Protein AF-R7UMJ9-F1 (afdb_monomer)

pLDDT: mean 71.77, std 21.23, range [31.73, 96.62]

Secondary structure (DSSP, 8-state):
--SHHHHHHHHHHHHHHHHHHHHHHHHHHHHHHHHHTTS-------------------------------SS--SSSHHHHHHHHHHHHHHHHHHHHHHHHHHHHHHHHHHHHHHHHHHHHHHHHHHHHHHHHHHHHHHHHHHHHHHHHHHHHHHHHHHHHHHHHHHHHHHHHHHHTS-S-HHHHHHHHHHHHHHHHHHHHHHHHHHHHHHHHHHHHHHHHHHHHHHHHHHHHHHHHHHHHHHHHHHHHHHHHHHHHHHHHHHHHHHHHHHHHHHHHHHHHHHHHHHHHHHHHHHHHHHHHHHHHHHSS-------------------SSSHHHHHHHHHHHHHHHHHHHHHHHHHHHHHHHHHHHHHHSSS------HHHHHHHHHHHHS--------------------------------HHHHHHHHHHHHHHHHHHHHHHHHHHHHHHHHHHHHHHHHHHHHHHHHHHHHHHHHHHHHHHHHHHHHHHHHHHHHHHHHHHHHHHHHHHHHHHHHHHHHHHHHHHHHHHHHHHHHHHHHSS--SSS-S--------------------------------------------------------------------

Mean predicted aligned error: 24.17 Å

Solvent-accessible surface area (backbone atoms only — not comparable to full-atom values): 38477 Å² total; per-residue (Å²): 138,79,72,64,62,66,54,50,54,54,50,53,51,52,51,52,51,52,52,49,53,53,52,51,52,55,53,58,52,53,54,51,53,58,59,64,68,72,76,77,88,82,89,84,89,82,90,86,83,92,83,89,82,90,84,83,86,88,86,92,87,81,84,86,87,77,98,83,77,84,80,91,86,83,84,80,70,68,68,62,57,51,55,51,48,54,52,50,51,54,49,50,52,50,52,52,49,53,51,51,51,51,52,52,50,54,52,49,50,51,53,51,51,53,51,52,51,51,53,51,53,50,52,52,53,51,53,63,58,47,52,60,52,56,48,49,53,55,50,50,56,51,49,52,56,50,53,53,52,52,51,54,50,52,50,52,52,52,51,52,51,51,55,50,50,54,52,50,52,52,53,45,58,61,51,71,76,67,69,94,66,62,65,71,55,47,53,54,46,53,54,50,55,49,54,48,48,54,52,50,52,52,49,50,56,50,51,52,53,48,53,52,52,51,52,54,49,53,52,50,51,50,52,53,50,53,50,51,54,49,50,53,52,54,52,50,51,53,51,51,52,49,51,53,51,50,51,51,52,51,51,52,51,53,50,53,50,52,52,51,52,52,50,52,51,52,52,52,52,61,58,49,51,57,58,52,52,51,53,50,52,50,50,53,50,54,51,53,51,50,52,51,52,50,51,52,48,53,50,52,52,50,51,48,57,61,68,70,52,83,91,75,80,87,88,85,86,85,86,81,88,90,81,90,84,84,91,87,83,82,54,70,70,55,49,58,53,49,50,55,52,48,54,53,50,51,53,51,52,51,53,51,51,50,51,55,49,53,49,52,52,49,51,51,51,49,60,70,60,66,77,83,72,99,78,80,85,55,74,70,60,58,53,55,54,52,56,62,69,71,69,77,84,84,83,83,88,82,90,82,87,89,80,89,82,88,89,83,80,86,82,89,81,94,75,89,80,86,70,78,82,69,50,71,67,59,52,53,51,52,49,54,54,49,55,49,52,50,50,53,51,51,52,52,53,50,52,51,49,55,51,52,54,51,53,52,54,50,52,50,51,53,52,52,54,51,51,51,51,49,54,51,49,52,52,52,51,53,50,52,52,51,52,51,51,52,51,53,48,52,49,52,51,51,52,50,50,54,50,48,56,60,56,49,58,59,55,51,52,57,55,50,49,53,53,50,52,50,51,53,53,48,55,53,48,54,55,48,51,53,50,49,54,50,50,49,57,50,47,49,49,62,69,70,72,73,58,91,67,81,87,82,87,81,81,92,83,82,84,85,79,89,84,90,81,91,87,79,83,88,82,91,78,86,82,86,86,87,82,88,85,83,90,84,90,80,82,90,87,84,83,87,77,94,73,95,79,81,82,79,85,76,86,73,82,85,79,84,74,85,77,85,74,84,81,81,80,81,78,133

Radius of gyration: 64.23 Å; Cα contacts (8 Å, |Δi|>4): 4; chains: 1; bounding box: 174×129×181 Å

Foldseek 3Di:
DPPPVVVVVVVVVVVVVVVVVVVVVVVVVVVVVVVVVPPDDDDDDDDDDDDDDDDDDDDDDDDDDDPPDDDDDDDPPPVVVVVVVVVVVVVVVVVVVVVVVVVVVVVVVVVVVVVVVVVVVVVVVVVVVVVVVVVVVVVVVVVVVVVVVVVVVVVVVVVVVVVVVVVVVVVVVVVVVPDDPPDVVVVVVVVVVVVVVVVVVVVVVVVVVVVVVVVVVVVVVVVVVVVVVVVVVVVVVVVVVVVVVVVVVVVVVVVVVVVVVVVVVVVVVVVVVVVVVVVVVVVVVVVVVVVVVVVVVVVVVVVVVVVPDDDDDDDDDDDDDDDDDDDDDPPPVVVVVVVVVVVVVVVVVVVVVVVVVVVVVVVVVCVVVVPDDPDDDDPVVVVVVVVVVPPDDDDDDDDDDDDDDDDDDDDDDDDDDPPPPCDPVNVVVVVVVVVVVVVVVVVVVVVVVVVVVVVVVVVVVVVVVVVVVVVVVVVVVVVVVVVVVVVVVVVVVVVVVVVVVVVCVVVVVVVVVVVVVVVVVVVVVVVVVVVVVVVVVVVCVVPVPPPPDDDDDDDDDDDDDDDDDDDDDDDDDDDDDDDDDDDDDDDDDDDDDDDDDDDDDDDDDDDDDDDDDPDPDDDD

Sequence (620 aa):
MVLSESEGELMSEIEKQKTFDFMSSKYDQRDEDKRKSSSSSSSSSSSSSSSDSSKKKEKKKKRQHSKSRKEERKDDEPKQDEAIEDMAEDFLGQVVRTQQENKQLKSKIKSLEDERNKVVEENEKLRDQARPLEHTIRKLSKQVKILKAENEELSKEGEKLKEENEKLQKKRHEKKHRGGGSRELEEKIEKLEEQLRDVYEEKQKAEEKVKEKENDMETLEKVCKDEMEKMKRDANRAYEQYNQMEDNARGLMMENRSLKEQISRRENERRKSPDAHTREVERQRNDLEKDLAELKKDHQDLKSQLRDQPRDSSPGDRQRRNSGDRRSTSRKSRESSRHRRSTSRQNEIELQHDLDTLKKEYENLSAQLGGDSPRSERPQERQSRLDRFLGEQSPSRTTASPSRTDVCDKKASKKNEESPKISRKKLEQLVKQQESQIRDLEEENKDLRAAVDGYQKELERMRINRTEVNIQGEKYQDMADKHRRLLDENRRLRDALANHRKHDSHGSSEKSEMKNELKVVKSKLDSATNRVQQLEGYMDKIFDGDGFQVVSKENRKAGPRVSLKKRSRSPVTAPDPHYMTPRANKSLSNLASLSYQTPRTRQAKSYSTQTYRPEWNCKF

Structure (mmCIF, N/CA/C/O backbone):
data_AF-R7UMJ9-F1
#
_entry.id   AF-R7UMJ9-F1
#
loop_
_atom_site.group_PDB
_atom_site.id
_atom_site.type_symbol
_atom_site.label_atom_id
_atom_site.label_alt_id
_atom_site.label_comp_id
_atom_site.label_asym_id
_atom_site.label_entity_id
_atom_site.label_seq_id
_atom_site.pdbx_PDB_ins_code
_atom_site.Cartn_x
_atom_site.Cartn_y
_atom_site.Cartn_z
_atom_site.occupancy
_atom_site.B_iso_or_equiv
_atom_site.auth_seq_id
_atom_site.auth_comp_id
_atom_site.auth_asym_id
_atom_site.auth_atom_id
_atom_site.pdbx_PDB_model_num
ATOM 1 N N . MET A 1 1 ? -7.086 19.623 34.636 1.00 47.56 1 MET A N 1
ATOM 2 C CA . MET A 1 1 ? -5.931 20.042 33.811 1.00 47.56 1 MET A CA 1
ATOM 3 C C . MET A 1 1 ? -5.546 19.021 32.725 1.00 47.56 1 MET A C 1
ATOM 5 O O . MET A 1 1 ? -4.465 19.140 32.182 1.00 47.56 1 MET A O 1
ATOM 9 N N . VAL A 1 2 ? -6.416 18.068 32.343 1.00 48.03 2 VAL A N 1
ATOM 10 C CA . VAL A 1 2 ? -6.091 16.997 31.360 1.00 48.03 2 VAL A CA 1
ATOM 11 C C . VAL A 1 2 ? -6.852 17.169 30.025 1.00 48.03 2 VAL A C 1
ATOM 13 O O . VAL A 1 2 ? -6.737 16.359 29.121 1.00 48.03 2 VAL A O 1
ATOM 16 N N . LEU A 1 3 ? -7.625 18.250 29.865 1.00 45.53 3 LEU A N 1
ATOM 17 C CA . LEU A 1 3 ? -8.413 18.504 28.646 1.00 45.53 3 LEU A CA 1
ATOM 18 C C . LEU A 1 3 ? -7.641 19.259 27.544 1.00 45.53 3 LEU A C 1
ATOM 20 O O . LEU A 1 3 ? -8.164 19.422 26.449 1.00 45.53 3 LEU A O 1
ATOM 24 N N . SER A 1 4 ? -6.409 19.709 27.801 1.00 62.84 4 SER A N 1
ATOM 25 C CA . SER A 1 4 ? -5.663 20.577 26.876 1.00 62.84 4 SER A CA 1
ATOM 26 C C . SER A 1 4 ? -4.886 19.834 25.784 1.00 62.84 4 SER A C 1
ATOM 28 O O . SER A 1 4 ? -4.582 20.426 24.754 1.00 62.84 4 SER A O 1
ATOM 30 N N . GLU A 1 5 ? -4.570 18.550 25.966 1.00 68.75 5 GLU A N 1
ATOM 31 C CA . GLU A 1 5 ? -3.773 17.795 24.982 1.00 68.75 5 GLU A CA 1
ATOM 32 C C . GLU A 1 5 ? -4.625 17.311 23.800 1.00 68.75 5 GLU A C 1
ATOM 34 O O . GLU A 1 5 ? -4.199 17.413 22.650 1.00 68.75 5 GLU A O 1
ATOM 39 N N . SER A 1 6 ? -5.875 16.902 24.048 1.00 69.00 6 SER A N 1
ATOM 40 C CA . SER A 1 6 ? -6.785 16.461 22.981 1.00 69.00 6 SER A CA 1
ATOM 41 C C . SER A 1 6 ? -7.239 17.596 22.060 1.00 69.00 6 SER A C 1
ATOM 43 O O . SER A 1 6 ? -7.511 17.366 20.884 1.00 69.00 6 SER A O 1
ATOM 45 N N . GLU A 1 7 ? -7.322 18.828 22.572 1.00 75.38 7 GLU A N 1
ATOM 46 C CA . GLU A 1 7 ? -7.627 20.003 21.744 1.00 75.38 7 GLU A CA 1
ATOM 47 C C . GLU A 1 7 ? -6.428 20.406 20.873 1.00 75.38 7 GLU A C 1
ATOM 49 O O . GLU A 1 7 ? -6.614 20.810 19.724 1.00 75.38 7 GLU A O 1
ATOM 54 N N . GLY A 1 8 ? -5.199 20.219 21.371 1.00 80.75 8 GLY A N 1
ATOM 55 C CA . GLY A 1 8 ? -3.972 20.456 20.608 1.00 80.75 8 GLY A CA 1
ATOM 56 C C . GLY A 1 8 ? -3.818 19.511 19.413 1.00 80.75 8 GLY A C 1
ATOM 57 O O . GLY A 1 8 ? -3.503 19.959 18.310 1.00 80.75 8 GLY A O 1
ATOM 58 N N . GLU A 1 9 ? -4.108 18.220 19.596 1.00 83.38 9 GLU A N 1
ATOM 59 C CA . GLU A 1 9 ? -4.072 17.241 18.499 1.00 83.38 9 GLU A CA 1
ATOM 60 C C . GLU A 1 9 ? -5.135 17.527 17.434 1.00 83.38 9 GLU A C 1
ATOM 62 O O . GLU A 1 9 ? -4.844 17.477 16.238 1.00 83.38 9 GLU A O 1
ATOM 67 N N . LEU A 1 10 ? -6.350 17.897 17.851 1.00 87.00 10 LEU A N 1
ATOM 68 C CA . LEU A 1 10 ? -7.433 18.208 16.920 1.00 87.00 10 LEU A CA 1
ATOM 69 C C . LEU A 1 10 ? -7.126 19.466 16.092 1.00 87.00 10 LEU A C 1
ATOM 71 O O . LEU A 1 10 ? -7.398 19.502 14.893 1.00 87.00 10 LEU A O 1
ATOM 75 N N . MET A 1 11 ? -6.512 20.479 16.708 1.00 83.38 11 MET A N 1
ATOM 76 C CA . MET A 1 11 ? -6.082 21.696 16.014 1.00 83.38 11 MET A CA 1
ATOM 77 C C . MET A 1 11 ? -4.916 21.435 15.054 1.00 83.38 11 MET A C 1
ATOM 79 O O . MET A 1 11 ? -4.929 21.953 13.936 1.00 83.38 11 MET A O 1
ATOM 83 N N . SER A 1 12 ? -3.961 20.580 15.437 1.00 88.56 12 SER A N 1
ATOM 84 C CA . SER A 1 12 ? -2.868 20.158 14.552 1.00 88.56 12 SER A CA 1
ATOM 85 C C . SER A 1 12 ? -3.391 19.406 13.324 1.00 88.56 12 SER A C 1
ATOM 87 O O . SER A 1 12 ? -2.928 19.638 12.207 1.00 88.56 12 SER A O 1
ATOM 89 N N . GLU A 1 13 ? -4.399 18.551 13.498 1.00 90.50 13 GLU A N 1
ATOM 90 C CA . GLU A 1 13 ? -4.996 17.806 12.389 1.00 90.50 13 GLU A CA 1
ATOM 91 C C . GLU A 1 13 ? -5.796 18.721 11.445 1.00 90.50 13 GLU A C 1
ATOM 93 O O . GLU A 1 13 ? -5.710 18.587 10.224 1.00 90.50 13 GLU A O 1
ATOM 98 N N . ILE A 1 14 ? -6.487 19.733 11.982 1.00 90.75 14 ILE A N 1
ATOM 99 C CA . ILE A 1 14 ? -7.159 20.767 11.177 1.00 90.75 14 ILE A CA 1
ATOM 100 C C . ILE A 1 14 ? -6.143 21.597 10.371 1.00 90.75 14 ILE A C 1
ATOM 102 O O . ILE A 1 14 ? -6.412 21.940 9.217 1.00 90.75 14 ILE A O 1
ATOM 106 N N . GLU A 1 15 ? -4.973 21.918 10.928 1.00 88.44 15 GLU A N 1
ATOM 107 C CA . GLU A 1 15 ? -3.909 22.616 10.192 1.00 88.44 15 GLU A CA 1
ATOM 108 C C . GLU A 1 15 ? -3.290 21.755 9.082 1.00 88.44 15 GLU A C 1
ATOM 110 O O . GLU A 1 15 ? -3.053 22.249 7.974 1.00 88.44 15 GLU A O 1
ATOM 115 N N . LYS A 1 16 ? -3.101 20.452 9.317 1.00 91.81 16 LYS A N 1
ATOM 116 C CA . LYS A 1 16 ? -2.667 19.515 8.267 1.00 91.81 16 LYS A CA 1
ATOM 117 C C . LYS A 1 16 ? -3.699 19.400 7.145 1.00 91.81 16 LYS A C 1
ATOM 119 O O . LYS A 1 16 ? -3.333 19.432 5.974 1.00 91.81 16 LYS A O 1
ATOM 124 N N . GLN A 1 17 ? -4.987 19.353 7.481 1.00 89.38 17 GLN A N 1
ATOM 125 C CA . GLN A 1 17 ? -6.058 19.330 6.483 1.00 89.38 17 GLN A CA 1
ATOM 126 C C . GLN A 1 17 ? -6.054 20.612 5.631 1.00 89.38 17 GLN A C 1
ATOM 128 O O . GLN A 1 17 ? -6.082 20.550 4.406 1.00 89.38 17 GLN A O 1
ATOM 133 N N . LYS A 1 18 ? -5.910 21.785 6.265 1.00 88.62 18 LYS A N 1
ATOM 134 C CA . LYS A 1 18 ? -5.834 23.078 5.561 1.00 88.62 18 LYS A CA 1
ATOM 135 C C . LYS A 1 18 ? -4.616 23.186 4.644 1.00 88.62 18 LYS A C 1
ATOM 137 O O . LYS A 1 18 ? -4.717 23.754 3.558 1.00 88.62 18 LYS A O 1
ATOM 142 N N . THR A 1 19 ? -3.465 22.662 5.063 1.00 86.88 19 THR A N 1
ATOM 143 C CA . THR A 1 19 ? -2.253 22.658 4.226 1.00 86.88 19 THR A CA 1
ATOM 144 C C . THR A 1 19 ? -2.380 21.691 3.049 1.00 86.88 19 THR A C 1
ATOM 146 O O . THR A 1 19 ? -1.947 22.027 1.945 1.00 86.88 19 THR A O 1
ATOM 149 N N . PHE A 1 20 ? -3.040 20.547 3.241 1.00 90.69 20 PHE A N 1
ATOM 150 C CA . PHE A 1 20 ? -3.368 19.613 2.165 1.00 90.69 20 PHE A CA 1
ATOM 151 C C . PHE A 1 20 ? -4.331 20.223 1.133 1.00 90.69 20 PHE A C 1
ATOM 153 O O . PHE A 1 20 ? -4.063 20.158 -0.069 1.00 90.69 20 PHE A O 1
ATOM 160 N N . ASP A 1 21 ? -5.396 20.888 1.585 1.00 85.62 21 ASP A N 1
ATOM 161 C CA . ASP A 1 21 ? -6.365 21.552 0.703 1.00 85.62 21 ASP A CA 1
ATOM 162 C C . ASP A 1 21 ? -5.724 22.720 -0.068 1.00 85.62 21 ASP A C 1
ATOM 164 O O . ASP A 1 21 ? -5.960 22.897 -1.266 1.00 85.62 21 ASP A O 1
ATOM 168 N N . PHE A 1 22 ? -4.835 23.481 0.581 1.00 87.75 22 PHE A N 1
ATOM 169 C CA . PHE A 1 22 ? -4.059 24.541 -0.070 1.00 87.75 22 PHE A CA 1
ATOM 170 C C . PHE A 1 22 ? -3.102 23.995 -1.142 1.00 87.75 22 PHE A C 1
ATOM 172 O O . PHE A 1 22 ? -2.954 24.594 -2.211 1.00 87.75 22 PHE A O 1
ATOM 179 N N . MET A 1 23 ? -2.464 22.849 -0.884 1.00 82.88 23 MET A N 1
ATOM 180 C CA . MET A 1 23 ? -1.597 22.183 -1.859 1.00 82.88 23 MET A CA 1
ATOM 181 C C . MET A 1 23 ? -2.397 21.635 -3.047 1.00 82.88 23 MET A C 1
ATOM 183 O O . MET A 1 23 ? -1.991 21.876 -4.181 1.00 82.88 23 MET A O 1
ATOM 187 N N . SER A 1 24 ? -3.542 20.980 -2.816 1.00 82.06 24 SER A N 1
ATOM 188 C CA . SER A 1 24 ? -4.420 20.495 -3.898 1.00 82.06 24 SER A CA 1
ATOM 189 C C . SER A 1 24 ? -4.919 21.638 -4.785 1.00 82.06 24 SER A C 1
ATOM 191 O O . SER A 1 24 ? -4.803 21.563 -6.005 1.00 82.06 24 SER A O 1
ATOM 193 N N . SER A 1 25 ? -5.342 22.753 -4.181 1.00 83.94 25 SER A N 1
ATOM 194 C CA . SER A 1 25 ? -5.783 23.949 -4.912 1.00 83.94 25 SER A CA 1
ATOM 195 C C . SER A 1 25 ? -4.693 24.516 -5.840 1.00 83.94 25 SER A C 1
ATOM 197 O O . SER A 1 25 ? -4.965 24.866 -6.990 1.00 83.94 25 SER A O 1
ATOM 199 N N . LYS A 1 26 ? -3.421 24.517 -5.406 1.00 78.69 26 LYS A N 1
ATOM 200 C CA . LYS A 1 26 ? -2.291 24.937 -6.257 1.00 78.69 26 LYS A CA 1
ATOM 201 C C . LYS A 1 26 ? -2.004 23.994 -7.427 1.00 78.69 26 LYS A C 1
ATOM 203 O O . LYS A 1 26 ? -1.464 24.454 -8.437 1.00 78.69 26 LYS A O 1
ATOM 208 N N . TYR A 1 27 ? -2.303 22.703 -7.297 1.00 73.75 27 TYR A N 1
ATOM 209 C CA . TYR A 1 27 ? -2.128 21.749 -8.394 1.00 73.75 27 TYR A CA 1
ATOM 210 C C . TYR A 1 27 ? -3.201 21.937 -9.469 1.00 73.75 27 TYR A C 1
ATOM 212 O O . TYR A 1 27 ? -2.850 22.023 -10.646 1.00 73.75 27 TYR A O 1
ATOM 220 N N . ASP A 1 28 ? -4.456 22.147 -9.071 1.00 74.81 28 ASP A N 1
ATOM 221 C CA . ASP A 1 28 ? -5.555 22.399 -10.010 1.00 74.81 28 ASP A CA 1
ATOM 222 C C . ASP A 1 28 ? -5.360 23.712 -10.792 1.00 74.81 28 ASP A C 1
ATOM 224 O O . ASP A 1 28 ? -5.608 23.778 -11.999 1.00 74.81 28 ASP A O 1
ATOM 228 N N . GLN A 1 29 ? -4.809 24.748 -10.149 1.00 70.12 29 GLN A N 1
ATOM 229 C CA . GLN A 1 29 ? -4.511 26.027 -10.807 1.00 70.12 29 GLN A CA 1
ATOM 230 C C . GLN A 1 29 ? -3.376 25.930 -11.841 1.00 70.12 29 GLN A C 1
ATOM 232 O O . GLN A 1 29 ? -3.413 26.596 -12.876 1.00 70.12 29 GLN A O 1
ATOM 237 N N . ARG A 1 30 ? -2.390 25.049 -11.621 1.00 69.44 30 ARG A N 1
ATOM 238 C CA . ARG A 1 30 ? -1.293 24.820 -12.579 1.00 69.44 30 ARG A CA 1
ATOM 239 C C . ARG A 1 30 ? -1.750 24.122 -13.855 1.00 69.44 30 ARG A C 1
ATOM 241 O O . ARG A 1 30 ? -1.186 24.386 -14.919 1.00 69.44 30 ARG A O 1
ATOM 248 N N . ASP A 1 31 ? -2.731 23.233 -13.757 1.00 67.56 31 ASP A N 1
ATOM 249 C CA . ASP A 1 31 ? -3.262 22.520 -14.919 1.00 67.56 31 ASP A CA 1
ATOM 250 C C . ASP A 1 31 ? -4.241 23.384 -15.732 1.00 67.56 31 ASP A C 1
ATOM 252 O O . ASP A 1 31 ? -4.272 23.279 -16.962 1.00 67.56 31 ASP A O 1
ATOM 256 N N . GLU A 1 32 ? -4.945 24.322 -15.092 1.00 67.88 32 GLU A N 1
ATOM 257 C CA . GLU A 1 32 ? -5.696 25.394 -15.767 1.00 67.88 32 GLU A CA 1
ATOM 258 C C . GLU A 1 32 ? -4.775 26.330 -16.577 1.00 67.88 32 GLU A C 1
ATOM 260 O O . GLU A 1 32 ? -5.054 26.620 -17.746 1.00 67.88 32 GLU A O 1
ATOM 265 N N . ASP A 1 33 ? -3.636 26.748 -16.017 1.00 64.75 33 ASP A N 1
ATOM 266 C CA . ASP A 1 33 ? -2.699 27.662 -16.694 1.00 64.75 33 ASP A CA 1
ATOM 267 C C . ASP A 1 33 ? -1.955 26.997 -17.870 1.00 64.75 33 ASP A C 1
ATOM 269 O O . ASP A 1 33 ? -1.674 27.634 -18.894 1.00 64.75 33 ASP A O 1
ATOM 273 N N . LYS A 1 34 ? -1.704 25.682 -17.799 1.00 62.66 34 LYS A N 1
ATOM 274 C CA . LYS A 1 34 ? -1.171 24.896 -18.932 1.00 62.66 34 LYS A CA 1
ATOM 275 C C . LYS A 1 34 ? -2.192 24.702 -20.058 1.00 62.66 34 LYS A C 1
ATOM 277 O O . LYS A 1 34 ? -1.819 24.612 -21.229 1.00 62.66 34 LYS A O 1
ATOM 282 N N . ARG A 1 35 ? -3.486 24.674 -19.731 1.00 57.31 35 ARG A N 1
ATOM 283 C CA . ARG A 1 35 ? -4.566 24.602 -20.728 1.00 57.31 35 ARG A CA 1
ATOM 284 C C . ARG A 1 35 ? -4.841 25.954 -21.391 1.00 57.31 35 ARG A C 1
ATOM 286 O O . ARG A 1 35 ? -5.166 25.977 -22.571 1.00 57.31 35 ARG A O 1
ATOM 293 N N . LYS A 1 36 ? -4.627 27.077 -20.696 1.00 54.91 36 LYS A N 1
ATOM 294 C CA . LYS A 1 36 ? -4.763 28.433 -21.275 1.00 54.91 36 LYS A CA 1
ATOM 295 C C . LYS A 1 36 ? -3.569 28.872 -22.132 1.00 54.91 36 LYS A C 1
ATOM 297 O O . LYS A 1 36 ? -3.730 29.703 -23.020 1.00 54.91 36 LYS A O 1
ATOM 302 N N . SER A 1 37 ? -2.387 28.292 -21.925 1.00 52.84 37 SER A N 1
ATOM 303 C CA . SER A 1 37 ? -1.172 28.610 -22.699 1.00 52.84 37 SER A CA 1
ATOM 304 C C . SER A 1 37 ? -1.038 27.850 -24.028 1.00 52.84 37 SER A C 1
ATOM 306 O O . SER A 1 37 ? -0.140 28.152 -24.810 1.00 52.84 37 SER A O 1
ATOM 308 N N . SER A 1 38 ? -1.940 26.911 -24.338 1.00 50.41 38 SER A N 1
ATOM 309 C CA . SER A 1 38 ? -1.903 26.111 -25.577 1.00 50.41 38 SER A CA 1
ATOM 310 C C . SER A 1 38 ? -2.908 26.545 -26.658 1.00 50.41 38 SER A C 1
ATOM 312 O O . SER A 1 38 ? -2.949 25.933 -27.723 1.00 50.41 38 SER A O 1
ATOM 314 N N . SER A 1 39 ? -3.678 27.622 -26.448 1.00 44.50 39 SER A N 1
ATOM 315 C CA . SER A 1 39 ? -4.753 28.042 -27.368 1.00 44.50 39 SER A CA 1
ATOM 316 C C . SER A 1 39 ? -4.560 29.400 -28.059 1.00 44.50 39 SER A C 1
ATOM 318 O O . SER A 1 39 ? -5.524 29.942 -28.595 1.00 44.50 39 SER A O 1
ATOM 320 N N . SER A 1 40 ? -3.356 29.981 -28.093 1.00 44.41 40 SER A N 1
ATOM 321 C CA . SER A 1 40 ? -3.138 31.231 -28.841 1.00 44.41 40 SER A CA 1
ATOM 322 C C . SER A 1 40 ? -1.760 31.314 -29.497 1.00 44.41 40 SER A C 1
ATOM 324 O O . SER A 1 40 ? -0.768 31.622 -28.850 1.00 44.41 40 SER A O 1
ATOM 326 N N . SER A 1 41 ? -1.705 31.021 -30.802 1.00 40.50 41 SER A N 1
ATOM 327 C CA . SER A 1 41 ? -0.987 31.804 -31.832 1.00 40.50 41 SER A CA 1
ATOM 328 C C . SER A 1 41 ? -0.761 30.978 -33.105 1.00 40.50 41 SER A C 1
ATOM 330 O O . SER A 1 41 ? 0.287 30.391 -33.351 1.00 40.50 41 SER A O 1
ATOM 332 N N . SER A 1 42 ? -1.776 30.985 -33.964 1.00 41.16 42 SER A N 1
ATOM 333 C CA . SER A 1 42 ? -1.619 30.805 -35.405 1.00 41.16 42 SER A CA 1
ATOM 334 C C . SER A 1 42 ? -1.898 32.142 -36.091 1.00 41.16 42 SER A C 1
ATOM 336 O O . SER A 1 42 ? -2.815 32.839 -35.673 1.00 41.16 42 SER A O 1
ATOM 338 N N . SER A 1 43 ? -1.155 32.398 -37.174 1.00 39.97 43 SER A N 1
ATOM 339 C CA . SER A 1 43 ? -1.285 33.451 -38.201 1.00 39.97 43 SER A CA 1
ATOM 340 C C . SER A 1 43 ? -0.469 34.741 -38.024 1.00 39.97 43 SER A C 1
ATOM 342 O O . SER A 1 43 ? -0.847 35.616 -37.257 1.00 39.97 43 SER A O 1
ATOM 344 N N . SER A 1 44 ? 0.566 34.899 -38.861 1.00 32.72 44 SER A N 1
ATOM 345 C CA . SER A 1 44 ? 0.609 35.964 -39.881 1.00 32.72 44 SER A CA 1
ATOM 346 C C . SER A 1 44 ? 1.800 35.787 -40.836 1.00 32.72 44 SER A C 1
ATOM 348 O O . SER A 1 44 ? 2.961 35.786 -40.438 1.00 32.72 44 SER A O 1
ATOM 350 N N . SER A 1 45 ? 1.458 35.641 -42.110 1.00 39.91 45 SER A N 1
ATOM 351 C CA . SER A 1 45 ? 2.260 35.767 -43.329 1.00 39.91 45 SER A CA 1
ATOM 352 C C . SER A 1 45 ? 2.707 37.208 -43.618 1.00 39.91 45 SER A C 1
ATOM 354 O O . SER A 1 45 ? 1.913 38.101 -43.344 1.00 39.91 45 SER A O 1
ATOM 356 N N . SER A 1 46 ? 3.839 37.408 -44.324 1.00 35.03 46 SER A N 1
ATOM 357 C CA . SER A 1 46 ? 3.906 38.159 -45.610 1.00 35.03 46 SER A CA 1
ATOM 358 C C . SER A 1 46 ? 5.338 38.497 -46.088 1.00 35.03 46 SER A C 1
ATOM 360 O O . SER A 1 46 ? 6.084 39.101 -45.329 1.00 35.03 46 SER A O 1
ATOM 362 N N . SER A 1 47 ? 5.610 38.201 -47.381 1.00 36.53 47 SER A N 1
ATOM 363 C CA . SER A 1 47 ? 6.378 38.966 -48.418 1.00 36.53 47 SER A CA 1
ATOM 364 C C . SER A 1 47 ? 7.822 39.426 -48.126 1.00 36.53 47 SER A C 1
ATOM 366 O O . SER A 1 47 ? 8.100 39.907 -47.045 1.00 36.53 47 SER A O 1
ATOM 368 N N . SER A 1 48 ? 8.822 39.455 -49.015 1.00 34.84 48 SER A N 1
ATOM 369 C CA . SER A 1 48 ? 9.010 39.590 -50.483 1.00 34.84 48 SER A CA 1
ATOM 370 C C . SER A 1 48 ? 10.525 39.306 -50.733 1.00 34.84 48 SER A C 1
ATOM 372 O O . SER A 1 48 ? 11.270 39.290 -49.761 1.00 34.84 48 SER A O 1
ATOM 374 N N . SER A 1 49 ? 11.108 38.991 -51.897 1.00 33.53 49 SER A N 1
ATOM 375 C CA . SER A 1 49 ? 11.169 39.690 -53.193 1.00 33.53 49 SER A CA 1
ATOM 376 C C . SER A 1 49 ? 12.048 38.815 -54.142 1.00 33.53 49 SER A C 1
ATOM 378 O O . SER A 1 49 ? 13.004 38.185 -53.704 1.00 33.53 49 SER A O 1
ATOM 380 N N . SER A 1 50 ? 11.581 38.459 -55.345 1.00 35.16 50 SER A N 1
ATOM 381 C CA . SER A 1 50 ? 11.870 39.064 -56.667 1.00 35.16 50 SER A CA 1
ATOM 382 C C . SER A 1 50 ? 13.205 38.697 -57.350 1.00 35.16 50 SER A C 1
ATOM 384 O O . SER A 1 50 ? 14.268 38.951 -56.792 1.00 35.16 50 SER A O 1
ATOM 386 N N . SER A 1 51 ? 13.079 38.264 -58.620 1.00 36.66 51 SER A N 1
ATOM 387 C CA . SER A 1 51 ? 14.014 38.194 -59.778 1.00 36.66 51 SER A CA 1
ATOM 388 C C . SER A 1 51 ? 14.171 36.753 -60.300 1.00 36.66 51 SER A C 1
ATOM 390 O O . SER A 1 51 ? 14.826 35.923 -59.689 1.00 36.66 51 SER A O 1
ATOM 392 N N . ASP A 1 52 ? 13.425 36.275 -61.300 1.00 34.88 52 ASP A N 1
ATOM 393 C CA . ASP A 1 52 ? 13.149 36.761 -62.667 1.00 34.88 52 ASP A CA 1
ATOM 394 C C . ASP A 1 52 ? 14.399 36.846 -63.564 1.00 34.88 52 ASP A C 1
ATOM 396 O O . ASP A 1 52 ? 15.164 37.805 -63.508 1.00 34.88 52 ASP A O 1
ATOM 400 N N . SER A 1 53 ? 14.608 35.825 -64.407 1.00 35.34 53 SER A N 1
ATOM 401 C CA . SER A 1 53 ? 14.507 35.942 -65.877 1.00 35.34 53 SER A CA 1
ATOM 402 C C . SER A 1 53 ? 15.389 34.938 -66.655 1.00 35.34 53 SER A C 1
ATOM 404 O O . SER A 1 53 ? 16.612 34.965 -66.647 1.00 35.34 53 SER A O 1
ATOM 406 N N . SER A 1 54 ? 14.704 34.071 -67.408 1.00 36.88 54 SER A N 1
ATOM 407 C CA . SER A 1 54 ? 14.859 33.868 -68.860 1.00 36.88 54 SER A CA 1
ATOM 408 C C . SER A 1 54 ? 16.239 33.607 -69.500 1.00 36.88 54 SER A C 1
ATOM 410 O O . SER A 1 54 ? 17.034 34.526 -69.658 1.00 36.88 54 SER A O 1
ATOM 412 N N . LYS A 1 55 ? 16.388 32.435 -70.151 1.00 38.09 55 LYS A N 1
ATOM 413 C CA . LYS A 1 55 ? 16.610 32.250 -71.621 1.00 38.09 55 LYS A CA 1
ATOM 414 C C . LYS A 1 55 ? 17.057 30.806 -71.920 1.00 38.09 55 LYS A C 1
ATOM 416 O O . LYS A 1 55 ? 18.062 30.333 -71.420 1.00 38.09 55 LYS A O 1
ATOM 421 N N . LYS A 1 56 ? 16.209 30.009 -72.580 1.00 36.34 56 LYS A N 1
ATOM 422 C CA . LYS A 1 56 ? 16.161 29.758 -74.042 1.00 36.34 56 LYS A CA 1
ATOM 423 C C . LYS A 1 56 ? 17.343 28.941 -74.602 1.00 36.34 56 LYS A C 1
ATOM 425 O O . LYS A 1 56 ? 18.412 29.479 -74.825 1.00 36.34 56 LYS A O 1
ATOM 430 N N . LYS A 1 57 ? 16.986 27.702 -74.975 1.00 37.91 57 LYS A N 1
ATOM 431 C CA . LYS A 1 57 ? 17.198 27.013 -76.268 1.00 37.91 57 LYS A CA 1
ATOM 432 C C . LYS A 1 57 ? 18.624 26.827 -76.825 1.00 37.91 57 LYS A C 1
ATOM 434 O O . LYS A 1 57 ? 19.420 27.744 -76.914 1.00 37.91 57 LYS A O 1
ATOM 439 N N . GLU A 1 58 ? 18.752 25.657 -77.466 1.00 36.34 58 GLU A N 1
ATOM 440 C CA . GLU A 1 58 ? 19.535 25.401 -78.689 1.00 36.34 58 GLU A CA 1
ATOM 441 C C . GLU A 1 58 ? 21.021 25.021 -78.529 1.00 36.34 58 GLU A C 1
ATOM 443 O O . GLU A 1 58 ? 21.896 25.869 -78.445 1.00 36.34 58 GLU A O 1
ATOM 448 N N . LYS A 1 59 ? 21.358 23.733 -78.692 1.00 39.88 59 LYS A N 1
ATOM 449 C CA . LYS A 1 59 ? 21.746 23.190 -80.010 1.00 39.88 59 LYS A CA 1
ATOM 450 C C . LYS A 1 59 ? 22.126 21.710 -79.957 1.00 39.88 59 LYS A C 1
ATOM 452 O O . LYS A 1 59 ? 23.011 21.251 -79.249 1.00 39.88 59 LYS A O 1
ATOM 457 N N . LYS A 1 60 ? 21.447 20.995 -80.843 1.00 44.09 60 LYS A N 1
ATOM 458 C CA . LYS A 1 60 ? 21.666 19.640 -81.332 1.00 44.09 60 LYS A CA 1
ATOM 459 C C . LYS A 1 60 ? 22.721 19.712 -82.446 1.00 44.09 60 LYS A C 1
ATOM 461 O O . LYS A 1 60 ? 22.426 20.343 -83.455 1.00 44.09 60 LYS A O 1
ATOM 466 N N . LYS A 1 61 ? 23.902 19.090 -82.295 1.00 40.34 61 LYS A N 1
ATOM 467 C CA . LYS A 1 61 ? 24.755 18.527 -83.382 1.00 40.34 61 LYS A CA 1
ATOM 468 C C . LYS A 1 61 ? 26.171 18.194 -82.882 1.00 40.34 61 LYS A C 1
ATOM 470 O O . LYS A 1 61 ? 27.016 19.074 -82.808 1.00 40.34 61 LYS A O 1
ATOM 475 N N . LYS A 1 62 ? 26.458 16.908 -82.676 1.00 40.44 62 LYS A N 1
ATOM 476 C CA . LYS A 1 62 ? 27.349 16.100 -83.536 1.00 40.44 62 LYS A CA 1
ATOM 477 C C . LYS A 1 62 ? 27.592 14.744 -82.872 1.00 40.44 62 LYS A C 1
ATOM 479 O O . LYS A 1 62 ? 28.231 14.640 -81.835 1.00 40.44 62 LYS A O 1
ATOM 484 N N . ARG A 1 63 ? 27.046 13.707 -83.509 1.00 43.91 63 ARG A N 1
ATOM 485 C CA . ARG A 1 63 ? 27.529 12.332 -83.391 1.00 43.91 63 ARG A CA 1
ATOM 486 C C . ARG A 1 63 ? 28.826 12.218 -84.206 1.00 43.91 63 ARG A C 1
ATOM 488 O O . ARG A 1 63 ? 28.978 12.931 -85.195 1.00 43.91 63 ARG A O 1
ATOM 495 N N . GLN A 1 64 ? 29.599 11.197 -83.843 1.00 39.47 64 GLN A N 1
ATOM 496 C CA . GLN A 1 64 ? 30.615 10.478 -84.623 1.00 39.47 64 GLN A CA 1
ATOM 497 C C . GLN A 1 64 ? 32.072 10.946 -84.501 1.00 39.47 64 GLN A C 1
ATOM 499 O O . GLN A 1 64 ? 32.375 12.131 -84.531 1.00 39.47 64 GLN A O 1
ATOM 504 N N . HIS A 1 65 ? 32.932 9.921 -84.405 1.00 35.09 65 HIS A N 1
ATOM 505 C CA . HIS A 1 65 ? 34.347 9.870 -84.011 1.00 35.09 65 HIS A CA 1
ATOM 506 C C . HIS A 1 65 ? 34.533 9.930 -82.485 1.00 35.09 65 HIS A C 1
ATOM 508 O O . HIS A 1 65 ? 34.367 10.968 -81.873 1.00 35.09 65 HIS A O 1
ATOM 514 N N . SER A 1 66 ? 34.848 8.854 -81.767 1.00 43.88 66 SER A N 1
ATOM 515 C CA . SER A 1 66 ? 35.811 7.808 -82.107 1.00 43.88 66 SER A CA 1
ATOM 516 C C . SER A 1 66 ? 35.579 6.581 -81.213 1.00 43.88 66 SER A C 1
ATOM 518 O O . SER A 1 66 ? 35.809 6.586 -80.009 1.00 43.88 66 SER A O 1
ATOM 520 N N . LYS A 1 67 ? 35.117 5.496 -81.840 1.00 46.12 67 LYS A N 1
ATOM 521 C CA . LYS A 1 67 ? 35.352 4.133 -81.365 1.00 46.12 67 LYS A CA 1
ATOM 522 C C . LYS A 1 67 ? 36.827 3.823 -81.636 1.00 46.12 67 LYS A C 1
ATOM 524 O O . LYS A 1 67 ? 37.123 3.388 -82.738 1.00 46.12 67 LYS A O 1
ATOM 529 N N . SER A 1 68 ? 37.724 4.105 -80.692 1.00 45.88 68 SER A N 1
ATOM 530 C CA . SER A 1 68 ? 39.105 3.576 -80.673 1.00 45.88 68 SER A CA 1
ATOM 531 C C . SER A 1 68 ? 39.886 4.165 -79.493 1.00 45.88 68 SER A C 1
ATOM 533 O O . SER A 1 68 ? 40.706 5.061 -79.675 1.00 45.88 68 SER A O 1
ATOM 535 N N . ARG A 1 69 ? 39.556 3.721 -78.277 1.00 43.62 69 ARG A N 1
ATOM 536 C CA . ARG A 1 69 ? 40.429 3.692 -77.082 1.00 43.62 69 ARG A CA 1
ATOM 537 C C . ARG A 1 69 ? 39.643 3.076 -75.919 1.00 43.62 69 ARG A C 1
ATOM 539 O O . ARG A 1 69 ? 39.383 3.684 -74.891 1.00 43.62 69 ARG A O 1
ATOM 546 N N . LYS A 1 70 ? 39.144 1.869 -76.177 1.00 46.19 70 LYS A N 1
ATOM 547 C CA . LYS A 1 70 ? 38.952 0.848 -75.147 1.00 46.19 70 LYS A CA 1
ATOM 548 C C . LYS A 1 70 ? 40.273 0.082 -75.154 1.00 46.19 70 LYS A C 1
ATOM 550 O O . LYS A 1 70 ? 40.712 -0.232 -76.251 1.00 46.19 70 LYS A O 1
ATOM 555 N N . GLU A 1 71 ? 40.821 -0.195 -73.977 1.00 48.78 71 GLU A N 1
ATOM 556 C CA . GLU A 1 71 ? 42.160 -0.755 -73.695 1.00 48.78 71 GLU A CA 1
ATOM 557 C C . GLU A 1 71 ? 43.207 0.324 -73.374 1.00 48.78 71 GLU A C 1
ATOM 559 O O . GLU A 1 71 ? 43.289 1.336 -74.056 1.00 48.78 71 GLU A O 1
ATOM 564 N N . GLU A 1 72 ? 43.956 0.100 -72.287 1.00 45.94 72 GLU A N 1
ATOM 565 C CA . GLU A 1 72 ? 45.012 0.946 -71.685 1.00 45.94 72 GLU A CA 1
ATOM 566 C C . GLU A 1 72 ? 44.629 2.060 -70.692 1.00 45.94 72 GLU A C 1
ATOM 568 O O . GLU A 1 72 ? 45.298 3.087 -70.636 1.00 45.94 72 GLU A O 1
ATOM 573 N N . ARG A 1 73 ? 43.624 1.854 -69.828 1.00 47.31 73 ARG A N 1
ATOM 574 C CA . ARG A 1 73 ? 43.571 2.505 -68.492 1.00 47.31 73 ARG A CA 1
ATOM 575 C C . ARG A 1 73 ? 42.875 1.604 -67.470 1.00 47.31 73 ARG A C 1
ATOM 577 O O . ARG A 1 73 ? 41.798 1.937 -66.997 1.00 47.31 73 ARG A O 1
ATOM 584 N N . LYS A 1 74 ? 43.421 0.412 -67.217 1.00 48.31 74 LYS A N 1
ATOM 585 C CA . LYS A 1 74 ? 42.820 -0.556 -66.282 1.00 48.31 74 LYS A CA 1
ATOM 586 C C . LYS A 1 74 ? 43.530 -0.693 -64.934 1.00 48.31 74 LYS A C 1
ATOM 588 O O . LYS A 1 74 ? 42.974 -1.361 -64.074 1.00 48.31 74 LYS A O 1
ATOM 593 N N . ASP A 1 75 ? 44.669 -0.037 -64.712 1.00 52.28 75 ASP A N 1
ATOM 594 C CA . ASP A 1 75 ? 45.548 -0.488 -63.623 1.00 52.28 75 ASP A CA 1
ATOM 595 C C . ASP A 1 75 ? 45.699 0.481 -62.432 1.00 52.28 75 ASP A C 1
ATOM 597 O O . ASP A 1 75 ? 46.277 0.081 -61.428 1.00 52.28 75 ASP A O 1
ATOM 601 N N . ASP A 1 76 ? 45.122 1.696 -62.466 1.00 52.69 76 ASP A N 1
ATOM 602 C CA . ASP A 1 76 ? 45.310 2.693 -61.383 1.00 52.69 76 ASP A CA 1
ATOM 603 C C . ASP A 1 76 ? 44.021 3.313 -60.788 1.00 52.69 76 ASP A C 1
ATOM 605 O O . ASP A 1 76 ? 44.103 4.055 -59.811 1.00 52.69 76 ASP A O 1
ATOM 609 N N . GLU A 1 77 ? 42.826 2.991 -61.302 1.00 50.94 77 GLU A N 1
ATOM 610 C CA . GLU A 1 77 ? 41.536 3.468 -60.754 1.00 50.94 77 GLU A CA 1
ATOM 611 C C . GLU A 1 77 ? 40.885 2.633 -59.611 1.00 50.94 77 GLU A C 1
ATOM 613 O O . GLU A 1 77 ? 40.008 3.185 -58.953 1.00 50.94 77 GLU A O 1
ATOM 618 N N . PRO A 1 78 ? 41.272 1.379 -59.260 1.00 54.69 78 PRO A N 1
ATOM 619 C CA . PRO A 1 78 ? 40.489 0.592 -58.290 1.00 54.69 78 PRO A CA 1
ATOM 620 C C . PRO A 1 78 ? 40.661 1.008 -56.815 1.00 54.69 78 PRO A C 1
ATOM 622 O O . PRO A 1 78 ? 39.872 0.605 -55.970 1.00 54.69 78 PRO A O 1
ATOM 625 N N . LYS A 1 79 ? 41.665 1.829 -56.475 1.00 57.75 79 LYS A N 1
ATOM 626 C CA . LYS A 1 79 ? 42.034 2.083 -55.066 1.00 57.75 79 LYS A CA 1
ATOM 627 C C . LYS A 1 79 ? 41.159 3.104 -54.334 1.00 57.75 79 LYS A C 1
ATOM 629 O O . LYS A 1 79 ? 41.139 3.106 -53.108 1.00 57.75 79 LYS A O 1
ATOM 634 N N . GLN A 1 80 ? 40.494 4.015 -55.048 1.00 56.62 80 GLN A N 1
ATOM 635 C CA . GLN A 1 80 ? 39.575 4.973 -54.411 1.00 56.62 80 GLN A CA 1
ATOM 636 C C . GLN A 1 80 ? 38.193 4.362 -54.189 1.00 56.62 80 GLN A C 1
ATOM 638 O O . GLN A 1 80 ? 37.574 4.642 -53.165 1.00 56.62 80 GLN A O 1
ATOM 643 N N . ASP A 1 81 ? 37.757 3.497 -55.103 1.00 61.97 81 ASP A N 1
ATOM 644 C CA . ASP A 1 81 ? 36.490 2.784 -54.976 1.00 61.97 81 ASP A CA 1
ATOM 645 C C . ASP A 1 81 ? 36.550 1.761 -53.827 1.00 61.97 81 ASP A C 1
ATOM 647 O O . ASP A 1 81 ? 35.630 1.745 -53.016 1.00 61.97 81 ASP A O 1
ATOM 651 N N . GLU A 1 82 ? 37.672 1.043 -53.648 1.00 72.19 82 GLU A N 1
ATOM 652 C CA . GLU A 1 82 ? 37.898 0.169 -52.475 1.00 72.19 82 GLU A CA 1
ATOM 653 C C . GLU A 1 82 ? 37.805 0.937 -51.144 1.00 72.19 82 GLU A C 1
ATOM 655 O O . GLU A 1 82 ? 37.113 0.512 -50.226 1.00 72.19 82 GLU A O 1
ATOM 660 N N . ALA A 1 83 ? 38.428 2.116 -51.035 1.00 74.56 83 ALA A N 1
ATOM 661 C CA . ALA A 1 83 ? 38.397 2.892 -49.791 1.00 74.56 83 ALA A CA 1
ATOM 662 C C . ALA A 1 83 ? 36.998 3.452 -49.460 1.00 74.56 83 ALA A C 1
ATOM 664 O O . ALA A 1 83 ? 36.646 3.632 -48.291 1.00 74.56 83 ALA A O 1
ATOM 665 N N . ILE A 1 84 ? 36.199 3.770 -50.483 1.00 76.81 84 ILE A N 1
ATOM 666 C CA . ILE A 1 84 ? 34.810 4.211 -50.308 1.00 76.81 84 ILE A CA 1
ATOM 667 C C . ILE A 1 84 ? 33.926 3.027 -49.909 1.00 76.81 84 ILE A C 1
ATOM 669 O O . ILE A 1 84 ? 33.045 3.195 -49.061 1.00 76.81 84 ILE A O 1
ATOM 673 N N . GLU A 1 85 ? 34.174 1.852 -50.483 1.00 82.69 85 GLU A N 1
ATOM 674 C CA . GLU A 1 85 ? 33.473 0.611 -50.162 1.00 82.69 85 GLU A CA 1
ATOM 675 C C . GLU A 1 85 ? 33.751 0.178 -48.712 1.00 82.69 85 GLU A C 1
ATOM 677 O O . GLU A 1 85 ? 32.799 -0.003 -47.953 1.00 82.69 85 GLU A O 1
ATOM 682 N N . ASP A 1 86 ? 35.012 0.203 -48.266 1.00 82.31 86 ASP A N 1
ATOM 683 C CA . ASP A 1 86 ? 35.406 -0.079 -46.874 1.00 82.31 86 ASP A CA 1
ATOM 684 C C . ASP A 1 86 ? 34.722 0.868 -45.870 1.00 82.31 86 ASP A C 1
ATOM 686 O O . ASP A 1 86 ? 34.172 0.448 -44.848 1.00 82.31 86 ASP A O 1
ATOM 690 N N . MET A 1 87 ? 34.692 2.176 -46.164 1.00 85.94 87 MET A N 1
ATOM 691 C CA . MET A 1 87 ? 33.991 3.139 -45.308 1.00 85.94 87 MET A CA 1
ATOM 692 C C . MET A 1 87 ? 32.484 2.873 -45.273 1.00 85.94 87 MET A C 1
ATOM 694 O O . MET A 1 87 ? 31.865 2.988 -44.210 1.00 85.94 87 MET A O 1
ATOM 698 N N . ALA A 1 88 ? 31.875 2.547 -46.416 1.00 84.44 88 ALA A N 1
ATOM 699 C CA . ALA A 1 88 ? 30.453 2.236 -46.499 1.00 84.44 88 ALA A CA 1
ATOM 700 C C . ALA A 1 88 ? 30.101 0.969 -45.703 1.00 84.44 88 ALA A C 1
ATOM 702 O O . ALA A 1 88 ? 29.076 0.965 -45.013 1.00 84.44 88 ALA A O 1
ATOM 703 N N . GLU A 1 89 ? 30.957 -0.056 -45.726 1.00 89.44 89 GLU A N 1
ATOM 704 C CA . GLU A 1 89 ? 30.816 -1.261 -44.902 1.00 89.44 89 GLU A CA 1
ATOM 705 C C . GLU A 1 89 ? 30.910 -0.947 -43.403 1.00 89.44 89 GLU A C 1
ATOM 707 O O . GLU A 1 89 ? 30.050 -1.379 -42.628 1.00 89.44 89 GLU A O 1
ATOM 712 N N . ASP A 1 90 ? 31.866 -0.114 -42.988 1.00 89.31 90 ASP A N 1
ATOM 713 C CA . ASP A 1 90 ? 32.009 0.321 -41.593 1.00 89.31 90 ASP A CA 1
ATOM 714 C C . ASP A 1 90 ? 30.784 1.102 -41.090 1.00 89.31 90 ASP A C 1
ATOM 716 O O . ASP A 1 90 ? 30.303 0.904 -39.962 1.00 89.31 90 ASP A O 1
ATOM 720 N N . PHE A 1 91 ? 30.235 1.976 -41.939 1.00 90.44 91 PHE A N 1
ATOM 721 C CA . PHE A 1 91 ? 28.997 2.700 -41.663 1.00 90.44 91 PHE A CA 1
ATOM 722 C C . PHE A 1 91 ? 27.800 1.761 -41.545 1.00 90.44 91 PHE A C 1
ATOM 724 O O . PHE A 1 91 ? 27.023 1.885 -40.592 1.00 90.44 91 PHE A O 1
ATOM 731 N N . LEU A 1 92 ? 27.659 0.807 -42.469 1.00 91.81 92 LEU A N 1
ATOM 732 C CA . LEU A 1 92 ? 26.624 -0.220 -42.378 1.00 91.81 92 LEU A CA 1
ATOM 733 C C . LEU A 1 92 ? 26.771 -1.008 -41.070 1.00 91.81 92 LEU A C 1
ATOM 735 O O . LEU A 1 92 ? 25.786 -1.212 -40.359 1.00 91.81 92 LEU A O 1
ATOM 739 N N . GLY A 1 93 ? 28.000 -1.369 -40.695 1.00 92.44 93 GLY A N 1
ATOM 740 C CA . GLY A 1 93 ? 28.312 -2.046 -39.441 1.00 92.44 93 GLY A CA 1
ATOM 741 C C . GLY A 1 93 ? 27.925 -1.233 -38.200 1.00 92.44 93 GLY A C 1
ATOM 742 O O . GLY A 1 93 ? 27.410 -1.787 -37.226 1.00 92.44 93 GLY A O 1
ATOM 743 N N . GLN A 1 94 ? 28.120 0.090 -38.201 1.00 91.19 94 GLN A N 1
ATOM 744 C CA . GLN A 1 94 ? 27.637 0.967 -37.121 1.00 91.19 94 GLN A CA 1
ATOM 745 C C . GLN A 1 94 ? 26.107 1.072 -37.081 1.00 91.19 94 GLN A C 1
ATOM 747 O O . GLN A 1 94 ? 25.517 1.001 -36.000 1.00 91.19 94 GLN A O 1
ATOM 752 N N . VAL A 1 95 ? 25.444 1.193 -38.234 1.00 90.56 95 VAL A N 1
ATOM 753 C CA . VAL A 1 95 ? 23.974 1.228 -38.310 1.00 90.56 95 VAL A CA 1
ATOM 754 C C . VAL A 1 95 ? 23.376 -0.084 -37.797 1.00 90.56 95 VAL A C 1
ATOM 756 O O . VAL A 1 95 ? 22.419 -0.069 -37.026 1.00 90.56 95 VAL A O 1
ATOM 759 N N . VAL A 1 96 ? 23.964 -1.230 -38.146 1.00 93.12 96 VAL A N 1
ATOM 760 C CA . VAL A 1 96 ? 23.510 -2.538 -37.651 1.00 93.12 96 VAL A CA 1
ATOM 761 C C . VAL A 1 96 ? 23.709 -2.660 -36.136 1.00 93.12 96 VAL A C 1
ATOM 763 O O . VAL A 1 96 ? 22.784 -3.091 -35.443 1.00 93.12 96 VAL A O 1
ATOM 766 N N . ARG A 1 97 ? 24.860 -2.233 -35.596 1.00 91.62 97 ARG A N 1
ATOM 767 C CA . ARG A 1 97 ? 25.124 -2.231 -34.142 1.00 91.62 97 ARG A CA 1
ATOM 768 C C . ARG A 1 97 ? 24.131 -1.355 -33.378 1.00 91.62 97 ARG A C 1
ATOM 770 O O . ARG A 1 97 ? 23.466 -1.836 -32.464 1.00 91.62 97 ARG A O 1
ATOM 777 N N . THR A 1 98 ? 23.932 -0.116 -33.818 1.00 88.94 98 THR A N 1
ATOM 778 C CA . THR A 1 98 ? 22.971 0.812 -33.192 1.00 88.94 98 THR A CA 1
ATOM 779 C C . THR A 1 98 ? 21.521 0.337 -33.325 1.00 88.94 98 THR A C 1
ATOM 781 O O . THR A 1 98 ? 20.707 0.546 -32.422 1.00 88.94 98 THR A O 1
ATOM 784 N N . GLN A 1 99 ? 21.159 -0.350 -34.412 1.00 90.38 99 GLN A N 1
ATOM 785 C CA . GLN A 1 99 ? 19.851 -1.001 -34.523 1.00 90.38 99 GLN A CA 1
ATOM 786 C C . GLN A 1 99 ? 19.694 -2.164 -33.535 1.00 90.38 99 GLN A C 1
ATOM 788 O O . GLN A 1 99 ? 18.610 -2.335 -32.971 1.00 90.38 99 GLN A O 1
ATOM 793 N N . GLN A 1 100 ? 20.741 -2.961 -33.307 1.00 90.00 100 GLN A N 1
ATOM 794 C CA . GLN A 1 100 ? 20.721 -4.034 -32.309 1.00 90.00 100 GLN A CA 1
ATOM 795 C C . GLN A 1 100 ? 20.619 -3.479 -30.884 1.00 90.00 100 GLN A C 1
ATOM 797 O O . GLN A 1 100 ? 19.777 -3.949 -30.120 1.00 90.00 100 GLN A O 1
ATOM 802 N N . GLU A 1 101 ? 21.383 -2.441 -30.548 1.00 90.69 101 GLU A N 1
ATOM 803 C CA . GLU A 1 101 ? 21.300 -1.749 -29.255 1.00 90.69 101 GLU A CA 1
ATOM 804 C C . GLU A 1 101 ? 19.906 -1.157 -29.022 1.00 90.69 101 GLU A C 1
ATOM 806 O O . GLU A 1 101 ? 19.304 -1.381 -27.975 1.00 90.69 101 GLU A O 1
ATOM 811 N N . ASN A 1 102 ? 19.316 -0.498 -30.025 1.00 89.44 102 ASN A N 1
ATOM 812 C CA . ASN A 1 102 ? 17.943 0.005 -29.929 1.00 89.44 102 ASN A CA 1
ATOM 813 C C . ASN A 1 102 ? 16.915 -1.114 -29.717 1.00 89.44 102 ASN A C 1
ATOM 815 O O . ASN A 1 102 ? 15.937 -0.922 -28.992 1.00 89.44 102 ASN A O 1
ATOM 819 N N . LYS A 1 103 ? 17.108 -2.289 -30.331 1.00 91.81 103 LYS A N 1
ATOM 820 C CA . LYS A 1 103 ? 16.253 -3.459 -30.076 1.00 91.81 103 LYS A CA 1
ATOM 821 C C . LYS A 1 103 ? 16.406 -3.948 -28.633 1.00 91.81 103 LYS A C 1
ATOM 823 O O . LYS A 1 103 ? 15.391 -4.195 -27.988 1.00 91.81 103 LYS A O 1
ATOM 828 N N . GLN A 1 104 ? 17.634 -4.017 -28.117 1.00 91.00 104 GLN A N 1
ATOM 829 C CA . GLN A 1 104 ? 17.910 -4.412 -26.731 1.00 91.00 104 GLN A CA 1
ATOM 830 C C . GLN A 1 104 ? 17.328 -3.415 -25.717 1.00 91.00 104 GLN A C 1
ATOM 832 O O . GLN A 1 104 ? 16.680 -3.820 -24.749 1.00 91.00 104 GLN A O 1
ATOM 837 N N . LEU A 1 105 ? 17.483 -2.112 -25.958 1.00 91.31 105 LEU A N 1
ATOM 838 C CA . LEU A 1 105 ? 16.905 -1.064 -25.117 1.00 91.31 105 LEU A CA 1
ATOM 839 C C . LEU A 1 105 ? 15.378 -1.117 -25.130 1.00 91.31 105 LEU A C 1
ATOM 841 O O . LEU A 1 105 ? 14.766 -1.064 -24.068 1.00 91.31 105 LEU A O 1
ATOM 845 N N . LYS A 1 106 ? 14.751 -1.316 -26.297 1.00 93.25 106 LYS A N 1
ATOM 846 C CA . LYS A 1 106 ? 13.294 -1.503 -26.386 1.00 93.25 106 LYS A CA 1
ATOM 847 C C . LYS A 1 106 ? 12.813 -2.714 -25.588 1.00 93.25 106 LYS A C 1
ATOM 849 O O . LYS A 1 106 ? 11.787 -2.612 -24.923 1.00 93.25 106 LYS A O 1
ATOM 854 N N . SER A 1 107 ? 13.532 -3.839 -25.622 1.00 90.75 107 SER A N 1
ATOM 855 C CA . SER A 1 107 ? 13.182 -4.991 -24.778 1.00 90.75 107 SER A CA 1
ATOM 856 C C . SER A 1 107 ? 13.371 -4.707 -23.288 1.00 90.75 107 SER A C 1
ATOM 858 O O . SER A 1 107 ? 12.535 -5.113 -22.489 1.00 90.75 107 SER A O 1
ATOM 860 N N . LYS A 1 108 ? 14.422 -3.968 -22.908 1.00 92.38 108 LYS A N 1
ATOM 861 C CA . LYS A 1 108 ? 14.686 -3.621 -21.507 1.00 92.38 108 LYS A CA 1
ATOM 862 C C . LYS A 1 108 ? 13.644 -2.647 -20.951 1.00 92.38 108 LYS A C 1
ATOM 864 O O . LYS A 1 108 ? 13.192 -2.839 -19.832 1.00 92.38 108 LYS A O 1
ATOM 869 N N . ILE A 1 109 ? 13.221 -1.659 -21.743 1.00 90.69 109 ILE A N 1
ATOM 870 C CA . ILE A 1 109 ? 12.132 -0.738 -21.379 1.00 90.69 109 ILE A CA 1
ATOM 871 C C . ILE A 1 109 ? 10.841 -1.518 -21.132 1.00 90.69 109 ILE A C 1
ATOM 873 O O . ILE A 1 109 ? 10.249 -1.353 -20.074 1.00 90.69 109 ILE A O 1
ATOM 877 N N . LYS A 1 110 ? 10.458 -2.428 -22.039 1.00 92.94 110 LYS A N 1
ATOM 878 C CA . LYS A 1 110 ? 9.270 -3.274 -21.838 1.00 92.94 110 LYS A CA 1
ATOM 879 C C . LYS A 1 110 ? 9.356 -4.119 -20.565 1.00 92.94 110 LYS A C 1
ATOM 881 O O . LYS A 1 110 ? 8.404 -4.162 -19.803 1.00 92.94 110 LYS A O 1
ATOM 886 N N . SER A 1 111 ? 10.512 -4.731 -20.301 1.00 93.94 111 SER A N 1
ATOM 887 C CA . SER A 1 111 ? 10.730 -5.504 -19.070 1.00 93.94 111 SER A CA 1
ATOM 888 C C . SER A 1 111 ? 10.557 -4.653 -17.808 1.00 93.94 111 SER A C 1
ATOM 890 O O . SER A 1 111 ? 9.950 -5.104 -16.843 1.00 93.94 111 SER A O 1
ATOM 892 N N . LEU A 1 112 ? 11.070 -3.418 -17.812 1.00 90.50 112 LEU A N 1
ATOM 893 C CA . LEU A 1 112 ? 10.933 -2.491 -16.686 1.00 90.50 112 LEU A CA 1
ATOM 894 C C . LEU A 1 112 ? 9.496 -1.973 -16.530 1.00 90.50 112 LEU A C 1
ATOM 896 O O . LEU A 1 112 ? 9.038 -1.777 -15.408 1.00 90.50 112 LEU A O 1
ATOM 900 N N . GLU A 1 113 ? 8.771 -1.761 -17.631 1.00 90.19 113 GLU A N 1
ATOM 901 C CA . GLU A 1 113 ? 7.343 -1.423 -17.601 1.00 90.19 113 GLU A CA 1
ATOM 902 C C . GLU A 1 113 ? 6.519 -2.558 -16.975 1.00 90.19 113 GLU A C 1
ATOM 904 O O . GLU A 1 113 ? 5.669 -2.298 -16.121 1.00 90.19 113 GLU A O 1
ATOM 909 N N . ASP A 1 114 ? 6.817 -3.810 -17.330 1.00 92.12 114 ASP A N 1
ATOM 910 C CA . ASP A 1 114 ? 6.169 -4.992 -16.756 1.00 92.12 114 ASP A CA 1
ATOM 911 C C . ASP A 1 114 ? 6.472 -5.137 -15.253 1.00 92.12 114 ASP A C 1
ATOM 913 O O . ASP A 1 114 ? 5.564 -5.387 -14.458 1.00 92.12 114 ASP A O 1
ATOM 917 N N . GLU A 1 115 ? 7.725 -4.934 -14.830 1.00 91.69 115 GLU A N 1
ATOM 918 C CA . GLU A 1 115 ? 8.107 -4.922 -13.408 1.00 91.69 115 GLU A CA 1
ATOM 919 C C . GLU A 1 115 ? 7.414 -3.795 -12.635 1.00 91.69 115 GLU A C 1
ATOM 921 O O . GLU A 1 115 ? 6.857 -4.028 -11.560 1.00 91.69 115 GLU A O 1
ATOM 926 N N . ARG A 1 116 ? 7.370 -2.583 -13.199 1.00 90.75 116 ARG A N 1
ATOM 927 C CA . ARG A 1 116 ? 6.665 -1.448 -12.595 1.00 90.75 116 ARG A CA 1
ATOM 928 C C . ARG A 1 116 ? 5.184 -1.758 -12.408 1.00 90.75 116 ARG A C 1
ATOM 930 O O . ARG A 1 116 ? 4.629 -1.424 -11.365 1.00 90.75 116 ARG A O 1
ATOM 937 N N . ASN A 1 117 ? 4.537 -2.382 -13.390 1.00 88.19 117 ASN A N 1
ATOM 938 C CA . ASN A 1 117 ? 3.123 -2.742 -13.287 1.00 88.19 117 ASN A CA 1
ATOM 939 C C . ASN A 1 117 ? 2.880 -3.798 -12.201 1.00 88.19 117 ASN A C 1
ATOM 941 O O . ASN A 1 117 ? 1.955 -3.630 -11.410 1.00 88.19 117 ASN A O 1
ATOM 945 N N . LYS A 1 118 ? 3.757 -4.803 -12.067 1.00 91.44 118 LYS A N 1
ATOM 946 C CA . LYS A 1 118 ? 3.690 -5.773 -10.957 1.00 91.44 118 LYS A CA 1
ATOM 947 C C . LYS A 1 118 ? 3.791 -5.098 -9.587 1.00 91.44 118 LYS A C 1
ATOM 949 O O . LYS A 1 118 ? 2.983 -5.381 -8.708 1.00 91.44 118 LYS A O 1
ATOM 954 N N . VAL A 1 119 ? 4.729 -4.165 -9.417 1.00 88.94 119 VAL A N 1
ATOM 955 C CA . VAL A 1 119 ? 4.896 -3.419 -8.156 1.00 88.94 119 VAL A CA 1
ATOM 956 C C . VAL A 1 119 ? 3.677 -2.541 -7.849 1.00 88.94 119 VAL A C 1
ATOM 958 O O . VAL A 1 119 ? 3.296 -2.386 -6.688 1.00 88.94 119 VAL A O 1
ATOM 961 N N . VAL A 1 120 ? 3.043 -1.954 -8.867 1.00 89.06 120 VAL A N 1
ATOM 962 C CA . VAL A 1 120 ? 1.799 -1.190 -8.685 1.00 89.06 120 VAL A CA 1
ATOM 963 C C . VAL A 1 120 ? 0.663 -2.102 -8.217 1.00 89.06 120 VAL A C 1
ATOM 965 O O . VAL A 1 120 ? 0.001 -1.7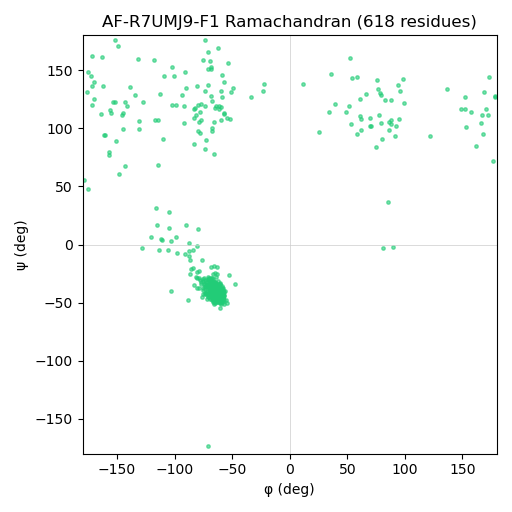68 -7.237 1.00 89.06 120 VAL A O 1
ATOM 968 N N . GLU A 1 121 ? 0.482 -3.265 -8.845 1.00 90.62 121 GLU A N 1
ATOM 969 C CA . GLU A 1 121 ? -0.535 -4.243 -8.436 1.00 90.62 121 GLU A CA 1
ATOM 970 C C . GLU A 1 121 ? -0.304 -4.774 -7.012 1.00 90.62 121 GLU A C 1
ATOM 972 O O . GLU A 1 121 ? -1.253 -4.936 -6.243 1.00 90.62 121 GLU A O 1
ATOM 977 N N . GLU A 1 122 ? 0.946 -5.036 -6.624 1.00 89.94 122 GLU A N 1
ATOM 978 C CA . GLU A 1 122 ? 1.280 -5.439 -5.253 1.00 89.94 122 GLU A CA 1
ATOM 979 C C . GLU A 1 122 ? 0.981 -4.331 -4.237 1.00 89.94 122 GLU A C 1
ATOM 981 O O . GLU A 1 122 ? 0.400 -4.602 -3.185 1.00 89.94 122 GLU A O 1
ATOM 986 N N . ASN A 1 123 ? 1.288 -3.072 -4.560 1.00 83.38 123 ASN A N 1
ATOM 987 C CA . ASN A 1 123 ? 0.949 -1.939 -3.698 1.00 83.38 123 ASN A CA 1
ATOM 988 C C . ASN A 1 123 ? -0.565 -1.738 -3.552 1.00 83.38 123 ASN A C 1
ATOM 990 O O . ASN A 1 123 ? -1.032 -1.390 -2.465 1.00 83.38 123 ASN A O 1
ATOM 994 N N . GLU A 1 124 ? -1.346 -1.955 -4.612 1.00 88.75 124 GLU A N 1
ATOM 995 C CA . GLU A 1 124 ? -2.809 -1.929 -4.523 1.00 88.75 124 GLU A CA 1
ATOM 996 C C . GLU A 1 124 ? -3.332 -3.043 -3.611 1.00 88.75 124 GLU A C 1
ATOM 998 O O . GLU A 1 124 ? -4.118 -2.761 -2.705 1.00 88.75 124 GLU A O 1
ATOM 1003 N N . LYS A 1 125 ? -2.817 -4.273 -3.747 1.00 89.44 125 LYS A N 1
ATOM 1004 C CA . LYS A 1 125 ? -3.162 -5.389 -2.847 1.00 89.44 125 LYS A CA 1
ATOM 1005 C C . LYS A 1 125 ? -2.838 -5.074 -1.386 1.00 89.44 125 LYS A C 1
ATOM 1007 O O . LYS A 1 125 ? -3.668 -5.328 -0.516 1.00 89.44 125 LYS A O 1
ATOM 1012 N N . LEU A 1 126 ? -1.669 -4.497 -1.106 1.00 87.00 126 LEU A N 1
ATOM 1013 C CA . LEU A 1 126 ? -1.281 -4.107 0.254 1.00 87.00 126 LEU A CA 1
ATOM 1014 C C . LEU A 1 126 ? -2.193 -3.009 0.819 1.00 87.00 126 LEU A C 1
ATOM 1016 O O . LEU A 1 126 ? -2.597 -3.078 1.979 1.00 87.00 126 LEU A O 1
ATOM 1020 N N . ARG A 1 127 ? -2.583 -2.019 0.005 1.00 85.00 127 ARG A N 1
ATOM 1021 C CA . ARG A 1 127 ? -3.551 -0.986 0.418 1.00 85.00 127 ARG A CA 1
ATOM 1022 C C . ARG A 1 127 ? -4.924 -1.576 0.724 1.00 85.00 127 ARG A C 1
ATOM 1024 O O . ARG A 1 127 ? -5.550 -1.185 1.711 1.00 85.00 127 ARG A O 1
ATOM 1031 N N . ASP A 1 128 ? -5.378 -2.522 -0.087 1.00 87.12 128 ASP A N 1
ATOM 1032 C CA . ASP A 1 128 ? -6.648 -3.209 0.135 1.00 87.12 128 ASP A CA 1
ATOM 1033 C C . ASP A 1 128 ? -6.615 -4.117 1.370 1.00 87.12 128 ASP A C 1
ATOM 1035 O O . ASP A 1 128 ? -7.639 -4.255 2.036 1.00 87.12 128 ASP A O 1
ATOM 1039 N N . GLN A 1 129 ? -5.451 -4.663 1.740 1.00 87.44 129 GLN A N 1
ATOM 1040 C CA . GLN A 1 129 ? -5.249 -5.378 3.007 1.00 87.44 129 GLN A CA 1
ATOM 1041 C C . GLN A 1 129 ? -5.168 -4.438 4.223 1.00 87.44 129 GLN A C 1
ATOM 1043 O O . GLN A 1 129 ? -5.663 -4.784 5.295 1.00 87.44 129 GLN A O 1
ATOM 1048 N N . ALA A 1 130 ? -4.610 -3.234 4.078 1.00 81.94 130 ALA A N 1
ATOM 1049 C CA . ALA A 1 130 ? -4.496 -2.267 5.173 1.00 81.94 130 ALA A CA 1
ATOM 1050 C C . ALA A 1 130 ? -5.856 -1.677 5.601 1.00 81.94 130 ALA A C 1
ATOM 1052 O O . ALA A 1 130 ? -6.127 -1.524 6.793 1.00 81.94 130 ALA A O 1
ATOM 1053 N N . ARG A 1 131 ? -6.761 -1.400 4.652 1.00 85.31 131 ARG A N 1
ATOM 1054 C CA . ARG A 1 131 ? -8.100 -0.835 4.931 1.00 85.31 131 ARG A CA 1
ATOM 1055 C C . ARG A 1 131 ? -8.952 -1.630 5.938 1.00 85.31 131 ARG A C 1
ATOM 1057 O O . ARG A 1 131 ? -9.501 -1.011 6.855 1.00 85.31 131 ARG A O 1
ATOM 1064 N N . PRO A 1 132 ? -9.133 -2.960 5.811 1.00 83.88 132 PRO A N 1
ATOM 1065 C CA . PRO A 1 132 ? -9.901 -3.725 6.786 1.00 83.88 132 PRO A CA 1
ATOM 1066 C C . PRO A 1 132 ? -9.218 -3.750 8.156 1.00 83.88 132 PRO A C 1
ATOM 1068 O O . PRO A 1 132 ? -9.928 -3.703 9.158 1.00 83.88 132 PRO A O 1
ATOM 1071 N N . LEU A 1 133 ? -7.880 -3.741 8.219 1.00 84.44 133 LEU A N 1
ATOM 1072 C CA . LEU A 1 133 ? -7.134 -3.667 9.481 1.00 84.44 133 LEU A CA 1
ATOM 1073 C C . LEU A 1 133 ? -7.339 -2.320 10.192 1.00 84.44 133 LEU A C 1
ATOM 1075 O O . LEU A 1 133 ? -7.620 -2.278 11.387 1.00 84.44 133 LEU A O 1
ATOM 1079 N N . GLU A 1 134 ? -7.312 -1.202 9.467 1.00 83.19 134 GLU A N 1
ATOM 1080 C CA . GLU A 1 134 ? -7.665 0.100 10.050 1.00 83.19 134 GLU A CA 1
ATOM 1081 C C . GLU A 1 134 ? -9.105 0.115 10.580 1.00 83.19 134 GLU A C 1
ATOM 1083 O O . GLU A 1 134 ? -9.401 0.687 11.637 1.00 83.19 134 GLU A O 1
ATOM 1088 N N . HIS A 1 135 ? -10.025 -0.542 9.867 1.00 85.62 135 HIS A N 1
ATOM 1089 C CA . HIS A 1 135 ? -11.401 -0.673 10.320 1.00 85.62 135 HIS A CA 1
ATOM 1090 C C . HIS A 1 135 ? -11.499 -1.514 11.606 1.00 85.62 135 HIS A C 1
ATOM 1092 O O . HIS A 1 135 ? -12.240 -1.127 12.523 1.00 85.62 135 HIS A O 1
ATOM 1098 N N . THR A 1 136 ? -10.806 -2.651 11.702 1.00 85.56 136 THR A N 1
ATOM 1099 C CA . THR A 1 136 ? -10.832 -3.492 12.911 1.00 85.56 136 THR A CA 1
ATOM 1100 C C . THR A 1 136 ? -10.229 -2.754 14.101 1.00 85.56 136 THR A C 1
ATOM 1102 O O . THR A 1 136 ? -10.863 -2.720 15.154 1.00 85.56 136 THR A O 1
ATOM 1105 N N . ILE A 1 137 ? -9.113 -2.042 13.918 1.00 85.00 137 ILE A N 1
ATOM 1106 C CA . ILE A 1 137 ? -8.498 -1.199 14.956 1.00 85.00 137 ILE A CA 1
ATOM 1107 C C . ILE A 1 137 ? -9.491 -0.146 15.470 1.00 85.00 137 ILE A C 1
ATOM 1109 O O . ILE A 1 137 ? -9.699 -0.015 16.679 1.00 85.00 137 ILE A O 1
ATOM 1113 N N . ARG A 1 138 ? -10.191 0.570 14.575 1.00 85.62 138 ARG A N 1
ATOM 1114 C CA . ARG A 1 138 ? -11.216 1.553 14.982 1.00 85.62 138 ARG A CA 1
ATOM 1115 C C . ARG A 1 138 ? -12.388 0.913 15.731 1.00 85.62 138 ARG A C 1
ATOM 1117 O O . ARG A 1 138 ? -12.921 1.525 16.658 1.00 85.62 138 ARG A O 1
ATOM 1124 N N . LYS A 1 139 ? -12.821 -0.290 15.335 1.00 89.19 139 LYS A N 1
ATOM 1125 C CA . LYS A 1 139 ? -13.892 -1.037 16.021 1.00 89.19 139 LYS A CA 1
ATOM 1126 C C . LYS A 1 139 ? -13.468 -1.459 17.428 1.00 89.19 139 LYS A C 1
ATOM 1128 O O . LYS A 1 139 ? -14.214 -1.200 18.371 1.00 89.19 139 LYS A O 1
ATOM 1133 N N . LEU A 1 140 ? -12.277 -2.040 17.568 1.00 86.31 140 LEU A N 1
ATOM 1134 C CA . LEU A 1 140 ? -11.727 -2.471 18.855 1.00 86.31 140 LEU A CA 1
ATOM 1135 C C . LEU A 1 140 ? -11.522 -1.281 19.797 1.00 86.31 140 LEU A C 1
ATOM 1137 O O . LEU A 1 140 ? -11.952 -1.326 20.945 1.00 86.31 140 LEU A O 1
ATOM 1141 N N . SER A 1 141 ? -10.996 -0.161 19.293 1.00 86.38 141 SER A N 1
ATOM 1142 C CA . SER A 1 141 ? -10.850 1.071 20.079 1.00 86.38 141 SER A CA 1
ATOM 1143 C C . SER A 1 141 ? -12.188 1.569 20.650 1.00 86.38 141 SER A C 1
ATOM 1145 O O . SER A 1 141 ? -12.268 1.959 21.817 1.00 86.38 141 SER A O 1
ATOM 1147 N N . LYS A 1 142 ? -13.276 1.508 19.866 1.00 88.81 142 LYS A N 1
ATOM 1148 C CA . LYS A 1 142 ? -14.624 1.842 20.359 1.00 88.81 142 LYS A CA 1
ATOM 1149 C C . LYS A 1 142 ? -15.114 0.855 21.420 1.00 88.81 142 LYS A C 1
ATOM 1151 O O . LYS A 1 142 ? -15.683 1.296 22.412 1.00 88.81 142 LYS A O 1
ATOM 1156 N N . GLN A 1 143 ? -14.887 -0.447 21.235 1.00 87.88 143 GLN A N 1
ATOM 1157 C CA . GLN A 1 143 ? -15.264 -1.463 22.226 1.00 87.88 143 GLN A CA 1
ATOM 1158 C C . GLN A 1 143 ? -14.531 -1.272 23.554 1.00 87.88 143 GLN A C 1
ATOM 1160 O O . GLN A 1 143 ? -15.168 -1.321 24.598 1.00 87.88 143 GLN A O 1
ATOM 1165 N N . VAL A 1 144 ? -13.234 -0.959 23.529 1.00 84.81 144 VAL A N 1
ATOM 1166 C CA . VAL A 1 144 ? -12.463 -0.664 24.747 1.00 84.81 144 VAL A CA 1
ATOM 1167 C C . VAL A 1 144 ? -13.045 0.535 25.498 1.00 84.81 144 VAL A C 1
ATOM 1169 O O . VAL A 1 144 ? -13.160 0.493 26.719 1.00 84.81 144 VAL A O 1
ATOM 1172 N N . LYS A 1 145 ? -13.462 1.594 24.792 1.00 89.25 145 LYS A N 1
ATOM 1173 C CA . LYS A 1 145 ? -14.117 2.752 25.429 1.00 89.25 145 LYS A CA 1
ATOM 1174 C C . LYS A 1 145 ? -15.441 2.376 26.100 1.00 89.25 145 LYS A C 1
ATOM 1176 O O . LYS A 1 145 ? -15.711 2.863 27.191 1.00 89.25 145 LYS A O 1
ATOM 1181 N N . ILE A 1 146 ? -16.237 1.512 25.467 1.00 90.31 146 ILE A N 1
ATOM 1182 C CA . ILE A 1 146 ? -17.504 1.023 26.032 1.00 90.31 146 ILE A CA 1
ATOM 1183 C C . ILE A 1 146 ? -17.238 0.177 27.281 1.00 90.31 146 ILE A C 1
ATOM 1185 O O . ILE A 1 146 ? -17.808 0.457 28.328 1.00 90.31 146 ILE A O 1
ATOM 1189 N N . LEU A 1 147 ? -16.317 -0.788 27.203 1.00 87.94 147 LEU A N 1
ATOM 1190 C CA . LEU A 1 147 ? -15.976 -1.657 28.334 1.00 87.94 147 LEU A CA 1
ATOM 1191 C C . LEU A 1 147 ? -15.407 -0.873 29.522 1.00 87.94 147 LEU A C 1
ATOM 1193 O O . LEU A 1 147 ? -15.715 -1.189 30.665 1.00 87.94 147 LEU A O 1
ATOM 1197 N N . LYS A 1 148 ? -14.614 0.179 29.273 1.00 87.56 148 LYS A N 1
ATOM 1198 C CA . LYS A 1 148 ? -14.149 1.078 30.341 1.00 87.56 148 LYS A CA 1
ATOM 1199 C C . LYS A 1 148 ? -15.313 1.787 31.037 1.00 87.56 148 LYS A C 1
ATOM 1201 O O . LYS A 1 148 ? -15.331 1.831 32.261 1.00 87.56 148 LYS A O 1
ATOM 1206 N N . ALA A 1 149 ? -16.288 2.288 30.278 1.00 89.12 149 ALA A N 1
ATOM 1207 C CA . ALA A 1 149 ? -17.468 2.935 30.848 1.00 89.12 149 ALA A CA 1
ATOM 1208 C C . ALA A 1 149 ? -18.339 1.951 31.655 1.00 89.12 149 ALA A C 1
ATOM 1210 O O . ALA A 1 149 ? -18.751 2.278 32.764 1.00 89.12 149 ALA A O 1
ATOM 1211 N N . GLU A 1 150 ? -18.561 0.735 31.145 1.00 88.44 150 GLU A N 1
ATOM 1212 C CA . GLU A 1 150 ? -19.289 -0.316 31.874 1.00 88.44 150 GLU A CA 1
ATOM 1213 C C . GLU A 1 150 ? -18.574 -0.704 33.178 1.00 88.44 150 GLU A C 1
ATOM 1215 O O . GLU A 1 150 ? -19.213 -0.859 34.217 1.00 88.44 150 GLU A O 1
ATOM 1220 N N . ASN A 1 151 ? -17.242 -0.803 33.162 1.00 86.50 151 ASN A N 1
ATOM 1221 C CA . ASN A 1 151 ? -16.465 -1.126 34.359 1.00 86.50 151 ASN A CA 1
ATOM 1222 C C . ASN A 1 151 ? -16.536 -0.003 35.415 1.00 86.50 151 ASN A C 1
ATOM 1224 O O . ASN A 1 151 ? -16.642 -0.273 36.611 1.00 86.50 151 ASN A O 1
ATOM 1228 N N . GLU A 1 152 ? -16.553 1.266 34.990 1.00 91.38 152 GLU A N 1
ATOM 1229 C CA . GLU A 1 152 ? -16.790 2.403 35.890 1.00 91.38 152 GLU A CA 1
ATOM 1230 C C . GLU A 1 152 ? -18.202 2.394 36.504 1.00 91.38 152 GLU A C 1
ATOM 1232 O O . GLU A 1 152 ? -18.365 2.757 37.672 1.00 91.38 152 GLU A O 1
ATOM 1237 N N . GLU A 1 153 ? -19.231 1.990 35.752 1.00 90.69 153 GLU A N 1
ATOM 1238 C CA . GLU A 1 153 ? -20.593 1.850 36.285 1.00 90.69 153 GLU A CA 1
ATOM 1239 C C . GLU A 1 153 ? -20.699 0.710 37.301 1.00 90.69 153 GLU A C 1
ATOM 1241 O O . GLU A 1 153 ? -21.204 0.926 38.406 1.00 90.69 153 GLU A O 1
ATOM 1246 N N . LEU A 1 154 ? -20.154 -0.467 36.977 1.00 87.62 154 LEU A N 1
ATOM 1247 C CA . LEU A 1 154 ? -20.121 -1.615 37.888 1.00 87.62 154 LEU A CA 1
ATOM 1248 C C . LEU A 1 154 ? -19.330 -1.311 39.165 1.00 87.62 154 LEU A C 1
ATOM 1250 O O . LEU A 1 154 ? -19.728 -1.723 40.254 1.00 87.62 154 LEU A O 1
ATOM 1254 N N . SER A 1 155 ? -18.242 -0.544 39.059 1.00 89.56 155 SER A N 1
ATOM 1255 C CA . SER A 1 155 ? -17.474 -0.083 40.218 1.00 89.56 155 SER A CA 1
ATOM 1256 C C . SER A 1 155 ? -18.331 0.771 41.163 1.00 89.56 155 SER A C 1
ATOM 1258 O O . SER A 1 155 ? -18.393 0.487 42.362 1.00 89.56 155 SER A O 1
ATOM 1260 N N . LYS A 1 156 ? -19.084 1.743 40.626 1.00 90.44 156 LYS A N 1
ATOM 1261 C CA . LYS A 1 156 ? -20.012 2.583 41.408 1.00 90.44 156 LYS A CA 1
ATOM 1262 C C . LYS A 1 156 ? -21.149 1.776 42.032 1.00 90.44 156 LYS A C 1
ATOM 1264 O O . LYS A 1 156 ? -21.585 2.076 43.143 1.00 90.44 156 LYS A O 1
ATOM 1269 N N . GLU A 1 157 ? -21.671 0.776 41.329 1.00 88.25 157 GLU A N 1
ATOM 1270 C CA . GLU A 1 157 ? -22.710 -0.107 41.867 1.00 88.25 157 GLU A CA 1
ATOM 1271 C C . GLU A 1 157 ? -22.168 -0.991 43.000 1.00 88.25 157 GLU A C 1
ATOM 1273 O O . GLU A 1 157 ? -22.808 -1.119 44.046 1.00 88.25 157 GLU A O 1
ATOM 1278 N N . GLY A 1 158 ? -20.940 -1.495 42.860 1.00 86.06 158 GLY A N 1
ATOM 1279 C CA . GLY A 1 158 ? -20.229 -2.206 43.920 1.00 86.06 158 GLY A CA 1
ATOM 1280 C C . GLY A 1 158 ? -20.001 -1.357 45.176 1.00 86.06 158 GLY A C 1
ATOM 1281 O O . GLY A 1 158 ? -20.148 -1.863 46.290 1.00 86.06 158 GLY A O 1
ATOM 1282 N N . GLU A 1 159 ? -19.688 -0.065 45.027 1.00 89.88 159 GLU A N 1
ATOM 1283 C CA . GLU A 1 159 ? -19.587 0.871 46.159 1.00 89.88 159 GLU A CA 1
ATOM 1284 C C . GLU A 1 159 ? -20.935 1.071 46.867 1.00 89.88 159 GLU A C 1
ATOM 1286 O O . GLU A 1 159 ? -21.003 0.961 48.093 1.00 89.88 159 GLU A O 1
ATOM 1291 N N . LYS A 1 160 ? -22.030 1.258 46.119 1.00 88.56 160 LYS A N 1
ATOM 1292 C CA . LYS A 1 160 ? -23.382 1.376 46.699 1.00 88.56 160 LYS A CA 1
ATOM 1293 C C . LYS A 1 160 ? -23.796 0.130 47.479 1.00 88.56 160 LYS A C 1
ATOM 1295 O O . LYS A 1 160 ? -24.348 0.246 48.572 1.00 88.56 160 LYS A O 1
ATOM 1300 N N . LEU A 1 161 ? -23.520 -1.059 46.941 1.00 87.62 161 LEU A N 1
ATOM 1301 C CA . LEU A 1 161 ? -23.826 -2.321 47.617 1.00 87.62 161 LEU A CA 1
ATOM 1302 C C . LEU A 1 161 ? -23.008 -2.491 48.904 1.00 87.62 161 LEU A C 1
ATOM 1304 O O . LEU A 1 161 ? -23.541 -2.980 49.901 1.00 87.62 161 LEU A O 1
ATOM 1308 N N . LYS A 1 162 ? -21.743 -2.045 48.928 1.00 87.75 162 LYS A N 1
ATOM 1309 C CA . LYS A 1 162 ? -20.943 -2.007 50.164 1.00 87.75 162 LYS A CA 1
ATOM 1310 C C . LYS A 1 162 ? -21.569 -1.087 51.214 1.00 87.75 162 LYS A C 1
ATOM 1312 O O . LYS A 1 162 ? -21.739 -1.518 52.354 1.00 87.75 162 LYS A O 1
ATOM 1317 N N . GLU A 1 163 ? -21.970 0.128 50.838 1.00 89.00 163 GLU A N 1
ATOM 1318 C CA . GLU A 1 163 ? -22.644 1.061 51.756 1.00 89.00 163 GLU A CA 1
ATOM 1319 C C . GLU A 1 163 ? -23.972 0.503 52.298 1.00 89.00 163 GLU A C 1
ATOM 1321 O O . GLU A 1 163 ? -24.304 0.667 53.479 1.00 89.00 163 GLU A O 1
ATOM 1326 N N . GLU A 1 164 ? -24.758 -0.166 51.450 1.00 87.56 164 GLU A N 1
ATOM 1327 C CA . GLU A 1 164 ? -26.010 -0.798 51.866 1.00 87.56 164 GLU A CA 1
ATOM 1328 C C . GLU A 1 164 ? -25.765 -1.970 52.826 1.00 87.56 164 GLU A C 1
ATOM 1330 O O . GLU A 1 164 ? -26.464 -2.097 53.838 1.00 87.56 164 GLU A O 1
ATOM 1335 N N . ASN A 1 165 ? -24.732 -2.776 52.574 1.00 85.75 165 ASN A N 1
ATOM 1336 C CA . ASN A 1 165 ? -24.345 -3.877 53.450 1.00 85.75 165 ASN A CA 1
ATOM 1337 C C . ASN A 1 165 ? -23.898 -3.365 54.832 1.00 85.75 165 ASN A C 1
ATOM 1339 O O . ASN A 1 165 ? -24.362 -3.864 55.858 1.00 85.75 165 ASN A O 1
ATOM 1343 N N . GLU A 1 166 ? -23.106 -2.289 54.890 1.00 88.44 166 GLU A N 1
ATOM 1344 C CA . GLU A 1 166 ? -22.755 -1.635 56.157 1.00 88.44 166 GLU A CA 1
ATOM 1345 C C . GLU A 1 166 ? -23.992 -1.118 56.916 1.00 88.44 166 GLU A C 1
ATOM 1347 O O . GLU A 1 166 ? -24.101 -1.281 58.137 1.00 88.44 166 GLU A O 1
ATOM 1352 N N . LYS A 1 167 ? -24.974 -0.536 56.211 1.00 88.12 167 LYS A N 1
ATOM 1353 C CA . LYS A 1 167 ? -26.2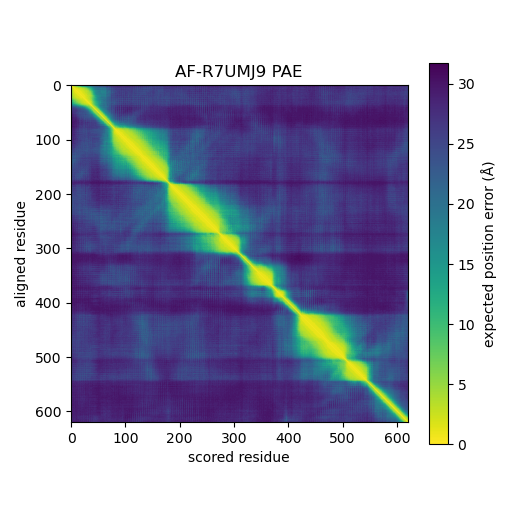59 -0.125 56.809 1.00 88.12 167 LYS A CA 1
ATOM 1354 C C . LYS A 1 167 ? -27.039 -1.310 57.375 1.00 88.12 167 LYS A C 1
ATOM 1356 O O . LYS A 1 167 ? -27.612 -1.199 58.463 1.00 88.12 167 LYS A O 1
ATOM 1361 N N . LEU A 1 168 ? -27.095 -2.428 56.655 1.00 83.00 168 LEU A N 1
ATOM 1362 C CA . LEU A 1 168 ? -27.783 -3.638 57.105 1.00 83.00 168 LEU A CA 1
ATOM 1363 C C . LEU A 1 168 ? -27.079 -4.273 58.308 1.00 83.00 168 LEU A C 1
ATOM 1365 O O . LEU A 1 168 ? -27.758 -4.664 59.261 1.00 83.00 168 LEU A O 1
ATOM 1369 N N . GLN A 1 169 ? -25.743 -4.292 58.333 1.00 82.56 169 GLN A N 1
ATOM 1370 C CA . GLN A 1 169 ? -24.975 -4.738 59.498 1.00 82.56 169 GLN A CA 1
ATOM 1371 C C . GLN A 1 169 ? -25.243 -3.872 60.736 1.00 82.56 169 GLN A C 1
ATOM 1373 O O . GLN A 1 169 ? -25.469 -4.411 61.822 1.00 82.56 169 GLN A O 1
ATOM 1378 N N . LYS A 1 170 ? -25.322 -2.542 60.589 1.00 83.00 170 LYS A N 1
ATOM 1379 C CA . LYS A 1 170 ? -25.708 -1.641 61.693 1.00 83.00 170 LYS A CA 1
ATOM 1380 C C . LYS A 1 170 ? -27.120 -1.938 62.213 1.00 83.00 170 LYS A C 1
ATOM 1382 O O . LYS A 1 170 ? -27.298 -2.134 63.415 1.00 83.00 170 LYS A O 1
ATOM 1387 N N . LYS A 1 171 ? -28.108 -2.089 61.319 1.00 79.44 171 LYS A N 1
ATOM 1388 C CA . LYS A 1 171 ? -29.485 -2.484 61.691 1.00 79.44 171 LYS A CA 1
ATOM 1389 C C . LYS A 1 171 ? -29.547 -3.855 62.372 1.00 79.44 171 LYS A C 1
ATOM 1391 O O . LYS A 1 171 ? -30.398 -4.081 63.235 1.00 79.44 171 LYS A O 1
ATOM 1396 N N . ARG A 1 172 ? -28.669 -4.788 61.990 1.00 68.06 172 ARG A N 1
ATOM 1397 C CA . ARG A 1 172 ? -28.541 -6.103 62.634 1.00 68.06 172 ARG A CA 1
ATOM 1398 C C . ARG A 1 172 ? -28.042 -5.958 64.067 1.00 68.06 172 ARG A C 1
ATOM 1400 O O . ARG A 1 172 ? -28.652 -6.551 64.953 1.00 68.06 172 ARG A O 1
ATOM 1407 N N . HIS A 1 173 ? -26.992 -5.172 64.304 1.00 71.81 173 HIS A N 1
ATOM 1408 C CA . HIS A 1 173 ? -26.516 -4.890 65.661 1.00 71.81 173 HIS A CA 1
ATOM 1409 C C . HIS A 1 173 ? -27.625 -4.281 66.533 1.00 71.81 173 HIS A C 1
ATOM 1411 O O . HIS A 1 173 ? -27.849 -4.757 67.643 1.00 71.81 173 HIS A O 1
ATOM 1417 N N . GLU A 1 174 ? -28.404 -3.336 66.002 1.00 71.62 174 GLU A N 1
ATOM 1418 C CA . GLU A 1 174 ? -29.558 -2.760 66.709 1.00 71.62 174 GLU A CA 1
ATOM 1419 C C . GLU A 1 174 ? -30.663 -3.789 67.017 1.00 71.62 174 GLU A C 1
ATOM 1421 O O . GLU A 1 174 ? -31.199 -3.810 68.126 1.00 71.62 174 GLU A O 1
ATOM 1426 N N . LYS A 1 175 ? -31.004 -4.681 66.073 1.00 62.34 175 LYS A N 1
ATOM 1427 C CA . LYS A 1 175 ? -32.023 -5.729 66.292 1.00 62.34 175 LYS A CA 1
ATOM 1428 C C . LYS A 1 175 ? -31.557 -6.849 67.221 1.00 62.34 175 LYS A C 1
ATOM 1430 O O . LYS A 1 175 ? -32.378 -7.380 67.967 1.00 62.34 175 LYS A O 1
ATOM 1435 N N . LYS A 1 176 ? -30.267 -7.198 67.216 1.00 55.81 176 LYS A N 1
ATOM 1436 C CA . LYS A 1 176 ? -29.698 -8.226 68.107 1.00 55.81 176 LYS A CA 1
ATOM 1437 C C . LYS A 1 176 ? -29.823 -7.824 69.584 1.00 55.81 176 LYS A C 1
ATOM 1439 O O . LYS A 1 176 ? -29.961 -8.692 70.437 1.00 55.81 176 LYS A O 1
ATOM 1444 N N . HIS A 1 177 ? -29.900 -6.523 69.873 1.00 53.56 177 HIS A N 1
ATOM 1445 C CA . HIS A 1 177 ? -30.193 -5.997 71.208 1.00 53.56 177 HIS A CA 1
ATOM 1446 C C . HIS A 1 177 ? -31.689 -5.994 71.594 1.00 53.56 177 HIS A C 1
ATOM 1448 O O . HIS A 1 177 ? -32.006 -5.623 72.721 1.00 53.56 177 HIS A O 1
ATOM 1454 N N . ARG A 1 178 ? -32.621 -6.421 70.720 1.00 47.81 178 ARG A N 1
ATOM 1455 C CA . ARG A 1 178 ? -34.080 -6.317 70.962 1.00 47.81 178 ARG A CA 1
ATOM 1456 C C . ARG A 1 178 ? -34.894 -7.626 70.980 1.00 47.81 178 ARG A C 1
ATOM 1458 O O . ARG A 1 178 ? -36.103 -7.556 71.165 1.00 47.81 178 ARG A O 1
ATOM 1465 N N . GLY A 1 179 ? -34.254 -8.797 70.917 1.00 44.47 179 GLY A N 1
ATOM 1466 C CA . GLY A 1 179 ? -34.819 -10.063 71.422 1.00 44.47 179 GLY A CA 1
ATOM 1467 C C . GLY A 1 179 ? -35.485 -11.033 70.423 1.00 44.47 179 GLY A C 1
ATOM 1468 O O . GLY A 1 179 ? -36.209 -10.646 69.511 1.00 44.47 179 GLY A O 1
ATOM 1469 N N . GLY A 1 180 ? -35.264 -12.334 70.664 1.00 48.44 180 GLY A N 1
ATOM 1470 C CA . GLY A 1 180 ? -36.340 -13.330 70.802 1.00 48.44 180 GLY A CA 1
ATOM 1471 C C . GLY A 1 180 ? -36.892 -14.095 69.589 1.00 48.44 180 GLY A C 1
ATOM 1472 O O . GLY A 1 180 ? -37.736 -14.954 69.806 1.00 48.44 180 GLY A O 1
ATOM 1473 N N . GLY A 1 181 ? -36.443 -13.852 68.353 1.00 50.81 181 GLY A N 1
ATOM 1474 C CA . GLY A 1 181 ? -36.906 -14.564 67.137 1.00 50.81 181 GLY A CA 1
ATOM 1475 C C . GLY A 1 181 ? -35.819 -15.385 66.423 1.00 50.81 181 GLY A C 1
ATOM 1476 O O . GLY A 1 181 ? -35.813 -15.458 65.198 1.00 50.81 181 GLY A O 1
ATOM 1477 N N . SER A 1 182 ? -34.852 -15.913 67.183 1.00 59.66 182 SER A N 1
ATOM 1478 C CA . SER A 1 182 ? -33.469 -16.172 66.731 1.00 59.66 182 SER A CA 1
ATOM 1479 C C . SER A 1 182 ? -33.295 -17.167 65.576 1.00 59.66 182 SER A C 1
ATOM 1481 O O . SER A 1 182 ? -32.510 -16.889 64.680 1.00 59.66 182 SER A O 1
ATOM 1483 N N . ARG A 1 183 ? -34.028 -18.288 65.531 1.00 58.72 183 ARG A N 1
ATOM 1484 C CA . ARG A 1 183 ? -33.619 -19.437 64.692 1.00 58.72 183 ARG A CA 1
ATOM 1485 C C . ARG A 1 183 ? -33.876 -19.299 63.185 1.00 58.72 183 ARG A C 1
ATOM 1487 O O . ARG A 1 183 ? -32.979 -19.574 62.401 1.00 58.72 183 ARG A O 1
ATOM 1494 N N . GLU A 1 184 ? -35.050 -18.833 62.752 1.00 67.31 184 GLU A N 1
ATOM 1495 C CA . GLU A 1 184 ? -35.322 -18.654 61.307 1.00 67.31 184 GLU A CA 1
ATOM 1496 C C . GLU A 1 184 ? -34.526 -17.494 60.695 1.00 67.31 184 GLU A C 1
ATOM 1498 O O . GLU A 1 184 ? -34.227 -17.484 59.499 1.00 67.31 184 GLU A O 1
ATOM 1503 N N . LEU A 1 185 ? -34.210 -16.481 61.505 1.00 70.62 185 LEU A N 1
ATOM 1504 C CA . LEU A 1 185 ? -33.344 -15.387 61.081 1.00 70.62 185 LEU A CA 1
ATOM 1505 C C . LEU A 1 185 ? -31.884 -15.837 61.039 1.00 70.62 185 LEU A C 1
ATOM 1507 O O . LEU A 1 185 ? -31.190 -15.443 60.112 1.00 70.62 185 LEU A O 1
ATOM 1511 N N . GLU A 1 186 ? -31.435 -16.677 61.974 1.00 75.75 186 GLU A N 1
ATOM 1512 C CA . GLU A 1 186 ? -30.105 -17.301 61.941 1.00 75.75 186 GLU A CA 1
ATOM 1513 C C . GLU A 1 186 ? -29.910 -18.172 60.693 1.00 75.75 186 GLU A C 1
ATOM 1515 O O . GLU A 1 186 ? -28.938 -17.949 59.981 1.00 75.75 186 GLU A O 1
ATOM 1520 N N . GLU A 1 187 ? -30.857 -19.048 60.334 1.00 76.50 187 GLU A N 1
ATOM 1521 C CA . GLU A 1 187 ? -30.760 -19.847 59.094 1.00 76.50 187 GLU A CA 1
ATOM 1522 C C . GLU A 1 187 ? -30.755 -18.985 57.822 1.00 76.50 187 GLU A C 1
ATOM 1524 O O . GLU A 1 187 ? -30.019 -19.255 56.871 1.00 76.50 187 GLU A O 1
ATOM 1529 N N . LYS A 1 188 ? -31.579 -17.928 57.769 1.00 83.38 188 LYS A N 1
ATOM 1530 C CA . LYS A 1 188 ? -31.567 -16.993 56.630 1.00 83.38 188 LYS A CA 1
ATOM 1531 C C . LYS A 1 188 ? -30.254 -16.222 56.550 1.00 83.38 188 LYS A C 1
ATOM 1533 O O . LYS A 1 188 ? -29.805 -15.922 55.450 1.00 83.38 188 LYS A O 1
ATOM 1538 N N . ILE A 1 189 ? -29.656 -15.896 57.691 1.00 79.06 189 ILE A N 1
ATOM 1539 C CA . ILE A 1 189 ? -28.352 -15.238 57.752 1.00 79.06 189 ILE A CA 1
ATOM 1540 C C . ILE A 1 189 ? -27.259 -16.191 57.277 1.00 79.06 189 ILE A C 1
ATOM 1542 O O . ILE A 1 189 ? -26.451 -15.778 56.458 1.00 79.06 189 ILE A O 1
ATOM 1546 N N . GLU A 1 190 ? -27.263 -17.449 57.712 1.00 86.88 190 GLU A N 1
ATOM 1547 C CA . GLU A 1 190 ? -26.264 -18.437 57.296 1.00 86.88 190 GLU A CA 1
ATOM 1548 C C . GLU A 1 190 ? -26.303 -18.669 55.777 1.00 86.88 190 GLU A C 1
ATOM 1550 O O . GLU A 1 190 ? -25.268 -18.600 55.118 1.00 86.88 190 GLU A O 1
ATOM 1555 N N . LYS A 1 191 ? -27.505 -18.783 55.192 1.00 89.00 191 LYS A N 1
ATOM 1556 C CA . LYS A 1 191 ? -27.678 -18.851 53.729 1.00 89.00 191 LYS A CA 1
ATOM 1557 C C . LYS A 1 191 ? -27.204 -17.592 53.003 1.00 89.00 191 LYS A C 1
ATOM 1559 O O . LYS A 1 191 ? -26.629 -17.693 51.925 1.00 89.00 191 LYS A O 1
ATOM 1564 N N . LEU A 1 192 ? -27.447 -16.406 53.561 1.00 84.94 192 LEU A N 1
ATOM 1565 C CA . LEU A 1 192 ? -26.963 -15.152 52.973 1.00 84.94 192 LEU A CA 1
ATOM 1566 C C . LEU A 1 192 ? -25.438 -15.014 53.091 1.00 84.94 192 LEU A C 1
ATOM 1568 O O . LEU A 1 192 ? -24.805 -14.488 52.182 1.00 84.94 192 LEU A O 1
ATOM 1572 N N . GLU A 1 193 ? -24.836 -15.489 54.183 1.00 86.31 193 GLU A N 1
ATOM 1573 C CA . GLU A 1 193 ? -23.382 -15.514 54.376 1.00 86.31 193 GLU A CA 1
ATOM 1574 C C . GLU A 1 193 ? -22.701 -16.522 53.432 1.00 86.31 193 GLU A C 1
ATOM 1576 O O . GLU A 1 193 ? -21.608 -16.252 52.935 1.00 86.31 193 GLU A O 1
ATOM 1581 N N . GLU A 1 194 ? -23.348 -17.653 53.139 1.00 90.81 194 GLU A N 1
ATOM 1582 C CA . GLU A 1 194 ? -22.909 -18.616 52.120 1.00 90.81 194 GLU A CA 1
ATOM 1583 C C . GLU A 1 194 ? -22.999 -18.027 50.704 1.00 90.81 194 GLU A C 1
ATOM 1585 O O . GLU A 1 194 ? -21.994 -17.988 50.001 1.00 90.81 194 GLU A O 1
ATOM 1590 N N . GLN A 1 195 ? -24.136 -17.424 50.336 1.00 89.38 195 GLN A N 1
ATOM 1591 C CA . GLN A 1 195 ? -24.280 -16.720 49.054 1.00 89.38 195 GLN A CA 1
ATOM 1592 C C . GLN A 1 195 ? -23.261 -15.586 48.885 1.00 89.38 195 GLN A C 1
ATOM 1594 O O . GLN A 1 195 ? -22.742 -15.371 47.793 1.00 89.38 195 GLN A O 1
ATOM 1599 N N . LEU A 1 196 ? -22.947 -14.858 49.960 1.00 87.50 196 LEU A N 1
ATOM 1600 C CA . LEU A 1 196 ? -21.901 -13.838 49.928 1.00 87.50 196 LEU A CA 1
ATOM 1601 C C . LEU A 1 196 ? -20.520 -14.452 49.677 1.00 87.50 196 LEU A C 1
ATOM 1603 O O . LEU A 1 196 ? -19.759 -13.878 48.902 1.00 87.50 196 LEU A O 1
ATOM 1607 N N . ARG A 1 197 ? -20.188 -15.597 50.288 1.00 92.38 197 ARG A N 1
ATOM 1608 C CA . ARG A 1 197 ? -18.918 -16.299 50.034 1.00 92.38 197 ARG A CA 1
ATOM 1609 C C . ARG A 1 197 ? -18.784 -16.722 48.573 1.00 92.38 197 ARG A C 1
ATOM 1611 O O . ARG A 1 197 ? -17.762 -16.402 47.971 1.00 92.38 197 ARG A O 1
ATOM 1618 N N . ASP A 1 198 ? -19.821 -17.323 47.996 1.00 91.44 198 ASP A N 1
ATOM 1619 C CA . ASP A 1 198 ? -19.817 -17.743 46.589 1.00 91.44 198 ASP A CA 1
ATOM 1620 C C . ASP A 1 198 ? -19.607 -16.550 45.645 1.00 91.44 198 ASP A C 1
ATOM 1622 O O . ASP A 1 198 ? -18.759 -16.588 44.753 1.00 91.44 198 ASP A O 1
ATOM 1626 N N . VAL A 1 199 ? -20.307 -15.437 45.894 1.00 90.75 199 VAL A N 1
ATOM 1627 C CA . VAL A 1 199 ? -20.145 -14.198 45.116 1.00 90.75 199 VAL A CA 1
ATOM 1628 C C . VAL A 1 199 ? -18.738 -13.608 45.279 1.00 90.75 199 VAL A C 1
ATOM 1630 O O . VAL A 1 199 ? -18.173 -13.084 44.318 1.00 90.75 199 VAL A O 1
ATOM 1633 N N . TYR A 1 200 ? -18.136 -13.694 46.469 1.00 89.62 200 TYR A N 1
ATOM 1634 C CA . TYR A 1 200 ? -16.756 -13.252 46.691 1.00 89.62 200 TYR A CA 1
ATOM 1635 C C . TYR A 1 200 ? -15.734 -14.124 45.946 1.00 89.62 200 TYR A C 1
ATOM 1637 O O . TYR A 1 200 ? -14.785 -13.578 45.378 1.00 89.62 200 TYR A O 1
ATOM 1645 N N . GLU A 1 201 ? -15.925 -15.444 45.902 1.00 92.62 201 GLU A N 1
ATOM 1646 C CA . GLU A 1 201 ? -15.072 -16.343 45.117 1.00 92.62 201 GLU A CA 1
ATOM 1647 C C . GLU A 1 201 ? -15.224 -16.113 43.610 1.00 92.62 201 GLU A C 1
ATOM 1649 O O . GLU A 1 201 ? -14.227 -16.066 42.885 1.00 92.62 201 GLU A O 1
ATOM 1654 N N . GLU A 1 202 ? -16.453 -15.925 43.119 1.00 91.38 202 GLU A N 1
ATOM 1655 C CA . GLU A 1 202 ? -16.694 -15.571 41.717 1.00 91.38 202 GLU A CA 1
ATOM 1656 C C . GLU A 1 202 ? -16.054 -14.229 41.357 1.00 91.38 202 GLU A C 1
ATOM 1658 O O . GLU A 1 202 ? -15.427 -14.112 40.302 1.00 91.38 202 GLU A O 1
ATOM 1663 N N . LYS A 1 203 ? -16.131 -13.238 42.254 1.00 91.88 203 LYS A N 1
ATOM 1664 C CA . LYS A 1 203 ? -15.456 -11.947 42.086 1.00 91.88 203 LYS A CA 1
ATOM 1665 C C . LYS A 1 203 ? -13.941 -12.109 41.977 1.00 91.88 203 LYS A C 1
ATOM 1667 O O . LYS A 1 203 ? -13.347 -11.508 41.088 1.00 91.88 203 LYS A O 1
ATOM 1672 N N . GLN A 1 204 ? -13.315 -12.921 42.832 1.00 90.38 204 GLN A N 1
ATOM 1673 C CA . GLN A 1 204 ? -11.869 -13.166 42.753 1.00 90.38 204 GLN A CA 1
ATOM 1674 C C . GLN A 1 204 ? -11.479 -13.861 41.444 1.00 90.38 204 GLN A C 1
ATOM 1676 O O . GLN A 1 204 ? -10.561 -13.408 40.763 1.00 90.38 204 GLN A O 1
ATOM 1681 N N . LYS A 1 205 ? -12.226 -14.891 41.028 1.00 93.12 205 LYS A N 1
ATOM 1682 C CA . LYS A 1 205 ? -12.008 -15.566 39.735 1.00 93.12 205 LYS A CA 1
ATOM 1683 C C . LYS A 1 205 ? -12.190 -14.614 38.550 1.00 93.12 205 LYS A C 1
ATOM 1685 O O . LYS A 1 205 ? -11.480 -14.728 37.552 1.00 93.12 205 LYS A O 1
ATOM 1690 N N . ALA A 1 206 ? -13.145 -13.688 38.627 1.00 89.06 206 ALA A N 1
ATOM 1691 C CA . ALA A 1 206 ? -13.343 -12.669 37.603 1.00 89.06 206 ALA A CA 1
ATOM 1692 C C . ALA A 1 206 ? -12.181 -11.662 37.571 1.00 89.06 206 ALA A C 1
ATOM 1694 O O . ALA A 1 206 ? -11.685 -11.357 36.490 1.00 89.06 206 ALA A O 1
ATOM 1695 N N . GLU A 1 207 ? -11.698 -11.201 38.729 1.00 91.50 207 GLU A N 1
ATOM 1696 C CA . GLU A 1 207 ? -10.534 -10.308 38.827 1.00 91.50 207 GLU A CA 1
ATOM 1697 C C . GLU A 1 207 ? -9.255 -10.953 38.276 1.00 91.50 207 GLU A C 1
ATOM 1699 O O . GLU A 1 207 ? -8.495 -10.293 37.569 1.00 91.50 207 GLU A O 1
ATOM 1704 N N . GLU A 1 208 ? -9.022 -12.241 38.541 1.00 94.62 208 GLU A N 1
ATOM 1705 C CA . GLU A 1 208 ? -7.889 -12.977 37.965 1.00 94.62 208 GLU A CA 1
ATOM 1706 C C . GLU A 1 208 ? -7.978 -13.065 36.437 1.00 94.62 208 GLU A C 1
ATOM 1708 O O . GLU A 1 208 ? -7.000 -12.773 35.749 1.00 94.62 208 GLU A O 1
ATOM 1713 N N . LYS A 1 209 ? -9.161 -13.373 35.889 1.00 92.44 209 LYS A N 1
ATOM 1714 C CA . LYS A 1 209 ? -9.382 -13.392 34.432 1.00 9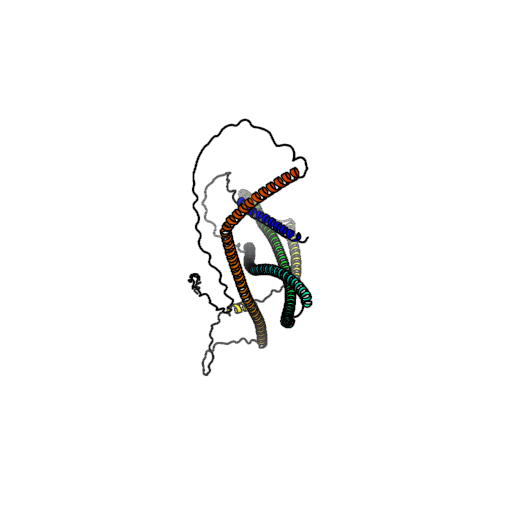2.44 209 LYS A CA 1
ATOM 1715 C C . LYS A 1 209 ? -9.201 -12.018 33.792 1.00 92.44 209 LYS A C 1
ATOM 1717 O O . LYS A 1 209 ? -8.702 -11.932 32.672 1.00 92.44 209 LYS A O 1
ATOM 1722 N N . VAL A 1 210 ? -9.607 -10.947 34.474 1.00 89.94 210 VAL A N 1
ATOM 1723 C CA . VAL A 1 210 ? -9.379 -9.575 33.997 1.00 89.94 210 VAL A CA 1
ATOM 1724 C C . VAL A 1 210 ? -7.882 -9.277 33.952 1.00 89.94 210 VAL A C 1
ATOM 1726 O O . VAL A 1 210 ? -7.406 -8.826 32.916 1.00 89.94 210 VAL A O 1
ATOM 1729 N N . LYS A 1 211 ? -7.125 -9.618 35.003 1.00 94.00 211 LYS A N 1
ATOM 1730 C CA . LYS A 1 211 ? -5.662 -9.443 35.023 1.00 94.00 211 LYS A CA 1
ATOM 1731 C C . LYS A 1 211 ? -4.954 -10.237 33.925 1.00 94.00 211 LYS A C 1
ATOM 1733 O O . LYS A 1 211 ? -4.039 -9.724 33.290 1.00 94.00 211 LYS A O 1
ATOM 1738 N N . GLU A 1 212 ? -5.372 -11.477 33.674 1.00 94.50 212 GLU A N 1
ATOM 1739 C CA . GLU A 1 212 ? -4.842 -12.282 32.566 1.00 94.50 212 GLU A CA 1
ATOM 1740 C C . GLU A 1 212 ? -5.095 -11.594 31.216 1.00 94.50 212 GLU A C 1
ATOM 1742 O O . GLU A 1 212 ? -4.178 -11.435 30.413 1.00 94.50 212 GLU A O 1
ATOM 1747 N N . LYS A 1 213 ? -6.318 -11.096 30.993 1.00 91.00 213 LYS A N 1
ATOM 1748 C CA . LYS A 1 213 ? -6.680 -10.381 29.761 1.00 91.00 213 LYS A CA 1
ATOM 1749 C C . LYS A 1 213 ? -5.965 -9.040 29.607 1.00 91.00 213 LYS A C 1
ATOM 1751 O O . LYS A 1 213 ? -5.668 -8.648 28.481 1.00 91.00 213 LYS A O 1
ATOM 1756 N N . GLU A 1 214 ? -5.680 -8.342 30.701 1.00 92.19 214 GLU A N 1
ATOM 1757 C CA . GLU A 1 214 ? -4.855 -7.131 30.690 1.00 92.19 214 GLU A CA 1
ATOM 1758 C C . GLU A 1 214 ? -3.417 -7.442 30.258 1.00 92.19 214 GLU A C 1
ATOM 1760 O O . GLU A 1 214 ? -2.893 -6.757 29.380 1.00 92.19 214 GLU A O 1
ATOM 1765 N N . ASN A 1 215 ? -2.817 -8.521 30.772 1.00 93.25 215 ASN A N 1
ATOM 1766 C CA . ASN A 1 215 ? -1.485 -8.968 30.350 1.00 93.25 215 ASN A CA 1
ATOM 1767 C C . ASN A 1 215 ? -1.462 -9.403 28.870 1.00 93.25 215 ASN A C 1
ATOM 1769 O O . ASN A 1 215 ? -0.543 -9.046 28.128 1.00 93.25 215 ASN A O 1
ATOM 1773 N N . ASP A 1 216 ? -2.486 -10.132 28.411 1.00 91.56 216 ASP A N 1
ATOM 1774 C CA . ASP A 1 216 ? -2.651 -10.493 26.995 1.00 91.56 216 ASP A CA 1
ATOM 1775 C C . ASP A 1 216 ? -2.737 -9.236 26.108 1.00 91.56 216 ASP A C 1
ATOM 1777 O O . ASP A 1 216 ? -2.121 -9.171 25.044 1.00 91.56 216 ASP A O 1
ATOM 1781 N N . MET A 1 217 ? -3.475 -8.206 26.540 1.00 90.69 217 MET A N 1
ATOM 1782 C CA . MET A 1 217 ? -3.548 -6.942 25.804 1.00 90.69 217 MET A CA 1
ATOM 1783 C C . MET A 1 217 ? -2.212 -6.201 25.791 1.00 90.69 217 MET A C 1
ATOM 1785 O O . MET A 1 217 ? -1.826 -5.698 24.740 1.00 90.69 217 MET A O 1
ATOM 1789 N N . GLU A 1 218 ? -1.488 -6.152 26.910 1.00 93.94 218 GLU A N 1
ATOM 1790 C CA . 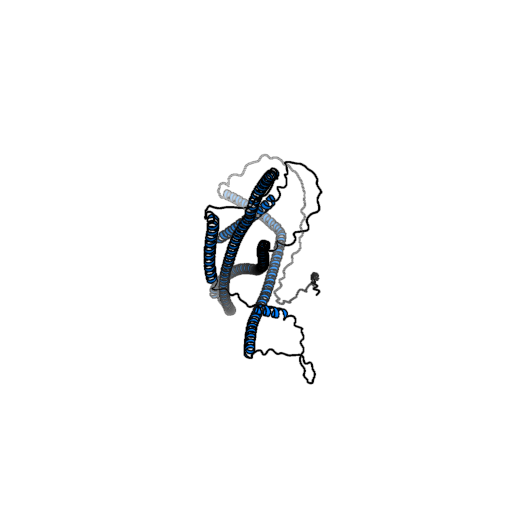GLU A 1 218 ? -0.186 -5.480 26.973 1.00 93.94 218 GLU A CA 1
ATOM 1791 C C . GLU A 1 218 ? 0.846 -6.167 26.062 1.00 93.94 218 GLU A C 1
ATOM 1793 O O . GLU A 1 218 ? 1.633 -5.508 25.377 1.00 93.94 218 GLU A O 1
ATOM 1798 N N . THR A 1 219 ? 0.838 -7.502 26.011 1.00 93.12 219 THR A N 1
ATOM 1799 C CA . THR A 1 219 ? 1.713 -8.260 25.103 1.00 93.12 219 THR A CA 1
ATOM 1800 C C . THR A 1 219 ? 1.341 -8.036 23.638 1.00 93.12 219 THR A C 1
ATOM 1802 O O . THR A 1 219 ? 2.229 -7.778 22.824 1.00 93.12 219 THR A O 1
ATOM 1805 N N . LEU A 1 220 ? 0.048 -8.045 23.296 1.00 91.81 220 LEU A N 1
ATOM 1806 C CA . LEU A 1 220 ? -0.427 -7.719 21.948 1.00 91.81 220 LEU A CA 1
ATOM 1807 C C . LEU A 1 220 ? -0.084 -6.284 21.536 1.00 91.81 220 LEU A C 1
ATOM 1809 O O . LEU A 1 220 ? 0.326 -6.061 20.398 1.00 91.81 220 LEU A O 1
ATOM 1813 N N . GLU A 1 221 ? -0.209 -5.316 22.443 1.00 93.00 221 GLU A N 1
ATOM 1814 C CA . GLU A 1 221 ? 0.155 -3.921 22.190 1.00 93.00 221 GLU A CA 1
ATOM 1815 C C . GLU A 1 221 ? 1.655 -3.779 21.901 1.00 93.00 221 GLU A C 1
ATOM 1817 O O . GLU A 1 221 ? 2.033 -3.099 20.942 1.00 93.00 221 GLU A O 1
ATOM 1822 N N . LYS A 1 222 ? 2.512 -4.480 22.658 1.00 94.62 222 LYS A N 1
ATOM 1823 C CA . LYS A 1 222 ? 3.959 -4.542 22.387 1.00 94.62 222 LYS A CA 1
ATOM 1824 C C . LYS A 1 222 ? 4.252 -5.133 21.008 1.00 94.62 222 LYS A C 1
ATOM 1826 O O . LYS A 1 222 ? 4.973 -4.507 20.236 1.00 94.62 222 LYS A O 1
ATOM 1831 N N . VAL A 1 223 ? 3.638 -6.267 20.660 1.00 93.56 223 VAL A N 1
ATOM 1832 C CA . VAL A 1 223 ? 3.818 -6.904 19.340 1.00 93.56 223 VAL A CA 1
ATOM 1833 C C . VAL A 1 223 ? 3.373 -5.974 18.209 1.00 93.56 223 VAL A C 1
ATOM 1835 O O . VAL A 1 223 ? 4.117 -5.779 17.250 1.00 93.56 223 VAL A O 1
ATOM 1838 N N . CYS A 1 224 ? 2.209 -5.332 18.339 1.00 88.56 224 CYS A N 1
ATOM 1839 C CA . CYS A 1 224 ? 1.711 -4.394 17.330 1.00 88.56 224 CYS A CA 1
ATOM 1840 C C . CYS A 1 224 ? 2.643 -3.187 17.168 1.00 88.56 224 CYS A C 1
ATOM 1842 O O . CYS A 1 224 ? 2.884 -2.723 16.052 1.00 88.56 224 CYS A O 1
ATOM 1844 N N . LYS A 1 225 ? 3.191 -2.670 18.273 1.00 94.56 225 LYS A N 1
ATOM 1845 C CA . LYS A 1 225 ? 4.151 -1.564 18.250 1.00 94.56 225 LYS A CA 1
ATOM 1846 C C . LYS A 1 225 ? 5.453 -1.965 17.555 1.00 94.56 225 LYS A C 1
ATOM 1848 O O . LYS A 1 225 ? 5.947 -1.209 16.718 1.00 94.56 225 LYS A O 1
ATOM 1853 N N . ASP A 1 226 ? 5.970 -3.154 17.846 1.00 93.19 226 ASP A N 1
ATOM 1854 C CA . ASP A 1 226 ? 7.192 -3.675 17.230 1.00 93.19 226 ASP A CA 1
ATOM 1855 C C . ASP A 1 226 ? 7.014 -3.943 15.727 1.00 93.19 226 ASP A C 1
ATOM 1857 O O . ASP A 1 226 ? 7.893 -3.597 14.930 1.00 93.19 226 ASP A O 1
ATOM 1861 N N . GLU A 1 227 ? 5.866 -4.488 15.314 1.00 93.56 227 GLU A N 1
ATOM 1862 C CA . GLU A 1 227 ? 5.525 -4.684 13.899 1.00 93.56 227 GLU A CA 1
ATOM 1863 C C . GLU A 1 227 ? 5.371 -3.357 13.151 1.00 93.56 227 GLU A C 1
ATOM 1865 O O . GLU A 1 227 ? 5.900 -3.207 12.047 1.00 93.56 227 GLU A O 1
ATOM 1870 N N . MET A 1 228 ? 4.726 -2.359 13.758 1.00 89.00 228 MET A N 1
ATOM 1871 C CA . MET A 1 228 ? 4.616 -1.017 13.180 1.00 89.00 228 MET A CA 1
ATOM 1872 C C . MET A 1 228 ? 5.988 -0.361 12.993 1.00 89.00 228 MET A C 1
ATOM 1874 O O . MET A 1 228 ? 6.258 0.224 11.942 1.00 89.00 228 MET A O 1
ATOM 1878 N N . GLU A 1 229 ? 6.883 -0.478 13.974 1.00 94.00 229 GLU A N 1
ATOM 1879 C CA . GLU A 1 229 ? 8.255 0.022 13.851 1.00 94.00 229 GLU A CA 1
ATOM 1880 C C . GLU A 1 229 ? 9.060 -0.752 12.799 1.00 94.00 229 GLU A C 1
ATOM 1882 O O . GLU A 1 229 ? 9.845 -0.159 12.057 1.00 94.00 229 GLU A O 1
ATOM 1887 N N . LYS A 1 230 ? 8.844 -2.065 12.663 1.00 94.88 230 LYS A N 1
ATOM 1888 C CA . LYS A 1 230 ? 9.433 -2.855 11.575 1.00 94.88 230 LYS A CA 1
ATOM 1889 C C . LYS A 1 230 ? 8.959 -2.357 10.207 1.00 94.88 230 LYS A C 1
ATOM 1891 O O . LYS A 1 230 ? 9.802 -2.074 9.359 1.00 94.88 230 LYS A O 1
ATOM 1896 N N . MET A 1 231 ? 7.654 -2.156 10.022 1.00 90.50 231 MET A N 1
ATOM 1897 C CA . MET A 1 231 ? 7.108 -1.635 8.766 1.00 90.50 231 MET A CA 1
ATOM 1898 C C . MET A 1 231 ? 7.619 -0.228 8.438 1.00 90.50 231 MET A C 1
ATOM 1900 O O . MET A 1 231 ? 7.933 0.043 7.283 1.00 90.50 231 MET A O 1
ATOM 1904 N N . LYS A 1 232 ? 7.784 0.658 9.432 1.00 92.38 232 LYS A N 1
ATOM 1905 C CA . LYS A 1 232 ? 8.413 1.974 9.215 1.00 92.38 232 LYS A CA 1
ATOM 1906 C C . LYS A 1 232 ? 9.852 1.852 8.712 1.00 92.38 232 LYS A C 1
ATOM 1908 O O . LYS A 1 232 ? 10.236 2.571 7.793 1.00 92.38 232 LYS A O 1
ATOM 1913 N N . ARG A 1 233 ? 10.652 0.946 9.288 1.00 93.88 233 ARG A N 1
ATOM 1914 C CA . ARG A 1 233 ? 12.034 0.707 8.832 1.00 93.88 233 ARG A CA 1
ATOM 1915 C C . ARG A 1 233 ? 12.065 0.179 7.401 1.00 93.88 233 ARG A C 1
ATOM 1917 O O . ARG A 1 233 ? 12.874 0.652 6.609 1.00 93.88 233 ARG A O 1
ATOM 1924 N N . ASP A 1 234 ? 11.188 -0.761 7.070 1.00 89.25 234 ASP A N 1
ATOM 1925 C CA . ASP A 1 234 ? 11.123 -1.336 5.725 1.00 89.25 234 ASP A CA 1
ATOM 1926 C C . ASP A 1 234 ? 10.635 -0.304 4.692 1.00 89.25 234 ASP A C 1
ATOM 1928 O O . ASP A 1 234 ? 11.218 -0.196 3.613 1.00 89.25 234 ASP A O 1
ATOM 1932 N N . ALA A 1 235 ? 9.665 0.544 5.050 1.00 88.25 235 ALA A N 1
ATOM 1933 C CA . ALA A 1 235 ? 9.229 1.666 4.218 1.00 88.25 235 ALA A CA 1
ATOM 1934 C C . ALA A 1 235 ? 10.355 2.685 3.974 1.00 88.25 235 ALA A C 1
ATOM 1936 O O . ALA A 1 235 ? 10.551 3.124 2.841 1.00 88.25 235 ALA A O 1
ATOM 1937 N N . ASN A 1 236 ? 11.137 3.021 5.005 1.00 92.81 236 ASN A N 1
ATOM 1938 C CA . ASN A 1 236 ? 12.281 3.924 4.863 1.00 92.81 236 ASN A CA 1
ATOM 1939 C C . ASN A 1 236 ? 13.365 3.332 3.951 1.00 92.81 236 ASN A C 1
ATOM 1941 O O . ASN A 1 236 ? 13.857 4.032 3.071 1.00 92.81 236 ASN A O 1
ATOM 1945 N N . ARG A 1 237 ? 13.685 2.037 4.085 1.00 95.50 237 ARG A N 1
ATOM 1946 C CA . ARG A 1 237 ? 14.627 1.351 3.180 1.00 95.50 237 ARG A CA 1
ATOM 1947 C C . ARG A 1 237 ? 14.146 1.369 1.732 1.00 95.50 237 ARG A C 1
ATOM 1949 O O . ARG A 1 237 ? 14.937 1.635 0.833 1.00 95.50 237 ARG A O 1
ATOM 1956 N N . ALA A 1 238 ? 12.860 1.111 1.499 1.00 90.81 238 ALA A N 1
ATOM 1957 C CA . ALA A 1 238 ? 12.282 1.177 0.159 1.00 90.81 238 ALA A CA 1
ATOM 1958 C C . ALA A 1 238 ? 12.360 2.603 -0.419 1.00 90.81 238 ALA A C 1
ATOM 1960 O O . ALA A 1 238 ? 12.671 2.780 -1.596 1.00 90.81 238 ALA A O 1
ATOM 1961 N N . TYR A 1 239 ? 12.139 3.624 0.414 1.00 91.44 239 TYR A N 1
ATOM 1962 C CA . TYR A 1 239 ? 12.274 5.025 0.017 1.00 91.44 239 TYR A CA 1
ATOM 1963 C C . TYR A 1 239 ? 13.727 5.402 -0.322 1.00 91.44 239 TYR A C 1
ATOM 1965 O O . TYR A 1 239 ? 13.981 6.075 -1.318 1.00 91.44 239 TYR A O 1
ATOM 1973 N N . GLU A 1 240 ? 14.699 4.926 0.456 1.00 94.38 240 GLU A N 1
ATOM 1974 C CA . GLU A 1 240 ? 16.128 5.095 0.163 1.00 94.38 240 GLU A CA 1
ATOM 1975 C C . GLU A 1 240 ? 16.527 4.416 -1.154 1.00 94.38 240 GLU A C 1
ATOM 1977 O O . GLU A 1 240 ? 17.207 5.030 -1.976 1.00 94.38 240 GLU A O 1
ATOM 1982 N N . GLN A 1 241 ? 16.060 3.187 -1.395 1.00 92.06 241 GLN A N 1
ATOM 1983 C CA . GLN A 1 241 ? 16.286 2.476 -2.659 1.00 92.06 241 GLN A CA 1
ATOM 1984 C C . GLN A 1 241 ? 15.673 3.218 -3.850 1.00 92.06 241 GLN A C 1
ATOM 1986 O O . GLN A 1 241 ? 16.308 3.335 -4.898 1.00 92.06 241 GLN A O 1
ATOM 1991 N N . TYR A 1 242 ? 14.463 3.758 -3.690 1.00 91.00 242 TYR A N 1
ATOM 1992 C CA . TYR A 1 242 ? 13.826 4.584 -4.712 1.00 91.00 242 TYR A CA 1
ATOM 1993 C C . TYR A 1 242 ? 14.674 5.820 -5.045 1.00 91.00 242 TYR A C 1
ATOM 1995 O O . TYR A 1 242 ? 14.946 6.067 -6.219 1.00 91.00 242 TYR A O 1
ATOM 2003 N N . ASN A 1 243 ? 15.158 6.545 -4.031 1.00 93.81 243 ASN A N 1
ATOM 2004 C CA . ASN A 1 243 ? 16.001 7.727 -4.241 1.00 93.81 243 ASN A CA 1
ATOM 2005 C C . ASN A 1 243 ? 17.318 7.371 -4.945 1.00 93.81 243 ASN A C 1
ATOM 2007 O O . ASN A 1 243 ? 17.715 8.060 -5.881 1.00 93.81 243 ASN A O 1
ATOM 2011 N N . GLN A 1 244 ? 17.960 6.260 -4.567 1.00 94.12 244 GLN A N 1
ATOM 2012 C CA . GLN A 1 244 ? 19.161 5.773 -5.257 1.00 94.12 244 GLN A CA 1
ATOM 2013 C C . GLN A 1 244 ? 18.887 5.468 -6.735 1.00 94.12 244 GLN A C 1
ATOM 2015 O O . GLN A 1 244 ? 19.684 5.817 -7.604 1.00 94.12 244 GLN A O 1
ATOM 2020 N N . MET A 1 245 ? 17.754 4.834 -7.042 1.00 92.44 245 MET A N 1
ATOM 2021 C CA . MET A 1 245 ? 17.360 4.551 -8.423 1.00 92.44 245 MET A CA 1
ATOM 2022 C C . MET A 1 245 ? 17.039 5.827 -9.209 1.00 92.44 245 MET A C 1
ATOM 2024 O O . MET A 1 245 ? 17.384 5.915 -10.389 1.00 92.44 245 MET A O 1
ATOM 2028 N N . GLU A 1 246 ? 16.428 6.826 -8.571 1.00 94.12 246 GLU A N 1
ATOM 2029 C CA . GLU A 1 246 ? 16.171 8.130 -9.182 1.00 94.12 246 GLU A CA 1
ATOM 2030 C C . GLU A 1 246 ? 17.478 8.876 -9.493 1.00 94.12 246 GLU A C 1
ATOM 2032 O O . GLU A 1 246 ? 17.647 9.388 -10.604 1.00 94.12 246 GLU A O 1
ATOM 2037 N N . ASP A 1 247 ? 18.434 8.880 -8.565 1.00 94.75 247 ASP A N 1
ATOM 2038 C CA . ASP A 1 247 ? 19.754 9.481 -8.768 1.00 94.75 247 ASP A CA 1
ATOM 2039 C C . ASP A 1 247 ? 20.542 8.759 -9.868 1.00 94.75 247 ASP A C 1
ATOM 2041 O O . ASP A 1 247 ? 21.105 9.407 -10.756 1.00 94.75 247 ASP A O 1
ATOM 2045 N N . ASN A 1 248 ? 20.499 7.424 -9.898 1.00 94.44 248 ASN A N 1
ATOM 2046 C CA . ASN A 1 248 ? 21.088 6.627 -10.976 1.00 94.44 248 ASN A CA 1
ATOM 2047 C C . ASN A 1 248 ? 20.456 6.961 -12.337 1.00 94.44 248 ASN A C 1
ATOM 2049 O O . ASN A 1 248 ? 21.164 7.139 -13.331 1.00 94.44 248 ASN A O 1
ATOM 2053 N N . ALA A 1 249 ? 19.128 7.098 -12.398 1.00 91.56 249 ALA A N 1
ATOM 2054 C CA . ALA A 1 249 ? 18.429 7.488 -13.619 1.00 91.56 249 ALA A CA 1
ATOM 2055 C C . ALA A 1 249 ? 18.826 8.902 -14.075 1.00 91.56 249 ALA A C 1
ATOM 2057 O O . ALA A 1 249 ? 19.055 9.123 -15.267 1.00 91.56 249 ALA A O 1
ATOM 2058 N N . ARG A 1 250 ? 18.971 9.856 -13.145 1.00 94.00 250 ARG A N 1
ATOM 2059 C CA . ARG A 1 250 ? 19.476 11.207 -13.443 1.00 94.00 250 ARG A CA 1
ATOM 2060 C C . ARG A 1 250 ? 20.909 11.174 -13.970 1.00 94.00 250 ARG A C 1
ATOM 2062 O O . ARG A 1 250 ? 21.186 11.838 -14.969 1.00 94.00 250 ARG A O 1
ATOM 2069 N N . GLY A 1 251 ? 21.785 10.372 -13.366 1.00 96.06 251 GLY A N 1
ATOM 2070 C CA . GLY A 1 251 ? 23.157 10.158 -13.835 1.00 96.06 251 GLY A CA 1
ATOM 2071 C C . GLY A 1 251 ? 23.199 9.653 -15.278 1.00 96.06 251 GLY A C 1
ATOM 2072 O O . GLY A 1 251 ? 23.817 10.279 -16.140 1.00 96.06 251 GLY A O 1
ATOM 2073 N N . LEU A 1 252 ? 22.436 8.598 -15.578 1.00 94.25 252 LEU A N 1
ATOM 2074 C CA . LEU A 1 252 ? 22.329 8.038 -16.930 1.00 94.25 252 LEU A CA 1
ATOM 2075 C C . LEU A 1 252 ? 21.707 9.016 -17.938 1.00 94.25 252 LEU A C 1
ATOM 2077 O O . LEU A 1 252 ? 22.080 9.021 -19.114 1.00 94.25 252 LEU A O 1
ATOM 2081 N N . MET A 1 253 ? 20.758 9.859 -17.519 1.00 91.06 253 MET A N 1
ATOM 2082 C CA . MET A 1 253 ? 20.202 10.908 -18.382 1.00 91.06 253 MET A CA 1
ATOM 2083 C C . MET A 1 253 ? 21.249 11.972 -18.735 1.00 91.06 253 MET A C 1
ATOM 2085 O O . MET A 1 253 ? 21.324 12.393 -19.894 1.00 91.06 253 MET A O 1
ATOM 2089 N N . MET A 1 254 ? 22.068 12.388 -17.767 1.00 93.50 254 MET A N 1
ATOM 2090 C CA . MET A 1 254 ? 23.156 13.347 -17.988 1.00 93.50 254 MET A CA 1
ATOM 2091 C C . MET A 1 254 ? 24.246 12.765 -18.893 1.00 93.50 254 MET A C 1
ATOM 2093 O O . MET A 1 254 ? 24.703 13.441 -19.816 1.00 93.50 254 MET A O 1
ATOM 2097 N N . GLU A 1 255 ? 24.603 11.496 -18.699 1.00 95.00 255 GLU A N 1
ATOM 2098 C CA . GLU A 1 255 ? 25.547 10.787 -19.564 1.00 95.00 255 GLU A CA 1
ATOM 2099 C C . GLU A 1 255 ? 25.024 10.683 -21.003 1.00 95.00 255 GLU A C 1
ATOM 2101 O O . GLU A 1 255 ? 25.717 11.065 -21.945 1.00 95.00 255 GLU A O 1
ATOM 2106 N N . ASN A 1 256 ? 23.762 10.286 -21.192 1.00 90.75 256 ASN A N 1
ATOM 2107 C CA . ASN A 1 256 ? 23.135 10.253 -22.516 1.00 90.75 256 ASN A CA 1
ATOM 2108 C C . ASN A 1 256 ? 23.123 11.625 -23.199 1.00 90.75 256 ASN A C 1
ATOM 2110 O O . ASN A 1 256 ? 23.289 11.715 -24.417 1.00 90.75 256 ASN A O 1
ATOM 2114 N N . ARG A 1 257 ? 22.916 12.704 -22.437 1.00 95.88 257 ARG A N 1
ATOM 2115 C CA . ARG A 1 257 ? 23.000 14.068 -22.968 1.00 95.88 257 ARG A CA 1
ATOM 2116 C C . ARG A 1 257 ? 24.421 14.395 -23.430 1.00 95.88 257 ARG A C 1
ATOM 2118 O O . ARG A 1 257 ? 24.580 14.868 -24.552 1.00 95.88 257 ARG A O 1
ATOM 2125 N N . SER A 1 258 ? 25.430 14.081 -22.618 1.00 96.12 258 SER A N 1
ATOM 2126 C CA . SER A 1 258 ? 26.846 14.250 -22.977 1.00 96.12 258 SER A CA 1
ATOM 2127 C C . SER A 1 258 ? 27.207 13.466 -24.243 1.00 96.12 258 SER A C 1
ATOM 2129 O O . SER A 1 258 ? 27.779 14.023 -25.179 1.00 96.12 258 SER A O 1
ATOM 2131 N N . LEU A 1 259 ? 26.792 12.200 -24.335 1.00 94.19 259 LEU A N 1
ATOM 2132 C CA . LEU A 1 259 ? 27.028 11.363 -25.513 1.00 94.19 259 LEU A CA 1
ATOM 2133 C C . LEU A 1 259 ? 26.340 11.922 -26.766 1.00 94.19 259 LEU A C 1
ATOM 2135 O O . LEU A 1 259 ? 26.961 11.984 -27.825 1.00 94.19 259 LEU A O 1
ATOM 2139 N N . LYS A 1 260 ? 25.096 12.407 -26.661 1.00 94.44 260 LYS A N 1
ATOM 2140 C CA . LYS A 1 260 ? 24.407 13.084 -27.778 1.00 94.44 260 LYS A CA 1
ATOM 2141 C C . LYS A 1 260 ? 25.149 14.334 -28.248 1.00 94.44 260 LYS A C 1
ATOM 2143 O O . LYS A 1 260 ? 25.242 14.571 -29.454 1.00 94.44 260 LYS A O 1
ATOM 2148 N N . GLU A 1 261 ? 25.687 15.126 -27.324 1.00 93.81 261 GLU A N 1
ATOM 2149 C CA . GLU A 1 261 ? 26.501 16.297 -27.657 1.00 93.81 261 GLU A CA 1
ATOM 2150 C C . GLU A 1 261 ? 27.808 15.889 -28.352 1.00 93.81 261 GLU A C 1
ATOM 2152 O O . GLU A 1 261 ? 28.175 16.496 -29.359 1.00 93.81 261 GLU A O 1
ATOM 2157 N N . GLN A 1 262 ? 28.481 14.832 -27.885 1.00 92.12 262 GLN A N 1
ATOM 2158 C CA . GLN A 1 262 ? 29.683 14.294 -28.534 1.00 92.12 262 GLN A CA 1
ATOM 2159 C C . GLN A 1 262 ? 29.399 13.780 -29.951 1.00 92.12 262 GLN A C 1
ATOM 2161 O O . GLN A 1 262 ? 30.147 14.101 -30.876 1.00 92.12 262 GLN A O 1
ATOM 2166 N N . ILE A 1 263 ? 28.301 13.039 -30.141 1.00 90.25 263 ILE A N 1
ATOM 2167 C CA . ILE A 1 263 ? 27.853 12.581 -31.464 1.00 90.25 263 ILE A CA 1
ATOM 2168 C C . ILE A 1 263 ? 27.604 13.789 -32.370 1.00 90.25 263 ILE A C 1
ATOM 2170 O O . ILE A 1 263 ? 28.156 13.852 -33.465 1.00 90.25 263 ILE A O 1
ATOM 2174 N N . SER A 1 264 ? 26.875 14.796 -31.882 1.00 92.75 264 SER A N 1
ATOM 2175 C CA . SER A 1 264 ? 26.582 16.016 -32.646 1.00 92.75 264 SER A CA 1
ATOM 2176 C C . SER A 1 264 ? 27.855 16.776 -33.047 1.00 92.75 264 SER A C 1
ATOM 2178 O O . SER A 1 264 ? 27.949 17.295 -34.160 1.00 92.75 264 SER A O 1
ATOM 2180 N N . ARG A 1 265 ? 28.866 16.841 -32.165 1.00 91.12 265 ARG A N 1
ATOM 2181 C CA . ARG A 1 265 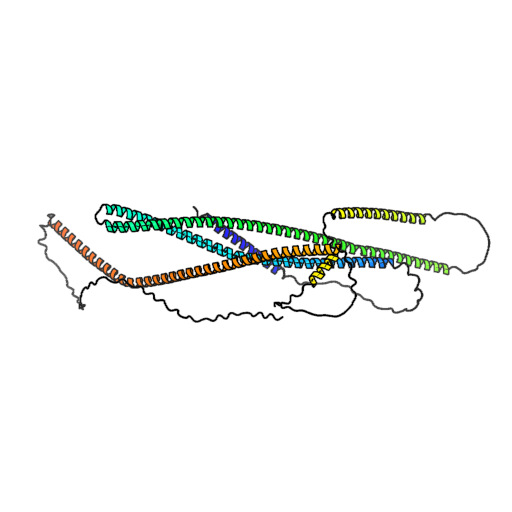? 30.174 17.446 -32.480 1.00 91.12 265 ARG A CA 1
ATOM 2182 C C . ARG A 1 265 ? 30.888 16.679 -33.591 1.00 91.12 265 ARG A C 1
ATOM 2184 O O . ARG A 1 265 ? 31.266 17.295 -34.586 1.00 91.12 265 ARG A O 1
ATOM 2191 N N . ARG A 1 266 ? 30.989 15.352 -33.472 1.00 87.69 266 ARG A N 1
ATOM 2192 C CA . ARG A 1 266 ? 31.620 14.501 -34.496 1.00 87.69 266 ARG A CA 1
ATOM 2193 C C . ARG A 1 266 ? 30.885 14.555 -35.833 1.00 87.69 266 ARG A C 1
ATOM 2195 O O . ARG A 1 266 ? 31.524 14.600 -36.880 1.00 87.69 266 ARG A O 1
ATOM 2202 N N . GLU A 1 267 ? 29.556 14.589 -35.830 1.00 85.62 267 GLU A N 1
ATOM 2203 C CA . GLU A 1 267 ? 28.763 14.761 -37.053 1.00 85.62 267 GLU A CA 1
ATOM 2204 C C . GLU A 1 267 ? 29.029 16.116 -37.719 1.00 85.62 267 GLU A C 1
ATOM 2206 O O . GLU A 1 267 ? 29.193 16.185 -38.937 1.00 85.62 267 GLU A O 1
ATOM 2211 N N . ASN A 1 268 ? 29.137 17.194 -36.939 1.00 86.50 268 ASN A N 1
ATOM 2212 C CA . ASN A 1 268 ? 29.477 18.516 -37.464 1.00 86.50 268 ASN A CA 1
ATOM 2213 C C . ASN A 1 268 ? 30.903 18.576 -38.033 1.00 86.50 268 ASN A C 1
ATOM 2215 O O . ASN A 1 268 ? 31.115 19.194 -39.076 1.00 86.50 268 ASN A O 1
ATOM 2219 N N . GLU A 1 269 ? 31.876 17.929 -37.391 1.00 84.94 269 GLU A N 1
ATOM 2220 C CA . GLU A 1 269 ? 33.240 17.779 -37.920 1.00 84.94 269 GLU A CA 1
ATOM 2221 C C . GLU A 1 269 ? 33.242 16.988 -39.233 1.00 84.94 269 GLU A C 1
ATOM 2223 O O . GLU A 1 269 ? 33.829 17.428 -40.226 1.00 84.94 269 GLU A O 1
ATOM 2228 N N . ARG A 1 270 ? 32.492 15.880 -39.283 1.00 76.38 270 ARG A N 1
ATOM 2229 C CA . ARG A 1 270 ? 32.302 15.083 -40.502 1.00 76.38 270 ARG A CA 1
ATOM 2230 C C . ARG A 1 270 ? 31.620 15.846 -41.626 1.00 76.38 270 ARG A C 1
ATOM 2232 O O . ARG A 1 270 ? 31.927 15.569 -42.774 1.00 76.38 270 ARG A O 1
ATOM 2239 N N . ARG A 1 271 ? 30.733 16.801 -41.338 1.00 78.06 271 ARG A N 1
ATOM 2240 C CA . ARG A 1 271 ? 30.136 17.669 -42.368 1.00 78.06 271 ARG A CA 1
ATOM 2241 C C . ARG A 1 271 ? 31.121 18.714 -42.897 1.00 78.06 271 ARG A C 1
ATOM 2243 O O . ARG A 1 271 ? 31.091 19.021 -44.080 1.00 78.06 271 ARG A O 1
ATOM 2250 N N . LYS A 1 272 ? 32.003 19.251 -42.048 1.00 77.62 272 LYS A N 1
ATOM 2251 C CA . LYS A 1 272 ? 32.972 20.296 -42.437 1.00 77.62 272 LYS A CA 1
ATOM 2252 C C . LYS A 1 272 ? 34.174 19.759 -43.224 1.00 77.62 272 LYS A C 1
ATOM 2254 O O . LYS A 1 272 ? 34.703 20.474 -44.069 1.00 77.62 272 LYS A O 1
ATOM 2259 N N . SER A 1 273 ? 34.604 18.526 -42.951 1.00 73.19 273 SER A N 1
ATOM 2260 C CA . SER A 1 273 ? 35.767 17.888 -43.592 1.00 73.19 273 SER A CA 1
ATOM 2261 C C . SER A 1 273 ? 35.653 17.719 -45.125 1.00 73.19 273 SER A C 1
ATOM 2263 O O . SER A 1 273 ? 36.515 18.239 -45.839 1.00 73.19 273 SER A O 1
ATOM 2265 N N . PRO A 1 274 ? 34.601 17.076 -45.676 1.00 64.19 274 PRO A N 1
ATOM 2266 C CA . PRO A 1 274 ? 34.476 16.878 -47.116 1.00 64.19 274 PRO A CA 1
ATOM 2267 C C . PRO A 1 274 ? 34.274 18.204 -47.845 1.00 64.19 274 PRO A C 1
ATOM 2269 O O . PRO A 1 274 ? 34.867 18.389 -48.897 1.00 64.19 274 PRO A O 1
ATOM 2272 N N . ASP A 1 275 ? 33.545 19.154 -47.256 1.00 70.81 275 ASP A N 1
ATOM 2273 C CA . ASP A 1 275 ? 33.353 20.501 -47.809 1.00 70.81 275 ASP A CA 1
ATOM 2274 C C . ASP A 1 275 ? 34.666 21.288 -47.946 1.00 70.81 275 ASP A C 1
ATOM 2276 O O . ASP A 1 275 ? 34.830 22.089 -48.865 1.00 70.81 275 ASP A O 1
ATOM 2280 N N . ALA A 1 276 ? 35.618 21.088 -47.033 1.00 69.50 276 ALA A N 1
ATOM 2281 C CA . ALA A 1 276 ? 36.932 21.713 -47.134 1.00 69.50 276 ALA A CA 1
ATOM 2282 C C . ALA A 1 276 ? 37.780 21.060 -48.235 1.00 69.50 276 ALA A C 1
ATOM 2284 O O . ALA A 1 276 ? 38.427 21.765 -49.010 1.00 69.50 276 ALA A O 1
ATOM 2285 N N . HIS A 1 277 ? 37.747 19.727 -48.330 1.00 71.56 277 HIS A N 1
ATOM 2286 C CA . HIS A 1 277 ? 38.501 18.989 -49.340 1.00 71.56 277 HIS A CA 1
ATOM 2287 C C . HIS A 1 277 ? 37.952 19.214 -50.756 1.00 71.56 277 HIS A C 1
ATOM 2289 O O . HIS A 1 277 ? 38.726 19.462 -51.675 1.00 71.56 277 HIS A O 1
ATOM 2295 N N . THR A 1 278 ? 36.629 19.223 -50.938 1.00 74.56 278 THR A N 1
ATOM 2296 C CA . THR A 1 278 ? 35.993 19.509 -52.235 1.00 74.56 278 THR A CA 1
ATOM 2297 C C . THR A 1 278 ? 36.293 20.924 -52.711 1.00 74.56 278 THR A C 1
ATOM 2299 O O . THR A 1 278 ? 36.673 21.098 -53.866 1.00 74.56 278 THR A O 1
ATOM 2302 N N . ARG A 1 279 ? 36.229 21.929 -51.824 1.00 76.88 279 ARG A N 1
ATOM 2303 C CA . ARG A 1 279 ? 36.619 23.312 -52.158 1.00 76.88 279 ARG A CA 1
ATOM 2304 C C . ARG A 1 279 ? 38.081 23.419 -52.575 1.00 76.88 279 ARG A C 1
ATOM 2306 O O . ARG A 1 279 ? 38.401 24.205 -53.461 1.00 76.88 279 ARG A O 1
ATOM 2313 N N . GLU A 1 280 ? 38.970 22.659 -51.946 1.00 80.88 280 GLU A N 1
ATOM 2314 C CA . GLU A 1 280 ? 40.388 22.667 -52.302 1.00 80.88 280 GLU A CA 1
ATOM 2315 C C . GLU A 1 280 ? 40.650 21.975 -53.645 1.00 80.88 280 GLU A C 1
ATOM 2317 O O . GLU A 1 280 ? 41.369 22.511 -54.486 1.00 80.88 280 GLU A O 1
ATOM 2322 N N . VAL A 1 281 ? 39.996 20.841 -53.903 1.00 81.06 281 VAL A N 1
ATOM 2323 C CA . VAL A 1 281 ? 40.057 20.156 -55.203 1.00 81.06 281 VAL A CA 1
ATOM 2324 C C . VAL A 1 281 ? 39.476 21.033 -56.318 1.00 81.06 281 VAL A C 1
ATOM 2326 O O . VAL A 1 281 ? 40.045 21.099 -57.408 1.00 81.06 281 VAL A O 1
ATOM 2329 N N . GLU A 1 282 ? 38.388 21.764 -56.063 1.00 84.00 282 GLU A N 1
ATOM 2330 C CA . GLU A 1 282 ? 37.839 22.734 -57.018 1.00 84.00 282 GLU A CA 1
ATOM 2331 C C . GLU A 1 282 ? 38.808 23.886 -57.311 1.00 84.00 282 GLU A C 1
ATOM 2333 O O . GLU A 1 282 ? 38.953 24.270 -58.472 1.00 84.00 282 GLU A O 1
ATOM 2338 N N . ARG A 1 283 ? 39.520 24.415 -56.304 1.00 85.81 283 ARG A N 1
ATOM 2339 C CA . ARG A 1 283 ? 40.579 25.417 -56.531 1.00 85.81 283 ARG A CA 1
ATOM 2340 C C . ARG A 1 283 ? 41.689 24.868 -57.417 1.00 85.81 283 ARG A C 1
ATOM 2342 O O . ARG A 1 283 ? 42.014 25.491 -58.423 1.00 85.81 283 ARG A O 1
ATOM 2349 N N . GLN A 1 284 ? 42.201 23.681 -57.094 1.00 87.94 284 GLN A N 1
ATOM 2350 C CA . GLN A 1 284 ? 43.250 23.027 -57.881 1.00 87.94 284 GLN A CA 1
ATOM 2351 C C . GLN A 1 284 ? 42.807 22.785 -59.325 1.00 87.94 284 GLN A C 1
ATOM 2353 O O . GLN A 1 284 ? 43.566 23.028 -60.260 1.00 87.94 284 GLN A O 1
ATOM 2358 N N . ARG A 1 285 ? 41.556 22.356 -59.527 1.00 87.19 285 ARG A N 1
ATOM 2359 C CA . ARG A 1 285 ? 40.978 22.188 -60.862 1.00 87.19 285 ARG A CA 1
ATOM 2360 C C . ARG A 1 285 ? 40.931 23.509 -61.632 1.00 87.19 285 ARG A C 1
ATOM 2362 O O . ARG A 1 285 ? 41.298 23.521 -62.803 1.00 87.19 285 ARG A O 1
ATOM 2369 N N . ASN A 1 286 ? 40.495 24.593 -60.994 1.00 88.69 286 ASN A N 1
ATOM 2370 C CA . ASN A 1 286 ? 40.407 25.909 -61.629 1.00 88.69 286 ASN A CA 1
ATOM 2371 C C . ASN A 1 286 ? 41.786 26.456 -62.020 1.00 88.69 286 ASN A C 1
ATOM 2373 O O . ASN A 1 286 ? 41.917 27.072 -63.075 1.00 88.69 286 ASN A O 1
ATOM 2377 N N . ASP A 1 287 ? 42.812 26.234 -61.200 1.00 91.12 287 ASP A N 1
ATOM 2378 C CA . ASP A 1 287 ? 44.173 26.666 -61.523 1.00 91.12 287 ASP A CA 1
ATOM 2379 C C . ASP A 1 287 ? 44.772 25.832 -62.661 1.00 91.12 287 ASP A C 1
ATOM 2381 O O . ASP A 1 287 ? 45.283 26.398 -63.624 1.00 91.12 287 ASP A O 1
ATOM 2385 N N . LEU A 1 288 ? 44.574 24.509 -62.654 1.00 90.19 288 LEU A N 1
ATOM 2386 C CA . LEU A 1 288 ? 44.955 23.663 -63.790 1.00 90.19 288 LEU A CA 1
ATOM 2387 C C . LEU A 1 288 ? 44.223 24.050 -65.079 1.00 90.19 288 LEU A C 1
ATOM 2389 O O . LEU A 1 288 ? 44.794 23.955 -66.162 1.00 90.19 288 LEU A O 1
ATOM 2393 N N . GLU A 1 289 ? 42.963 24.478 -64.998 1.00 91.31 289 GLU A N 1
ATOM 2394 C CA . GLU A 1 289 ? 42.210 24.938 -66.165 1.00 91.31 289 GLU A CA 1
ATOM 2395 C C . GLU A 1 289 ? 42.785 26.239 -66.748 1.00 91.31 289 GLU A C 1
ATOM 2397 O O . GLU A 1 289 ? 42.850 26.373 -67.975 1.00 91.31 289 GLU A O 1
ATOM 2402 N N . LYS A 1 290 ? 43.276 27.154 -65.897 1.00 92.38 290 LYS A N 1
ATOM 2403 C CA . LYS A 1 290 ? 44.027 28.343 -66.337 1.00 92.38 290 LYS A CA 1
ATOM 2404 C C . LYS A 1 290 ? 45.344 27.953 -67.003 1.00 92.38 290 LYS A C 1
ATOM 2406 O O . LYS A 1 290 ? 45.582 28.390 -68.126 1.00 92.38 290 LYS A O 1
ATOM 2411 N N . ASP A 1 291 ? 46.134 27.079 -66.380 1.00 91.44 291 ASP A N 1
ATOM 2412 C CA . ASP A 1 291 ? 47.408 26.606 -66.940 1.00 91.44 291 ASP A CA 1
ATOM 2413 C C . ASP A 1 291 ? 47.202 25.940 -68.309 1.00 91.44 291 ASP A C 1
ATOM 2415 O O . ASP A 1 291 ? 47.966 26.140 -69.251 1.00 91.44 291 ASP A O 1
ATOM 2419 N N . LEU A 1 292 ? 46.123 25.166 -68.463 1.00 89.31 292 LEU A N 1
ATOM 2420 C CA . LEU A 1 292 ? 45.777 24.511 -69.725 1.00 89.31 292 LEU A CA 1
ATOM 2421 C C . LEU A 1 292 ? 45.349 25.532 -70.793 1.00 89.31 292 LEU A C 1
ATOM 2423 O O . LEU A 1 292 ? 45.614 25.334 -71.981 1.00 89.31 292 LEU A O 1
ATOM 2427 N N . ALA A 1 293 ? 44.684 26.621 -70.399 1.00 89.81 293 ALA A N 1
ATOM 2428 C CA . ALA A 1 293 ? 44.362 27.723 -71.301 1.00 89.81 293 ALA A CA 1
ATOM 2429 C C . ALA A 1 293 ? 45.624 28.480 -71.751 1.00 89.81 293 ALA A C 1
ATOM 2431 O O . ALA A 1 293 ? 45.750 28.770 -72.943 1.00 89.81 293 ALA A O 1
ATOM 2432 N N . GLU A 1 294 ? 46.571 28.728 -70.843 1.00 92.56 294 GLU A N 1
ATOM 2433 C CA . GLU A 1 294 ? 47.880 29.309 -71.165 1.00 92.56 294 GLU A CA 1
ATOM 2434 C C . GLU A 1 294 ? 48.678 28.400 -72.101 1.00 92.56 294 GLU A C 1
ATOM 2436 O O . GLU A 1 294 ? 49.071 28.837 -73.179 1.00 92.56 294 GLU A O 1
ATOM 2441 N N . LEU A 1 295 ? 48.792 27.102 -71.800 1.00 89.25 295 LEU A N 1
ATOM 2442 C CA . LEU A 1 295 ? 49.471 26.149 -72.685 1.00 89.25 295 LEU A CA 1
ATOM 2443 C C . LEU A 1 295 ? 48.838 26.077 -74.078 1.00 89.25 295 LEU A C 1
ATOM 2445 O O . LEU A 1 295 ? 49.538 25.913 -75.078 1.00 89.25 295 LEU A O 1
ATOM 2449 N N . LYS A 1 296 ? 47.505 26.158 -74.172 1.00 90.56 296 LYS A N 1
ATOM 2450 C CA . LYS A 1 296 ? 46.812 26.200 -75.469 1.00 90.56 296 LYS A CA 1
ATOM 2451 C C . LYS A 1 296 ? 47.183 27.451 -76.255 1.00 90.56 296 LYS A C 1
ATOM 2453 O O . LYS A 1 296 ? 47.350 27.353 -77.472 1.00 90.56 296 LYS A O 1
ATOM 2458 N N . LYS A 1 297 ? 47.302 28.591 -75.575 1.00 91.62 297 LYS A N 1
ATOM 2459 C CA . LYS A 1 297 ? 47.742 29.851 -76.170 1.00 91.62 297 LYS A CA 1
ATOM 2460 C C . LYS A 1 297 ? 49.193 29.745 -76.640 1.00 91.62 297 LYS A C 1
ATOM 2462 O O . LYS A 1 297 ? 49.438 29.952 -77.822 1.00 91.62 297 LYS A O 1
ATOM 2467 N N . ASP A 1 298 ? 50.101 29.275 -75.790 1.00 89.50 298 ASP A N 1
ATOM 2468 C CA . ASP A 1 298 ? 51.512 29.069 -76.137 1.00 89.50 298 ASP A CA 1
ATOM 2469 C C . ASP A 1 298 ? 51.675 28.110 -77.319 1.00 89.50 298 ASP A C 1
ATOM 2471 O O . ASP A 1 298 ? 52.444 28.362 -78.245 1.00 89.50 298 ASP A O 1
ATOM 2475 N N . HIS A 1 299 ? 50.914 27.012 -77.343 1.00 89.00 299 HIS A N 1
ATOM 2476 C CA . HIS A 1 299 ? 50.912 26.084 -78.470 1.00 89.00 299 HIS A CA 1
ATOM 2477 C C . HIS A 1 299 ? 50.392 26.750 -79.752 1.00 89.00 299 HIS A C 1
ATOM 2479 O O . HIS A 1 299 ? 50.874 26.457 -80.846 1.00 89.00 299 HIS A O 1
ATOM 2485 N N . GLN A 1 300 ? 49.382 27.615 -79.658 1.00 88.12 300 GLN A N 1
ATOM 2486 C CA . GLN A 1 300 ? 48.874 28.365 -80.805 1.00 88.12 300 GLN A CA 1
ATOM 2487 C C . GLN A 1 300 ? 49.901 29.388 -81.312 1.00 88.12 300 GLN A C 1
ATOM 2489 O O . GLN A 1 300 ? 50.081 29.506 -82.528 1.00 88.12 300 GLN A O 1
ATOM 2494 N N . ASP A 1 301 ? 50.617 30.049 -80.408 1.00 86.19 301 ASP A N 1
ATOM 2495 C CA . ASP A 1 301 ? 51.692 30.987 -80.724 1.00 86.19 301 ASP A CA 1
ATOM 2496 C C . ASP A 1 301 ? 52.873 30.257 -81.384 1.00 86.19 301 ASP A C 1
ATOM 2498 O O . ASP A 1 301 ? 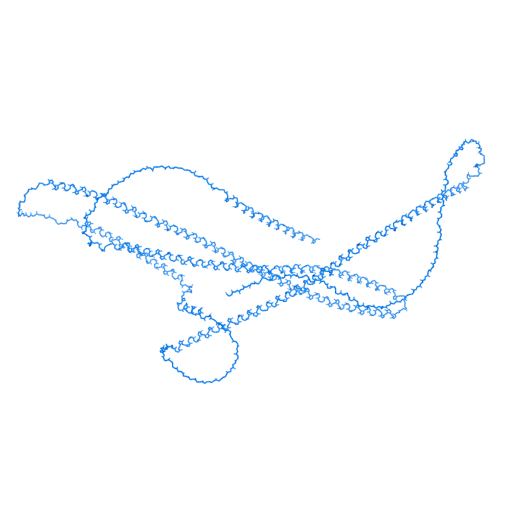53.288 30.622 -82.483 1.00 86.19 301 ASP A O 1
ATOM 2502 N N . LEU A 1 302 ? 53.330 29.139 -80.807 1.00 85.50 302 LEU A N 1
ATOM 2503 C CA . LEU A 1 302 ? 54.346 28.251 -81.390 1.00 85.50 302 LEU A CA 1
ATOM 2504 C C . LEU A 1 302 ? 53.932 27.718 -82.762 1.00 85.50 302 LEU A C 1
ATOM 2506 O O . LEU A 1 302 ? 54.735 27.683 -83.691 1.00 85.50 302 LEU A O 1
ATOM 2510 N N . LYS A 1 303 ? 52.671 27.307 -82.920 1.00 85.75 303 LYS A N 1
ATOM 2511 C CA . LYS A 1 303 ? 52.145 26.834 -84.205 1.00 85.75 303 LYS A CA 1
ATOM 2512 C C . LYS A 1 303 ? 52.145 27.941 -85.258 1.00 85.75 303 LYS A C 1
ATOM 2514 O O . LYS A 1 303 ? 52.361 27.638 -86.429 1.00 85.75 303 LYS A O 1
ATOM 2519 N N . SER A 1 304 ? 51.906 29.188 -84.857 1.00 82.19 304 SER A N 1
ATOM 2520 C CA . SER A 1 304 ? 51.998 30.353 -85.744 1.00 82.19 304 SER A CA 1
ATOM 2521 C C . SER A 1 304 ? 53.459 30.612 -86.129 1.00 82.19 304 SER A C 1
ATOM 2523 O O . SER A 1 304 ? 53.767 30.644 -87.314 1.00 82.19 304 SER A O 1
ATOM 2525 N N . GLN A 1 305 ? 54.383 30.598 -85.162 1.00 78.38 305 GLN A N 1
ATOM 2526 C CA . GLN A 1 305 ? 55.828 30.712 -85.415 1.00 78.38 305 GLN A CA 1
ATOM 2527 C C . GLN A 1 305 ? 56.367 29.617 -86.352 1.00 78.38 305 GLN A C 1
ATOM 2529 O O . GLN A 1 305 ? 57.179 29.899 -87.227 1.00 78.38 305 GLN A O 1
ATOM 2534 N N . LEU A 1 3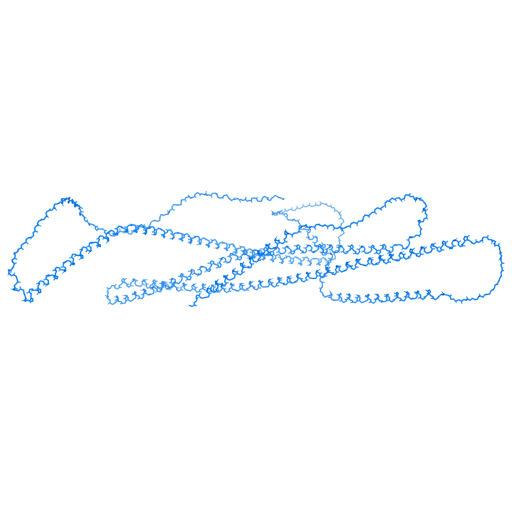06 ? 55.908 28.367 -86.208 1.00 72.44 306 LEU A N 1
ATOM 2535 C CA . LEU A 1 306 ? 56.307 27.261 -87.089 1.00 72.44 306 LEU A CA 1
ATOM 2536 C C . LEU A 1 306 ? 55.737 27.403 -88.506 1.00 72.44 306 LEU A C 1
ATOM 2538 O O . LEU A 1 306 ? 56.322 26.907 -89.466 1.00 72.44 306 LEU A O 1
ATOM 2542 N N . ARG A 1 307 ? 54.566 28.033 -88.634 1.00 69.81 307 ARG A N 1
ATOM 2543 C CA . ARG A 1 307 ? 53.922 28.310 -89.922 1.00 69.81 307 ARG A CA 1
ATOM 2544 C C . ARG A 1 307 ? 54.633 29.433 -90.673 1.00 69.81 307 ARG A C 1
ATOM 2546 O O . ARG A 1 307 ? 54.665 29.392 -91.898 1.00 69.81 307 ARG A O 1
ATOM 2553 N N . ASP A 1 308 ? 55.224 30.360 -89.929 1.00 65.69 308 ASP A N 1
ATOM 2554 C CA . ASP A 1 308 ? 55.974 31.500 -90.449 1.00 65.69 308 ASP A CA 1
ATOM 2555 C C . ASP A 1 308 ? 57.462 31.176 -90.697 1.00 65.69 308 ASP A C 1
ATOM 2557 O O . ASP A 1 308 ? 58.211 32.037 -91.157 1.00 65.69 308 ASP A O 1
ATOM 2561 N N . GLN A 1 309 ? 57.910 29.931 -90.457 1.00 51.62 309 GLN A N 1
ATOM 2562 C CA . GLN A 1 309 ? 59.239 29.485 -90.884 1.00 51.62 309 GLN A CA 1
ATOM 2563 C C . GLN A 1 309 ? 59.264 29.173 -92.393 1.00 51.62 309 GLN A C 1
ATOM 2565 O O . GLN A 1 309 ? 58.535 28.284 -92.851 1.00 51.62 309 GLN A O 1
ATOM 2570 N N . PRO A 1 310 ? 60.117 29.849 -93.184 1.00 46.28 310 PRO A N 1
ATOM 2571 C CA . PRO A 1 310 ? 60.243 29.581 -94.608 1.00 46.28 310 PRO A CA 1
ATOM 2572 C C . PRO A 1 310 ? 60.869 28.201 -94.844 1.00 46.28 310 PRO A C 1
ATOM 2574 O O . PRO A 1 310 ? 61.924 27.861 -94.309 1.00 46.28 310 PRO A O 1
ATOM 2577 N N . ARG A 1 311 ? 60.189 27.392 -95.660 1.00 48.53 311 ARG A N 1
ATOM 2578 C CA . ARG A 1 311 ? 60.684 26.105 -96.154 1.00 48.53 311 ARG A CA 1
ATOM 2579 C C . ARG A 1 311 ? 61.642 26.353 -97.312 1.00 48.53 311 ARG A C 1
ATOM 2581 O O . ARG A 1 311 ? 61.171 26.472 -98.433 1.00 48.53 311 ARG A O 1
ATOM 2588 N N . ASP A 1 312 ? 62.945 26.347 -97.056 1.00 37.16 312 ASP A N 1
ATOM 2589 C CA . ASP A 1 312 ? 63.930 26.108 -98.110 1.00 37.16 312 ASP A CA 1
ATOM 2590 C C . ASP A 1 312 ? 65.125 25.279 -97.609 1.00 37.16 312 ASP A C 1
ATOM 2592 O O . ASP A 1 312 ? 65.831 25.649 -96.677 1.00 37.16 312 ASP A O 1
ATOM 2596 N N . SER A 1 313 ? 65.312 24.149 -98.299 1.00 36.19 313 SER A N 1
ATOM 2597 C CA . SER A 1 313 ? 66.565 23.435 -98.592 1.00 36.19 313 SER A CA 1
ATOM 2598 C C . SER A 1 313 ? 67.436 22.862 -97.453 1.00 36.19 313 SER A C 1
ATOM 2600 O O . SER A 1 313 ? 68.210 23.544 -96.794 1.00 36.19 313 SER A O 1
ATOM 2602 N N . SER A 1 314 ? 67.424 21.527 -97.354 1.00 41.97 314 SER A N 1
ATOM 2603 C CA . SER A 1 314 ? 68.600 20.696 -97.001 1.00 41.97 314 SER A CA 1
ATOM 2604 C C . SER A 1 314 ? 69.592 20.715 -98.189 1.00 41.97 314 SER A C 1
ATOM 2606 O O . SER A 1 314 ? 69.073 20.832 -99.303 1.00 41.97 314 SER A O 1
ATOM 2608 N N . PRO A 1 315 ? 70.942 20.573 -98.065 1.00 44.66 315 PRO A N 1
ATOM 2609 C CA . PRO A 1 315 ? 71.627 19.462 -97.366 1.00 44.66 315 PRO A CA 1
ATOM 2610 C C . PRO A 1 315 ? 73.022 19.801 -96.754 1.00 44.66 315 PRO A C 1
ATOM 2612 O O . PRO A 1 315 ? 73.573 20.869 -96.998 1.00 44.66 315 PRO A O 1
ATOM 2615 N N . GLY A 1 316 ? 73.669 18.865 -96.037 1.00 33.62 316 GLY A N 1
ATOM 2616 C CA . GLY A 1 316 ? 75.134 18.935 -95.867 1.00 33.62 316 GLY A CA 1
ATOM 2617 C C . GLY A 1 316 ? 75.740 18.307 -94.615 1.00 33.62 316 GLY A C 1
ATOM 2618 O O . GLY A 1 316 ? 75.786 18.907 -93.549 1.00 33.62 316 GLY A O 1
ATOM 2619 N N . ASP A 1 317 ? 76.283 17.115 -94.810 1.00 37.56 317 ASP A N 1
ATOM 2620 C CA . ASP A 1 317 ? 77.198 16.378 -93.947 1.00 37.56 317 ASP A CA 1
ATOM 2621 C C . ASP A 1 317 ? 78.481 17.131 -93.510 1.00 37.56 317 ASP A C 1
ATOM 2623 O O . ASP A 1 317 ? 79.053 17.912 -94.266 1.00 37.56 317 ASP A O 1
ATOM 2627 N N . ARG A 1 318 ? 79.025 16.660 -92.370 1.00 33.03 318 ARG A N 1
ATOM 2628 C CA . ARG A 1 318 ? 80.453 16.559 -91.965 1.00 33.03 318 ARG A CA 1
ATOM 2629 C C . ARG A 1 318 ? 81.183 17.725 -91.261 1.00 33.03 318 ARG A C 1
ATOM 2631 O O . ARG A 1 318 ? 81.494 18.750 -91.843 1.00 33.03 318 ARG A O 1
ATOM 2638 N N . GLN A 1 319 ? 81.721 17.327 -90.090 1.00 37.00 319 GLN A N 1
ATOM 2639 C CA . GLN A 1 319 ? 82.915 17.822 -89.365 1.00 37.00 319 GLN A CA 1
ATOM 2640 C C . GLN A 1 319 ? 82.766 19.169 -88.629 1.00 37.00 319 GLN A C 1
ATOM 2642 O O . GLN A 1 319 ? 82.188 20.101 -89.142 1.00 37.00 319 GLN A O 1
ATOM 2647 N N . ARG A 1 320 ? 83.317 19.413 -87.435 1.00 32.19 320 ARG A N 1
ATOM 2648 C CA . ARG A 1 320 ? 84.101 18.649 -86.449 1.00 32.19 320 ARG A CA 1
ATOM 2649 C C . ARG A 1 320 ? 84.241 19.555 -85.205 1.00 32.19 320 ARG A C 1
ATOM 2651 O O . ARG A 1 320 ? 84.560 20.722 -85.359 1.00 32.19 320 ARG A O 1
ATOM 2658 N N . ARG A 1 321 ? 84.234 18.922 -84.025 1.00 31.73 321 ARG A N 1
ATOM 2659 C CA . ARG A 1 321 ? 85.091 19.187 -82.842 1.00 31.73 321 ARG A CA 1
ATOM 2660 C C . ARG A 1 321 ? 84.837 20.393 -81.911 1.00 31.73 321 ARG A C 1
ATOM 2662 O O . ARG A 1 321 ? 84.877 21.544 -82.307 1.00 31.73 321 ARG A O 1
ATOM 2669 N N . ASN A 1 322 ? 84.883 20.015 -80.626 1.00 32.19 322 ASN A N 1
ATOM 2670 C CA . ASN A 1 322 ? 85.452 20.707 -79.461 1.00 32.19 322 ASN A CA 1
ATOM 2671 C C . ASN A 1 322 ? 84.604 21.727 -78.696 1.00 32.19 322 ASN A C 1
ATOM 2673 O O . ASN A 1 322 ? 84.603 22.911 -79.001 1.00 32.19 322 ASN A O 1
ATOM 2677 N N . SER A 1 323 ? 84.027 21.253 -77.587 1.00 35.38 323 SER A N 1
ATOM 2678 C CA . SER A 1 323 ? 84.269 21.652 -76.177 1.00 35.38 323 SER A CA 1
ATOM 2679 C C . SER A 1 323 ? 83.008 21.246 -75.392 1.00 35.38 323 SER A C 1
ATOM 2681 O O . SER A 1 323 ? 81.896 21.557 -75.782 1.00 35.38 323 SER A O 1
ATOM 2683 N N . GLY A 1 324 ? 83.061 20.290 -74.466 1.00 39.59 324 GLY A N 1
ATOM 2684 C CA . GLY A 1 324 ? 83.592 20.519 -73.130 1.00 39.59 324 GLY A CA 1
ATOM 2685 C C . GLY A 1 324 ? 82.577 21.317 -72.310 1.00 39.59 324 GLY A C 1
ATOM 2686 O O . GLY A 1 324 ? 82.692 22.526 -72.271 1.00 39.59 324 GLY A O 1
ATOM 2687 N N . ASP A 1 325 ? 81.579 20.676 -71.696 1.00 37.44 325 ASP A N 1
ATOM 2688 C CA . ASP A 1 325 ? 81.602 20.544 -70.239 1.00 37.44 325 ASP A CA 1
ATOM 2689 C C . ASP A 1 325 ? 80.506 19.621 -69.701 1.00 37.44 325 ASP A C 1
ATOM 2691 O O . ASP A 1 325 ? 79.342 19.635 -70.103 1.00 37.44 325 ASP A O 1
ATOM 2695 N N . ARG A 1 326 ? 80.926 18.780 -68.761 1.00 49.66 326 ARG A N 1
ATOM 2696 C CA . ARG A 1 326 ? 80.072 17.913 -67.957 1.00 49.66 326 ARG A CA 1
ATOM 2697 C C . ARG A 1 326 ? 79.702 18.681 -66.690 1.00 49.66 326 ARG A C 1
ATOM 2699 O O . ARG A 1 326 ? 80.554 19.321 -66.096 1.00 49.66 326 ARG A O 1
ATOM 2706 N N . ARG A 1 327 ? 78.502 18.389 -66.177 1.00 47.56 327 ARG A N 1
ATOM 2707 C CA . ARG A 1 327 ? 77.974 18.703 -64.829 1.00 47.56 327 ARG A CA 1
ATOM 2708 C C . ARG A 1 327 ? 77.328 20.079 -64.691 1.00 47.56 327 ARG A C 1
ATOM 2710 O O . ARG A 1 327 ? 78.008 21.072 -64.503 1.00 47.56 327 ARG A O 1
ATOM 2717 N N . SER A 1 328 ? 75.996 20.063 -64.635 1.00 50.50 328 SER A N 1
ATOM 2718 C CA . SER A 1 328 ? 75.108 20.844 -63.748 1.00 50.50 328 SER A CA 1
ATOM 2719 C C . SER A 1 328 ? 73.702 20.664 -64.315 1.00 50.50 328 SER A C 1
ATOM 2721 O O . SER A 1 328 ? 73.404 21.204 -65.365 1.00 50.50 328 SER A O 1
ATOM 2723 N N . THR A 1 329 ? 72.878 19.729 -63.837 1.00 49.19 329 THR A N 1
ATOM 2724 C CA . THR A 1 329 ? 71.680 20.085 -63.047 1.00 49.19 329 THR A CA 1
ATOM 2725 C C . THR A 1 329 ? 70.974 18.810 -62.533 1.00 49.19 329 THR A C 1
ATOM 2727 O O . THR A 1 329 ? 69.767 18.655 -62.612 1.00 49.19 329 THR A O 1
ATOM 2730 N N . SER A 1 330 ? 71.716 17.859 -61.952 1.00 46.16 330 SER A N 1
ATOM 2731 C CA . SER A 1 330 ? 71.143 16.647 -61.319 1.00 46.16 330 SER A CA 1
ATOM 2732 C C . SER A 1 330 ? 71.155 16.703 -59.776 1.00 46.16 330 SER A C 1
ATOM 2734 O O . SER A 1 330 ? 71.247 15.667 -59.113 1.00 46.16 330 SER A O 1
ATOM 2736 N N . ARG A 1 331 ? 71.092 17.900 -59.172 1.00 49.25 331 ARG A N 1
ATOM 2737 C CA . ARG A 1 331 ? 71.000 18.051 -57.701 1.00 49.25 331 ARG A CA 1
ATOM 2738 C C . ARG A 1 331 ? 69.593 18.402 -57.197 1.00 49.25 331 ARG A C 1
ATOM 2740 O O . ARG A 1 331 ? 69.128 17.734 -56.281 1.00 49.25 331 ARG A O 1
ATOM 2747 N N . LYS A 1 332 ? 68.833 19.269 -57.881 1.00 50.78 332 LYS A N 1
ATOM 2748 C CA . LYS A 1 332 ? 67.489 19.681 -57.415 1.00 50.78 332 LYS A CA 1
ATOM 2749 C C . LYS A 1 332 ? 66.434 18.560 -57.400 1.00 50.78 332 LYS A C 1
ATOM 2751 O O . LYS A 1 332 ? 65.623 18.512 -56.487 1.00 50.78 332 LYS A O 1
ATOM 2756 N N . SER A 1 333 ? 66.485 17.595 -58.324 1.00 49.88 333 SER A N 1
ATOM 2757 C CA . SER A 1 333 ? 65.536 16.460 -58.322 1.00 49.88 333 SER A CA 1
ATOM 2758 C C . SER A 1 333 ? 65.851 15.406 -57.239 1.00 49.88 333 SER A C 1
ATOM 2760 O O . SER A 1 333 ? 64.947 14.787 -56.675 1.00 49.88 333 SER A O 1
ATOM 2762 N N . ARG A 1 334 ? 67.128 15.245 -56.858 1.00 51.78 334 ARG A N 1
ATOM 2763 C CA . ARG A 1 334 ? 67.533 14.321 -55.782 1.00 51.78 334 ARG A CA 1
ATOM 2764 C C . ARG A 1 334 ? 67.321 14.904 -54.383 1.00 51.78 334 ARG A C 1
ATOM 2766 O O . ARG A 1 334 ? 67.043 14.132 -53.469 1.00 51.78 334 ARG A O 1
ATOM 2773 N N . GLU A 1 335 ? 67.392 16.222 -54.211 1.00 51.53 335 GLU A N 1
ATOM 2774 C CA . GLU A 1 335 ? 67.095 16.889 -52.933 1.00 51.53 335 GLU A CA 1
ATOM 2775 C C . GLU A 1 335 ? 65.601 16.867 -52.593 1.00 51.53 335 GLU A C 1
ATOM 2777 O O . GLU A 1 335 ? 65.250 16.452 -51.491 1.00 51.53 335 GLU A O 1
ATOM 2782 N N . SER A 1 336 ? 64.704 17.158 -53.542 1.00 57.28 336 SER A N 1
ATOM 2783 C CA . SER A 1 336 ? 63.254 17.067 -53.295 1.00 57.28 336 SER A CA 1
ATOM 2784 C C . SER A 1 336 ? 62.785 15.633 -53.018 1.00 57.28 336 SER A C 1
ATOM 2786 O O . SER A 1 336 ? 61.881 15.416 -52.213 1.00 57.28 336 SER A O 1
ATOM 2788 N N . SER A 1 337 ? 63.429 14.633 -53.630 1.00 56.69 337 SER A N 1
ATOM 2789 C CA . SER A 1 337 ? 63.130 13.221 -53.364 1.00 56.69 337 SER A CA 1
ATOM 2790 C C . SER A 1 337 ? 63.690 12.745 -52.013 1.00 56.69 337 SER A C 1
ATOM 2792 O O . SER A 1 337 ? 63.067 11.925 -51.342 1.00 56.69 337 SER A O 1
ATOM 2794 N N . ARG A 1 338 ? 64.826 13.295 -51.556 1.00 57.34 338 ARG A N 1
ATOM 2795 C CA . ARG A 1 338 ? 65.358 13.035 -50.205 1.00 57.34 338 ARG A CA 1
ATOM 2796 C C . ARG A 1 338 ? 64.522 13.699 -49.114 1.00 57.34 338 ARG A C 1
ATOM 2798 O O . ARG A 1 338 ? 64.293 13.059 -48.096 1.00 57.34 338 ARG A O 1
ATOM 2805 N N . HIS A 1 339 ? 64.017 14.911 -49.344 1.00 61.94 339 HIS A N 1
ATOM 2806 C CA . HIS A 1 339 ? 63.164 15.606 -48.377 1.00 61.94 339 HIS A CA 1
ATOM 2807 C C . HIS A 1 339 ? 61.797 14.928 -48.220 1.00 61.94 339 HIS A C 1
ATOM 2809 O O . HIS A 1 339 ? 61.363 14.685 -47.102 1.00 61.94 339 HIS A O 1
ATOM 2815 N N . ARG A 1 340 ? 61.166 14.488 -49.321 1.00 60.97 340 ARG A N 1
ATOM 2816 C CA . ARG A 1 340 ? 59.915 13.706 -49.240 1.00 60.97 340 ARG A CA 1
ATOM 2817 C C . ARG A 1 340 ? 60.102 12.353 -48.551 1.00 60.97 340 ARG A C 1
ATOM 2819 O O . ARG A 1 340 ? 59.210 11.892 -47.851 1.00 60.97 340 ARG A O 1
ATOM 2826 N N . ARG A 1 341 ? 61.265 11.713 -48.721 1.00 66.94 341 ARG A N 1
ATOM 2827 C CA . ARG A 1 341 ? 61.584 10.463 -48.015 1.00 66.94 341 ARG A CA 1
ATOM 2828 C C . ARG A 1 341 ? 61.921 10.687 -46.540 1.00 66.94 341 ARG A C 1
ATOM 2830 O O . ARG A 1 341 ? 61.671 9.781 -45.755 1.00 66.94 341 ARG A O 1
ATOM 2837 N N . SER A 1 342 ? 62.466 11.843 -46.148 1.00 73.12 342 SER A N 1
ATOM 2838 C CA . SER A 1 342 ? 62.726 12.134 -44.731 1.00 73.12 342 SER A CA 1
ATOM 2839 C C . SER A 1 342 ? 61.444 12.474 -43.979 1.00 73.12 342 SER A C 1
ATOM 2841 O O . SER A 1 342 ? 61.235 11.920 -42.909 1.00 73.12 342 SER A O 1
ATOM 2843 N N . THR A 1 343 ? 60.553 13.284 -44.561 1.00 74.38 343 THR A N 1
ATOM 2844 C CA . THR A 1 343 ? 59.259 13.602 -43.936 1.00 74.38 343 THR A CA 1
ATOM 2845 C C . THR A 1 343 ? 58.352 12.379 -43.871 1.00 74.38 343 THR A C 1
ATOM 2847 O O . THR A 1 343 ? 57.741 12.128 -42.842 1.00 74.38 343 THR A O 1
ATOM 2850 N N . SER A 1 344 ? 58.333 11.547 -44.918 1.00 75.38 344 SER A N 1
ATOM 2851 C CA . SER A 1 344 ? 57.585 10.284 -44.891 1.00 75.38 344 SER A CA 1
ATOM 2852 C C . SER A 1 344 ? 58.103 9.323 -43.818 1.00 75.38 344 SER A C 1
ATOM 2854 O O . SER A 1 344 ? 57.295 8.677 -43.167 1.00 75.38 344 SER A O 1
ATOM 2856 N N . ARG A 1 345 ? 59.426 9.243 -43.605 1.00 77.88 345 ARG A N 1
ATOM 2857 C CA . ARG A 1 345 ? 60.010 8.412 -42.538 1.00 77.88 345 ARG A CA 1
ATOM 2858 C C . ARG A 1 345 ? 59.771 8.986 -41.144 1.00 77.88 345 ARG A C 1
ATOM 2860 O O . ARG A 1 345 ? 59.599 8.213 -40.215 1.00 77.88 345 ARG A O 1
ATOM 2867 N N . GLN A 1 346 ? 59.767 10.309 -40.981 1.00 79.69 346 GLN A N 1
ATOM 2868 C CA . GLN A 1 346 ? 59.414 10.936 -39.702 1.00 79.69 346 GLN A CA 1
ATOM 2869 C C . GLN A 1 346 ? 57.952 10.676 -39.340 1.00 79.69 346 GLN A C 1
ATOM 2871 O O . GLN A 1 346 ? 57.692 10.230 -38.230 1.00 79.69 346 GLN A O 1
ATOM 2876 N N . ASN A 1 347 ? 57.033 10.825 -40.296 1.00 83.69 347 ASN A N 1
ATOM 2877 C CA . ASN A 1 347 ? 55.621 10.509 -40.077 1.00 83.69 347 ASN A CA 1
ATOM 2878 C C . ASN A 1 347 ? 55.409 9.017 -39.770 1.00 83.69 347 ASN A C 1
ATOM 2880 O O . ASN A 1 347 ? 54.572 8.670 -38.948 1.00 83.69 347 ASN A O 1
ATOM 2884 N N . GLU A 1 348 ? 56.171 8.126 -40.412 1.00 86.94 348 GLU A N 1
ATOM 2885 C CA . GLU A 1 348 ? 56.134 6.687 -40.123 1.00 86.94 348 GLU A CA 1
ATOM 2886 C C . GLU A 1 348 ? 56.622 6.383 -38.697 1.00 86.94 348 GLU A C 1
ATOM 2888 O O . GLU A 1 348 ? 55.994 5.597 -37.998 1.00 86.94 348 GLU A O 1
ATOM 2893 N N . ILE A 1 349 ? 57.680 7.054 -38.224 1.00 90.06 349 ILE A N 1
ATOM 2894 C CA . ILE A 1 349 ? 58.178 6.916 -36.844 1.00 90.06 349 ILE A CA 1
ATOM 2895 C C . ILE A 1 349 ? 57.165 7.456 -35.821 1.00 90.06 349 ILE A C 1
ATOM 2897 O O . ILE A 1 349 ? 56.958 6.816 -34.791 1.00 90.06 349 ILE A O 1
ATOM 2901 N N . GLU A 1 350 ? 56.524 8.596 -36.092 1.00 87.62 350 GLU A N 1
ATOM 2902 C CA . GLU A 1 350 ? 55.481 9.167 -35.223 1.00 87.62 350 GLU A CA 1
ATOM 2903 C C . GLU A 1 350 ? 54.259 8.243 -35.133 1.00 87.62 350 GLU A C 1
ATOM 2905 O O . GLU A 1 350 ? 53.821 7.912 -34.034 1.00 87.62 350 GLU A O 1
ATOM 2910 N N . LEU A 1 351 ? 53.780 7.719 -36.266 1.00 89.31 351 LEU A N 1
ATOM 2911 C CA . LEU A 1 351 ? 52.677 6.754 -36.283 1.00 89.31 351 LEU A CA 1
ATOM 2912 C C . LEU A 1 351 ? 53.029 5.449 -35.559 1.00 89.31 351 LEU A C 1
ATOM 2914 O O . LEU A 1 351 ? 52.172 4.871 -34.891 1.00 89.31 351 LEU A O 1
ATOM 2918 N N . GLN A 1 352 ? 54.278 4.985 -35.664 1.00 88.38 352 GLN A N 1
ATOM 2919 C CA . GLN A 1 352 ? 54.746 3.806 -34.936 1.00 88.38 352 GLN A CA 1
ATOM 2920 C C . GLN A 1 352 ? 54.734 4.050 -33.418 1.00 88.38 352 GLN A C 1
ATOM 2922 O O . GLN A 1 352 ? 54.288 3.193 -32.657 1.00 88.38 352 GLN A O 1
ATOM 2927 N N . HIS A 1 353 ? 55.180 5.232 -32.985 1.00 92.81 353 HIS A N 1
ATOM 2928 C CA . HIS A 1 353 ? 55.171 5.638 -31.581 1.00 92.81 353 HIS A CA 1
ATOM 2929 C C . HIS A 1 353 ? 53.741 5.752 -31.025 1.00 92.81 353 HIS A C 1
ATOM 2931 O O . HIS A 1 353 ? 53.466 5.272 -29.922 1.00 92.81 353 HIS A O 1
ATOM 2937 N N . ASP A 1 354 ? 52.813 6.324 -31.793 1.00 90.88 354 ASP A N 1
ATOM 2938 C CA . ASP A 1 354 ? 51.402 6.427 -31.407 1.00 90.88 354 ASP A CA 1
ATOM 2939 C C . ASP A 1 354 ? 50.735 5.048 -31.324 1.00 90.88 354 ASP A C 1
ATOM 2941 O O . ASP A 1 354 ? 50.001 4.770 -30.375 1.00 90.88 354 ASP A O 1
ATOM 2945 N N . LEU A 1 355 ? 51.046 4.141 -32.258 1.00 91.88 355 LEU A N 1
ATOM 2946 C CA . LEU A 1 355 ? 50.591 2.747 -32.215 1.00 91.88 355 LEU A CA 1
ATOM 2947 C C . LEU A 1 355 ? 51.096 2.006 -30.975 1.00 91.88 355 LEU A C 1
ATOM 2949 O O . LEU A 1 355 ? 50.330 1.278 -30.343 1.00 91.88 355 LEU A O 1
ATOM 2953 N N . ASP A 1 356 ? 52.365 2.180 -30.614 1.00 91.06 356 ASP A N 1
ATOM 2954 C CA . ASP A 1 356 ? 52.934 1.554 -29.419 1.00 91.06 356 ASP A CA 1
ATOM 2955 C C . ASP A 1 356 ? 52.356 2.156 -28.128 1.00 91.06 356 ASP A C 1
ATOM 2957 O O . ASP A 1 356 ? 52.164 1.443 -27.139 1.00 91.06 356 ASP A O 1
ATOM 2961 N N . THR A 1 357 ? 52.009 3.445 -28.144 1.00 91.50 357 THR A N 1
ATOM 2962 C CA . THR A 1 357 ? 51.320 4.119 -27.033 1.00 91.50 357 THR A CA 1
ATOM 2963 C C . THR A 1 357 ? 49.893 3.587 -26.872 1.00 91.50 357 THR A C 1
ATOM 2965 O O . THR A 1 357 ? 49.523 3.156 -25.781 1.00 91.50 357 THR A O 1
ATOM 2968 N N . LEU A 1 358 ? 49.133 3.487 -27.967 1.00 90.38 358 LEU A N 1
ATOM 2969 C CA . LEU A 1 358 ? 47.790 2.895 -27.993 1.00 90.38 358 LEU A CA 1
ATOM 2970 C C . LEU A 1 358 ? 47.784 1.425 -27.562 1.00 90.38 358 LEU A C 1
ATOM 2972 O O . LEU A 1 358 ? 46.878 1.002 -26.847 1.00 90.38 358 LEU A O 1
ATOM 2976 N N . LYS A 1 359 ? 48.795 0.637 -27.949 1.00 90.69 359 LYS A N 1
ATOM 2977 C CA . LYS A 1 359 ? 48.938 -0.750 -27.478 1.00 90.69 359 LYS A CA 1
ATOM 2978 C C . LYS A 1 359 ? 49.145 -0.819 -25.970 1.00 90.69 359 LYS A C 1
ATOM 2980 O O . LYS A 1 359 ? 48.486 -1.624 -25.323 1.00 90.69 359 LYS A O 1
ATOM 2985 N N . LYS A 1 360 ? 49.998 0.039 -25.400 1.00 90.62 360 LYS A N 1
ATOM 2986 C CA . LYS A 1 360 ? 50.197 0.106 -23.942 1.00 90.62 360 LYS A CA 1
ATOM 2987 C C . LYS A 1 360 ? 48.935 0.552 -23.208 1.00 90.62 360 LYS A C 1
ATOM 2989 O O . LYS A 1 360 ? 48.620 0.006 -22.155 1.00 90.62 360 LYS A O 1
ATOM 2994 N N . GLU A 1 361 ? 48.196 1.516 -23.750 1.00 90.31 361 GLU A N 1
ATOM 2995 C CA . GLU A 1 361 ? 46.910 1.943 -23.185 1.00 90.31 361 GLU A CA 1
ATOM 2996 C C . GLU A 1 361 ? 45.860 0.832 -23.257 1.00 90.31 361 GLU A C 1
ATOM 2998 O O . GLU A 1 361 ? 45.157 0.595 -22.278 1.00 90.31 361 GLU A O 1
ATOM 3003 N N . TYR A 1 362 ? 45.795 0.101 -24.372 1.00 84.56 362 TYR A N 1
ATOM 3004 C CA . TYR A 1 362 ? 44.921 -1.059 -24.520 1.00 84.56 362 TYR A CA 1
ATOM 3005 C C . TYR A 1 362 ? 45.299 -2.188 -23.556 1.00 84.56 362 TYR A C 1
ATOM 3007 O O . TYR A 1 362 ? 44.419 -2.751 -22.911 1.00 84.56 362 TYR A O 1
ATOM 3015 N N . GLU A 1 363 ? 46.588 -2.498 -23.402 1.00 84.12 363 GLU A N 1
ATOM 3016 C CA . GLU A 1 363 ? 47.063 -3.482 -22.425 1.00 84.12 363 GLU A CA 1
ATOM 3017 C C . GLU A 1 363 ? 46.705 -3.057 -20.994 1.00 84.12 363 GLU A C 1
ATOM 3019 O O . GLU A 1 363 ? 46.149 -3.862 -20.248 1.00 84.12 363 GLU A O 1
ATOM 3024 N N . ASN A 1 364 ? 46.893 -1.782 -20.639 1.00 83.44 364 ASN A N 1
ATOM 3025 C CA . ASN A 1 364 ? 46.496 -1.241 -19.336 1.00 83.44 364 ASN A CA 1
ATOM 3026 C C . ASN A 1 364 ? 44.976 -1.286 -19.109 1.00 83.44 364 ASN A C 1
ATOM 3028 O O . ASN A 1 364 ? 44.534 -1.672 -18.027 1.00 83.44 364 ASN A O 1
ATOM 3032 N N . LEU A 1 365 ? 44.166 -0.940 -20.113 1.00 79.94 365 LEU A N 1
ATOM 3033 C CA . LEU A 1 365 ? 42.704 -1.045 -20.049 1.00 79.94 365 LEU A CA 1
ATOM 3034 C C . LEU A 1 365 ? 42.254 -2.506 -19.948 1.00 79.94 365 LEU A C 1
ATOM 3036 O O . LEU A 1 365 ? 41.350 -2.821 -19.180 1.00 79.94 365 LEU A O 1
ATOM 3040 N N . SER A 1 366 ? 42.909 -3.417 -20.669 1.00 76.06 366 SER A N 1
ATOM 3041 C CA . SER A 1 366 ? 42.628 -4.852 -20.592 1.00 76.06 366 SER A CA 1
ATOM 3042 C C . SER A 1 366 ? 43.006 -5.437 -19.228 1.00 76.06 366 SER A C 1
ATOM 3044 O O . SER A 1 366 ? 42.269 -6.264 -18.699 1.00 76.06 366 SER A O 1
ATOM 3046 N N . ALA A 1 367 ? 44.087 -4.950 -18.611 1.00 77.75 367 ALA A N 1
ATOM 3047 C CA . ALA A 1 367 ? 44.485 -5.318 -17.258 1.00 77.75 367 ALA A CA 1
ATOM 3048 C C . ALA A 1 367 ? 43.518 -4.751 -16.203 1.00 77.75 367 ALA A C 1
ATOM 3050 O O . ALA A 1 367 ? 43.194 -5.444 -15.243 1.00 77.75 367 ALA A O 1
ATOM 3051 N N . GLN A 1 368 ? 42.992 -3.536 -16.404 1.00 72.25 368 GLN A N 1
ATOM 3052 C CA . GLN A 1 368 ? 41.949 -2.949 -15.548 1.00 72.25 368 GLN A CA 1
ATOM 3053 C C . GLN A 1 368 ? 40.594 -3.660 -15.682 1.00 72.25 368 GLN A C 1
ATOM 3055 O O . GLN A 1 368 ? 39.838 -3.723 -14.716 1.00 72.25 368 GLN A O 1
ATOM 3060 N N . LEU A 1 369 ? 40.289 -4.220 -16.854 1.00 65.94 369 LEU A N 1
ATOM 3061 C CA . LEU A 1 369 ? 39.053 -4.968 -17.119 1.00 65.94 369 LEU A CA 1
ATOM 3062 C C . LEU A 1 369 ? 39.180 -6.481 -16.848 1.00 65.94 369 LEU A C 1
ATOM 3064 O O . LEU A 1 369 ? 38.177 -7.193 -16.870 1.00 65.94 369 LEU A O 1
ATOM 3068 N N . GLY A 1 370 ? 40.389 -6.975 -16.573 1.00 46.69 370 GLY A N 1
ATOM 3069 C CA . GLY A 1 370 ? 40.719 -8.394 -16.405 1.00 46.69 370 GLY A CA 1
ATOM 3070 C C . GLY A 1 370 ? 40.611 -8.945 -14.979 1.00 46.69 370 GLY A C 1
ATOM 3071 O O . GLY A 1 370 ? 41.179 -10.001 -14.712 1.00 46.69 370 GLY A O 1
ATOM 3072 N N . GLY A 1 371 ? 39.924 -8.249 -14.068 1.00 48.16 371 GLY A N 1
ATOM 3073 C CA . GLY A 1 371 ? 39.733 -8.690 -12.681 1.00 48.16 371 GLY A CA 1
ATOM 3074 C C . GLY A 1 371 ? 38.507 -9.574 -12.460 1.00 48.16 371 GLY A C 1
ATOM 3075 O O . GLY A 1 371 ? 38.639 -10.625 -11.855 1.00 48.16 371 GLY A O 1
ATOM 3076 N N . ASP A 1 372 ? 37.332 -9.200 -12.976 1.00 51.28 372 ASP A N 1
ATOM 3077 C CA . ASP A 1 372 ? 36.072 -9.879 -12.634 1.00 51.28 372 ASP A CA 1
ATOM 3078 C C . ASP A 1 372 ? 35.006 -9.679 -13.726 1.00 51.28 372 ASP A C 1
ATOM 3080 O O . ASP A 1 372 ? 34.106 -8.846 -13.606 1.00 51.28 372 ASP A O 1
ATOM 3084 N N . SER A 1 373 ? 35.074 -10.442 -14.823 1.00 39.38 373 SER A N 1
ATOM 3085 C CA . SER A 1 373 ? 33.959 -10.501 -15.780 1.00 39.38 373 SER A CA 1
ATOM 3086 C C . SER A 1 373 ? 33.584 -11.945 -16.135 1.00 39.38 373 SER A C 1
ATOM 3088 O O . SER A 1 373 ? 34.303 -12.612 -16.885 1.00 39.38 373 SER A O 1
ATOM 3090 N N . PRO A 1 374 ? 32.449 -12.460 -15.626 1.00 52.00 374 PRO A N 1
ATOM 3091 C CA . PRO A 1 374 ? 31.973 -13.800 -15.924 1.00 52.00 374 PRO A CA 1
ATOM 3092 C C . PRO A 1 374 ? 31.207 -13.764 -17.247 1.00 52.00 374 PRO A C 1
ATOM 3094 O O . PRO A 1 374 ? 29.991 -13.574 -17.270 1.00 52.00 374 PRO A O 1
ATOM 3097 N N . ARG A 1 375 ? 31.893 -13.896 -18.388 1.00 49.75 375 ARG A N 1
ATOM 3098 C CA . ARG A 1 375 ? 31.179 -14.048 -19.667 1.00 49.75 375 ARG A CA 1
ATOM 3099 C C . ARG A 1 375 ? 31.993 -14.722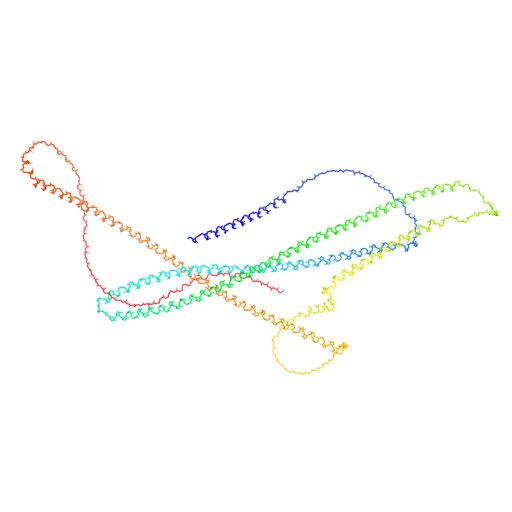 -20.768 1.00 49.75 375 ARG A C 1
ATOM 3101 O O . ARG A 1 375 ? 32.418 -14.100 -21.733 1.00 49.75 375 ARG A O 1
ATOM 3108 N N . SER A 1 376 ? 32.109 -16.044 -20.675 1.00 45.41 376 SER A N 1
ATOM 3109 C CA . SER A 1 376 ? 32.207 -16.888 -21.874 1.00 45.41 376 SER A CA 1
ATOM 3110 C C . SER A 1 376 ? 31.460 -18.213 -21.675 1.00 45.41 376 SER A C 1
ATOM 3112 O O . SER A 1 376 ? 32.040 -19.291 -21.606 1.00 45.41 376 SER A O 1
ATOM 3114 N N . GLU A 1 377 ? 30.130 -18.144 -21.582 1.00 45.81 377 GLU A N 1
ATOM 3115 C CA . GLU A 1 377 ? 29.305 -19.341 -21.788 1.00 45.81 377 GLU A CA 1
ATOM 3116 C C . GLU A 1 377 ? 29.415 -19.767 -23.258 1.00 45.81 377 GLU A C 1
ATOM 3118 O O . GLU A 1 377 ? 29.188 -18.984 -24.189 1.00 45.81 377 GLU A O 1
ATOM 3123 N N . ARG A 1 378 ? 29.838 -21.016 -23.460 1.00 58.06 378 ARG A N 1
ATOM 3124 C CA . ARG A 1 378 ? 30.146 -21.600 -24.767 1.00 58.06 378 ARG A CA 1
ATOM 3125 C C . ARG A 1 378 ? 28.877 -21.774 -25.617 1.00 58.06 378 ARG A C 1
ATOM 3127 O O . ARG A 1 378 ? 27.815 -22.094 -25.086 1.00 58.06 378 ARG A O 1
ATOM 3134 N N . PRO A 1 379 ? 28.985 -21.719 -26.959 1.00 52.78 379 PRO A N 1
ATOM 3135 C CA . PRO A 1 379 ? 27.866 -21.959 -27.882 1.00 52.78 379 PRO A CA 1
ATOM 3136 C C . PRO A 1 379 ? 27.111 -23.287 -27.664 1.00 52.78 379 PRO A C 1
ATOM 3138 O O . PRO A 1 379 ? 25.919 -23.366 -27.945 1.00 52.78 379 PRO A O 1
ATOM 3141 N N . GLN A 1 380 ? 27.763 -24.311 -27.102 1.00 53.00 380 GLN A N 1
ATOM 3142 C CA . GLN A 1 380 ? 27.144 -25.612 -26.801 1.00 53.00 380 GLN A CA 1
ATOM 3143 C C . GLN A 1 380 ? 26.059 -25.545 -25.709 1.00 53.00 380 GLN A C 1
ATOM 3145 O O . GLN A 1 380 ? 25.128 -26.353 -25.699 1.00 53.00 380 GLN A O 1
ATOM 3150 N N . GLU A 1 381 ? 26.129 -24.557 -24.819 1.00 52.31 381 GLU A N 1
ATOM 3151 C CA . GLU A 1 381 ? 25.177 -24.384 -23.717 1.00 52.31 381 GLU A CA 1
ATOM 3152 C C . GLU A 1 381 ? 23.885 -23.694 -24.188 1.00 52.31 381 GLU A C 1
ATOM 3154 O O . GLU A 1 381 ? 22.790 -23.991 -23.706 1.00 52.31 381 GLU A O 1
ATOM 3159 N N . ARG A 1 382 ? 23.984 -22.871 -25.245 1.00 60.69 382 ARG A N 1
ATOM 3160 C CA . ARG A 1 382 ? 22.820 -22.309 -25.948 1.00 60.69 382 ARG A CA 1
ATOM 3161 C C . ARG A 1 382 ? 22.046 -23.366 -26.735 1.00 60.69 382 ARG A C 1
ATOM 3163 O O . ARG A 1 382 ? 20.821 -23.313 -26.741 1.00 60.69 382 ARG A O 1
ATOM 3170 N N . GLN A 1 383 ? 22.735 -24.336 -27.341 1.00 58.78 383 GLN A N 1
ATOM 3171 C CA . GLN A 1 383 ? 22.087 -25.452 -28.043 1.00 58.78 383 GLN A CA 1
ATOM 3172 C C . GLN A 1 383 ? 21.297 -26.339 -27.062 1.00 58.78 383 GLN A C 1
ATOM 3174 O O . GLN A 1 383 ? 20.135 -26.652 -27.296 1.00 58.78 383 GLN A O 1
ATOM 3179 N N . SER A 1 384 ? 21.892 -26.633 -25.901 1.00 67.00 384 SER A N 1
ATOM 3180 C CA . SER A 1 384 ? 21.286 -27.479 -24.862 1.00 67.00 384 SER A CA 1
ATOM 3181 C C . SER A 1 384 ? 20.045 -26.841 -24.217 1.00 67.00 384 SER A C 1
ATOM 3183 O O . SER A 1 384 ? 19.110 -27.539 -23.828 1.00 67.00 384 SER A O 1
ATOM 3185 N N . ARG A 1 385 ? 20.004 -25.504 -24.124 1.00 66.75 385 ARG A N 1
ATOM 3186 C CA . ARG A 1 385 ? 18.818 -24.757 -23.672 1.00 66.75 385 ARG A CA 1
ATOM 3187 C C . ARG A 1 385 ? 17.689 -24.745 -24.704 1.00 66.75 385 ARG A C 1
ATOM 3189 O O . ARG A 1 385 ? 16.530 -24.742 -24.305 1.00 66.75 385 ARG A O 1
ATOM 3196 N N . LEU A 1 386 ? 18.011 -24.757 -25.999 1.00 61.56 386 LEU A N 1
ATOM 3197 C CA . LEU A 1 386 ? 17.011 -24.796 -27.069 1.00 61.56 386 LEU A CA 1
ATOM 3198 C C . LEU A 1 386 ? 16.333 -26.174 -27.156 1.00 61.56 386 LEU A C 1
ATOM 3200 O O . LEU A 1 386 ? 15.112 -26.245 -27.279 1.00 61.56 386 LEU A O 1
ATOM 3204 N N . ASP A 1 387 ? 17.106 -27.251 -26.995 1.00 62.53 387 ASP A N 1
ATOM 3205 C CA . ASP A 1 387 ? 16.582 -28.625 -26.997 1.00 62.53 387 ASP A CA 1
ATOM 3206 C C . ASP A 1 387 ? 15.714 -28.916 -25.761 1.00 62.53 387 ASP A C 1
ATOM 3208 O O . ASP A 1 387 ? 14.723 -29.640 -25.848 1.00 62.53 387 ASP A O 1
ATOM 3212 N N . ARG A 1 388 ? 16.016 -28.284 -24.617 1.00 66.62 388 ARG A N 1
ATOM 3213 C CA . ARG A 1 388 ? 15.201 -28.385 -23.395 1.00 66.62 388 ARG A CA 1
ATOM 3214 C C . ARG A 1 388 ? 13.861 -27.642 -23.515 1.00 66.62 388 ARG A C 1
ATOM 3216 O O . ARG A 1 388 ? 12.887 -28.048 -22.900 1.00 66.62 388 ARG A O 1
ATOM 3223 N N . PHE A 1 389 ? 13.788 -26.595 -24.339 1.00 58.47 389 PHE A N 1
ATOM 3224 C CA . PHE A 1 389 ? 12.568 -25.798 -24.524 1.00 58.47 389 PHE A CA 1
ATOM 3225 C C . PHE A 1 389 ? 11.593 -26.397 -25.555 1.00 58.47 389 PHE A C 1
ATOM 3227 O O . PHE A 1 389 ? 10.407 -26.084 -25.539 1.00 58.47 389 PHE A O 1
ATOM 3234 N N . LEU A 1 390 ? 12.074 -27.270 -26.448 1.00 55.22 390 LEU A N 1
ATOM 3235 C CA . LEU A 1 390 ? 11.252 -27.934 -27.470 1.00 55.22 390 LEU A CA 1
ATOM 3236 C C . LEU A 1 390 ? 10.807 -29.357 -27.080 1.00 55.22 390 LEU A C 1
ATOM 3238 O O . LEU A 1 390 ? 9.988 -29.945 -27.782 1.00 55.22 390 LEU A O 1
ATOM 3242 N N . GLY A 1 391 ? 11.312 -29.905 -25.967 1.00 50.44 391 GLY A N 1
ATOM 3243 C CA . GLY A 1 391 ? 11.005 -31.262 -25.495 1.00 50.44 391 GLY A CA 1
ATOM 3244 C C . GLY A 1 391 ? 9.762 -31.405 -24.605 1.00 50.44 391 GLY A C 1
ATOM 3245 O O . GLY A 1 391 ? 9.338 -32.528 -24.347 1.00 50.44 391 GLY A O 1
ATOM 3246 N N . GLU A 1 392 ? 9.151 -30.309 -24.147 1.00 50.62 392 GLU A N 1
ATOM 3247 C CA . GLU A 1 392 ? 8.054 -30.343 -23.167 1.00 50.62 392 GLU A CA 1
ATOM 3248 C C . GLU A 1 392 ? 6.729 -29.837 -23.758 1.00 50.62 392 GLU A C 1
ATOM 3250 O O . GLU A 1 392 ? 6.192 -28.799 -23.382 1.00 50.62 392 GLU A O 1
ATOM 3255 N N . GLN A 1 393 ? 6.157 -30.605 -24.687 1.00 47.56 393 GLN A N 1
ATOM 3256 C CA . GLN A 1 393 ? 4.713 -30.582 -24.926 1.00 47.56 393 GLN A CA 1
ATOM 3257 C C . GLN A 1 393 ? 4.160 -32.007 -24.956 1.00 47.56 393 GLN A C 1
ATOM 3259 O O . GLN A 1 393 ? 4.252 -32.685 -25.977 1.00 47.56 393 GLN A O 1
ATOM 3264 N N . SER A 1 394 ? 3.571 -32.432 -23.828 1.00 48.88 394 SER A N 1
ATOM 3265 C CA . SER A 1 394 ? 2.287 -33.163 -23.695 1.00 48.88 394 SER A CA 1
ATOM 3266 C C . SER A 1 394 ? 2.267 -34.054 -22.443 1.00 48.88 394 SER A C 1
ATOM 3268 O O . SER A 1 394 ? 3.089 -34.962 -22.341 1.00 48.88 394 SER A O 1
ATOM 3270 N N . PRO A 1 395 ? 1.250 -33.941 -21.566 1.00 49.38 395 PRO A N 1
ATOM 3271 C CA . PRO A 1 395 ? 0.807 -35.068 -20.762 1.00 49.38 395 PRO A CA 1
ATOM 3272 C C . PRO A 1 395 ? -0.619 -35.469 -21.160 1.00 49.38 395 PRO A C 1
ATOM 3274 O O . PRO A 1 395 ? -1.603 -34.808 -20.823 1.00 49.38 395 PRO A O 1
ATOM 3277 N N . SER A 1 396 ? -0.747 -36.596 -21.859 1.00 40.84 396 SER A N 1
ATOM 3278 C CA . SER A 1 396 ? -2.014 -37.314 -21.972 1.00 40.84 396 SER A CA 1
ATOM 3279 C C . SER A 1 396 ? -2.319 -38.026 -20.651 1.00 40.84 396 SER A C 1
ATOM 3281 O O . SER A 1 396 ? -1.576 -38.903 -20.211 1.00 40.84 396 SER A O 1
ATOM 3283 N N . ARG A 1 397 ? -3.447 -37.655 -20.038 1.00 42.00 397 ARG A N 1
ATOM 3284 C CA . ARG A 1 397 ? -4.174 -38.437 -19.028 1.00 42.00 397 ARG A CA 1
ATOM 3285 C C . ARG A 1 397 ? -4.390 -39.876 -19.505 1.00 42.00 397 ARG A C 1
ATOM 3287 O O . ARG A 1 397 ? -4.953 -40.041 -20.578 1.00 42.00 397 ARG A O 1
ATOM 3294 N N . THR A 1 398 ? -4.142 -40.853 -18.630 1.00 36.03 398 THR A N 1
ATOM 3295 C CA . THR A 1 398 ? -5.049 -41.998 -18.393 1.00 36.03 398 THR A CA 1
ATOM 3296 C C . THR A 1 398 ? -4.608 -42.799 -17.172 1.00 36.03 398 THR A C 1
ATOM 3298 O O . THR A 1 398 ? -3.477 -43.264 -17.083 1.00 36.03 398 THR A O 1
ATOM 3301 N N . THR A 1 399 ? -5.542 -42.974 -16.242 1.00 46.69 399 THR A N 1
ATOM 3302 C CA . THR A 1 399 ? -5.511 -43.912 -15.119 1.00 46.69 399 THR A CA 1
ATOM 3303 C C . THR A 1 399 ? -6.179 -45.225 -15.540 1.00 46.69 399 THR A C 1
ATOM 3305 O O . THR A 1 399 ? -7.368 -45.187 -15.850 1.00 46.69 399 THR A O 1
ATOM 3308 N N . ALA A 1 400 ? -5.474 -46.362 -15.520 1.00 34.47 400 ALA A N 1
ATOM 3309 C CA . ALA A 1 400 ? -6.062 -47.696 -15.311 1.00 34.47 400 ALA A CA 1
ATOM 3310 C C . ALA A 1 400 ? -4.975 -48.771 -15.093 1.00 34.47 400 ALA A C 1
ATOM 3312 O O . ALA A 1 400 ? -3.930 -48.763 -15.734 1.00 34.47 400 ALA A O 1
ATOM 3313 N N . SER A 1 401 ? -5.268 -49.665 -14.151 1.00 39.78 401 SER A N 1
ATOM 3314 C CA . SER A 1 401 ? -4.442 -50.697 -13.502 1.00 39.78 401 SER A CA 1
ATOM 3315 C C . SER A 1 401 ? -4.111 -51.937 -14.377 1.00 39.78 401 SER A C 1
ATOM 3317 O O . SER A 1 401 ? -4.599 -52.035 -15.502 1.00 39.78 401 SER A O 1
ATOM 3319 N N . PRO A 1 402 ? -3.283 -52.894 -13.885 1.00 63.28 402 PRO A N 1
ATOM 3320 C CA . PRO A 1 402 ? -2.486 -53.803 -14.713 1.00 63.28 402 PRO A CA 1
ATOM 3321 C C . PRO A 1 402 ? -3.055 -55.227 -14.839 1.00 63.28 402 PRO A C 1
ATOM 3323 O O . PRO A 1 402 ? -3.630 -55.766 -13.895 1.00 63.28 402 PRO A O 1
ATOM 3326 N N . SER A 1 403 ? -2.752 -55.900 -15.953 1.00 41.50 403 SER A N 1
ATOM 3327 C CA . SER A 1 403 ? -2.749 -57.367 -16.032 1.00 41.50 403 SER A CA 1
ATOM 3328 C C . SER A 1 403 ? -1.822 -57.879 -17.144 1.00 41.50 403 SER A C 1
ATOM 3330 O O . SER A 1 403 ? -2.061 -57.631 -18.318 1.00 41.50 403 SER A O 1
ATOM 3332 N N . ARG A 1 404 ? -0.751 -58.551 -16.707 1.00 41.06 404 ARG A N 1
ATOM 3333 C CA . ARG A 1 404 ? -0.244 -59.891 -17.077 1.00 41.06 404 ARG A CA 1
ATOM 3334 C C . ARG A 1 404 ? -0.354 -60.428 -18.530 1.00 41.06 404 ARG A C 1
ATOM 3336 O O . ARG A 1 404 ? -1.377 -60.287 -19.176 1.00 41.06 404 ARG A O 1
ATOM 3343 N N . THR A 1 405 ? 0.680 -61.224 -18.854 1.00 40.97 405 THR A N 1
ATOM 3344 C CA . THR A 1 405 ? 0.874 -62.270 -19.895 1.00 40.97 405 THR A CA 1
ATOM 3345 C C . THR A 1 405 ? 1.478 -61.870 -21.248 1.00 40.97 405 THR A C 1
ATOM 3347 O O . THR A 1 405 ? 0.800 -61.348 -22.121 1.00 40.97 405 THR A O 1
ATOM 3350 N N . ASP A 1 406 ? 2.771 -62.191 -21.377 1.00 39.53 406 ASP A N 1
ATOM 3351 C CA . ASP A 1 406 ? 3.335 -63.193 -22.296 1.00 39.53 406 ASP A CA 1
ATOM 3352 C C . ASP A 1 406 ? 3.190 -63.069 -23.830 1.00 39.53 406 ASP A C 1
ATOM 3354 O O . ASP A 1 406 ? 2.112 -63.167 -24.402 1.00 39.53 406 ASP A O 1
ATOM 3358 N N . VAL A 1 407 ? 4.383 -63.111 -24.452 1.00 40.66 407 VAL A N 1
ATOM 3359 C CA . VAL A 1 407 ? 4.782 -63.996 -25.568 1.00 40.66 407 VAL A CA 1
ATOM 3360 C C . VAL A 1 407 ? 4.764 -63.455 -27.018 1.00 40.66 407 VAL A C 1
ATOM 3362 O O . VAL A 1 407 ? 3.741 -63.143 -27.610 1.00 40.66 407 VAL A O 1
ATOM 3365 N N . CYS A 1 408 ? 5.977 -63.540 -27.589 1.00 39.22 408 CYS A N 1
ATOM 3366 C CA . CYS A 1 408 ? 6.372 -63.831 -28.977 1.00 39.22 408 CYS A CA 1
ATOM 3367 C C . CYS A 1 408 ? 6.508 -62.731 -30.053 1.00 39.22 408 CYS A C 1
ATOM 3369 O O . CYS A 1 408 ? 5.565 -62.332 -30.720 1.00 39.22 408 CYS A O 1
ATOM 3371 N N . ASP A 1 409 ? 7.795 -62.487 -30.344 1.00 38.75 409 ASP A N 1
ATOM 3372 C CA . ASP A 1 409 ? 8.490 -62.814 -31.604 1.00 38.75 409 ASP A CA 1
ATOM 3373 C C . ASP A 1 409 ? 8.386 -61.891 -32.835 1.00 38.75 409 ASP A C 1
ATOM 3375 O O . ASP A 1 409 ? 7.343 -61.772 -33.460 1.00 38.75 409 ASP A O 1
ATOM 3379 N N . LYS A 1 410 ? 9.596 -61.500 -33.297 1.00 43.00 410 LYS A N 1
ATOM 3380 C CA . LYS A 1 410 ? 10.070 -61.433 -34.705 1.00 43.00 410 LYS A CA 1
ATOM 3381 C C . LYS A 1 410 ? 9.361 -60.393 -35.606 1.00 43.00 410 LYS A C 1
ATOM 3383 O O . LYS A 1 410 ? 8.163 -60.422 -35.791 1.00 43.00 410 LYS A O 1
ATOM 3388 N N . LYS A 1 411 ? 10.029 -59.508 -36.356 1.00 41.06 411 LYS A N 1
ATOM 3389 C CA . LYS A 1 411 ? 11.302 -59.628 -37.091 1.00 41.06 411 LYS A CA 1
ATOM 3390 C C . LYS A 1 411 ? 11.688 -58.256 -37.695 1.00 41.06 411 LYS A C 1
ATOM 3392 O O . LYS A 1 411 ? 10.819 -57.550 -38.180 1.00 41.06 411 LYS A O 1
ATOM 3397 N N . ALA A 1 412 ? 12.997 -58.012 -37.802 1.00 41.59 412 ALA A N 1
ATOM 3398 C CA . ALA A 1 412 ? 13.686 -57.333 -38.913 1.00 41.59 412 ALA A CA 1
ATOM 3399 C C . ALA A 1 412 ? 13.346 -55.866 -39.283 1.00 41.59 412 ALA A C 1
ATOM 3401 O O . ALA A 1 412 ? 12.432 -55.607 -40.052 1.00 41.59 412 ALA A O 1
ATOM 3402 N N . SER A 1 413 ? 14.294 -54.957 -39.018 1.00 42.41 413 SER A N 1
ATOM 3403 C CA . SER A 1 413 ? 15.001 -54.273 -40.115 1.00 42.41 413 SER A CA 1
ATOM 3404 C C . SER A 1 413 ? 16.373 -53.767 -39.659 1.00 42.41 413 SER A C 1
ATOM 3406 O O . SER A 1 413 ? 16.474 -52.905 -38.792 1.00 42.41 413 SER A O 1
ATOM 3408 N N . LYS A 1 414 ? 17.431 -54.315 -40.267 1.00 50.38 414 LYS A N 1
ATOM 3409 C CA . LYS A 1 414 ? 18.807 -53.808 -40.223 1.00 50.38 414 LYS A CA 1
ATOM 3410 C C . LYS A 1 414 ? 18.865 -52.439 -40.909 1.00 50.38 414 LYS A C 1
ATOM 3412 O O . LYS A 1 414 ? 18.670 -52.388 -42.121 1.00 50.38 414 LYS A O 1
ATOM 3417 N N . LYS A 1 415 ? 19.226 -51.380 -40.183 1.00 41.75 415 LYS A N 1
ATOM 3418 C CA . LYS A 1 415 ? 19.878 -50.186 -40.743 1.00 41.75 415 LYS A CA 1
ATOM 3419 C C . LYS A 1 415 ? 20.883 -49.634 -39.726 1.00 41.75 415 LYS A C 1
ATOM 3421 O O . LYS A 1 415 ? 20.485 -49.205 -38.658 1.00 41.75 415 LYS A O 1
ATOM 3426 N N . ASN A 1 416 ? 22.161 -49.715 -40.099 1.00 49.25 416 ASN A N 1
ATOM 3427 C CA . ASN A 1 416 ? 23.307 -48.906 -39.674 1.00 49.25 416 ASN A CA 1
ATOM 3428 C C . ASN A 1 416 ? 23.235 -48.223 -38.296 1.00 49.25 416 ASN A C 1
ATOM 3430 O O . ASN A 1 416 ? 22.772 -47.092 -38.192 1.00 49.25 416 ASN A O 1
ATOM 3434 N N . GLU A 1 417 ? 23.832 -48.855 -37.284 1.00 42.53 417 GLU A N 1
ATOM 3435 C CA . GLU A 1 417 ? 24.242 -48.180 -36.051 1.00 42.53 417 GLU A CA 1
ATOM 3436 C C . GLU A 1 417 ? 25.773 -48.103 -36.006 1.00 42.53 417 GLU A C 1
ATOM 3438 O O . GLU A 1 417 ? 26.456 -48.999 -35.512 1.00 42.53 417 GLU A O 1
ATOM 3443 N N . GLU A 1 418 ? 26.333 -47.014 -36.532 1.00 47.19 418 GLU A N 1
ATOM 3444 C CA . GLU A 1 418 ? 27.635 -46.532 -36.072 1.00 47.19 418 GLU A CA 1
ATOM 3445 C C . GLU A 1 418 ? 27.415 -45.896 -34.698 1.00 47.19 418 GLU A C 1
ATOM 3447 O O . GLU A 1 418 ? 27.220 -44.690 -34.565 1.00 47.19 418 GLU A O 1
ATOM 3452 N N . SER A 1 419 ? 27.373 -46.725 -33.653 1.00 49.97 419 SER A N 1
ATOM 3453 C CA . SER A 1 419 ? 27.306 -46.236 -32.280 1.00 49.97 419 SER A CA 1
ATOM 3454 C C . SER A 1 419 ? 28.601 -45.465 -31.991 1.00 49.97 419 SER A C 1
ATOM 3456 O O . SER A 1 419 ? 29.688 -46.057 -32.050 1.00 49.97 419 SER A O 1
ATOM 3458 N N . PRO A 1 420 ? 28.549 -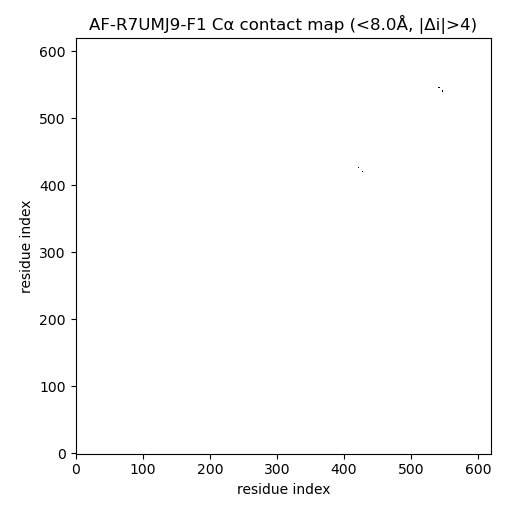44.160 -31.669 1.00 55.62 420 PRO A N 1
ATOM 3459 C CA . PRO A 1 420 ? 29.742 -43.451 -31.247 1.00 55.62 420 PRO A CA 1
ATOM 3460 C C . PRO A 1 420 ? 30.235 -44.126 -29.969 1.00 55.62 420 PRO A C 1
ATOM 3462 O O . PRO A 1 420 ? 29.513 -44.195 -28.974 1.00 55.62 420 PRO A O 1
ATOM 3465 N N . LYS A 1 421 ? 31.461 -44.659 -29.993 1.00 61.72 421 LYS A N 1
ATOM 3466 C CA . LYS A 1 421 ? 32.139 -45.213 -28.815 1.00 61.72 421 LYS A CA 1
ATOM 3467 C C . LYS A 1 421 ? 32.414 -44.073 -27.834 1.00 61.72 421 LYS A C 1
ATOM 3469 O O . LYS A 1 421 ? 33.520 -43.544 -27.759 1.00 61.72 421 LYS A O 1
ATOM 3474 N N . ILE A 1 422 ? 31.383 -43.656 -27.103 1.00 63.97 422 ILE A N 1
ATOM 3475 C CA . ILE A 1 422 ? 31.502 -42.770 -25.954 1.00 63.97 422 ILE A CA 1
ATOM 3476 C C . ILE A 1 422 ? 32.369 -43.530 -24.957 1.00 63.97 422 ILE A C 1
ATOM 3478 O O . ILE A 1 422 ? 32.032 -44.630 -24.521 1.00 63.97 422 ILE A O 1
ATOM 3482 N N . SER A 1 423 ? 33.540 -42.978 -24.650 1.00 83.25 423 SER A N 1
ATOM 3483 C CA . SER A 1 423 ? 34.438 -43.588 -23.679 1.00 83.25 423 SER A CA 1
ATOM 3484 C C . SER A 1 423 ? 33.701 -43.748 -22.347 1.00 83.25 423 SER A C 1
ATOM 3486 O O . SER A 1 423 ? 32.969 -42.855 -21.924 1.00 83.25 423 SER A O 1
ATOM 3488 N N . ARG A 1 424 ? 33.901 -44.879 -21.658 1.00 85.75 424 ARG A N 1
ATOM 3489 C CA . ARG A 1 424 ? 33.274 -45.177 -20.354 1.00 85.75 424 ARG A CA 1
ATOM 3490 C C . ARG A 1 424 ? 33.387 -44.010 -19.361 1.00 85.75 424 ARG A C 1
ATOM 3492 O O . ARG A 1 424 ? 32.450 -43.746 -18.622 1.00 85.75 424 ARG A O 1
ATOM 3499 N N . LYS A 1 425 ? 34.493 -43.257 -19.424 1.00 87.19 425 LYS A N 1
ATOM 3500 C CA . LYS A 1 425 ? 34.725 -42.031 -18.643 1.00 87.19 425 LYS A CA 1
ATOM 3501 C C . LYS A 1 425 ? 33.742 -40.900 -18.969 1.00 87.19 425 LYS A C 1
ATOM 3503 O O . LYS A 1 425 ? 33.270 -40.232 -18.058 1.00 87.19 425 LYS A O 1
ATOM 3508 N N . LYS A 1 426 ? 33.421 -40.683 -20.249 1.00 89.62 426 LYS A N 1
ATOM 3509 C CA . LYS A 1 426 ? 32.451 -39.666 -20.679 1.00 89.62 426 LYS A CA 1
ATOM 3510 C C . LYS A 1 426 ? 31.022 -40.063 -20.297 1.00 89.62 426 LYS A C 1
ATOM 3512 O O . LYS A 1 426 ? 30.248 -39.197 -19.910 1.00 89.62 426 LYS A O 1
ATOM 3517 N N . LEU A 1 427 ? 30.697 -41.359 -20.340 1.00 90.06 427 LEU A N 1
ATOM 3518 C CA . LEU A 1 427 ? 29.418 -41.865 -19.834 1.00 90.06 427 LEU A CA 1
ATOM 3519 C C . LEU A 1 427 ? 29.296 -41.651 -18.318 1.00 90.06 427 LEU A C 1
ATOM 3521 O O . LEU A 1 427 ? 28.287 -41.140 -17.858 1.00 90.06 427 LEU A O 1
ATOM 3525 N N . GLU A 1 428 ? 30.342 -41.960 -17.549 1.00 92.12 428 GLU A N 1
ATOM 3526 C CA . GLU A 1 428 ? 30.345 -41.760 -16.094 1.00 92.12 428 GLU A CA 1
ATOM 3527 C C . GLU A 1 428 ? 30.229 -40.275 -15.702 1.00 92.12 428 GLU A C 1
ATOM 3529 O O . GLU A 1 428 ? 29.535 -39.939 -14.746 1.00 92.12 428 GLU A O 1
ATOM 3534 N N . GLN A 1 429 ? 30.861 -39.369 -16.458 1.00 94.25 429 GLN A N 1
ATOM 3535 C CA . GLN A 1 429 ? 30.692 -37.925 -16.264 1.00 94.25 429 GLN A CA 1
ATOM 3536 C C . GLN A 1 429 ? 29.260 -37.460 -16.553 1.00 94.25 429 GLN A C 1
ATOM 3538 O O . GLN A 1 429 ? 28.718 -36.678 -15.776 1.00 94.25 429 GLN A O 1
ATOM 3543 N N . LEU A 1 430 ? 28.640 -37.955 -17.630 1.00 93.69 430 LEU A N 1
ATOM 3544 C CA . LEU A 1 430 ? 27.247 -37.636 -17.956 1.00 93.69 430 LEU A CA 1
ATOM 3545 C C . LEU A 1 430 ? 26.283 -38.147 -16.883 1.00 93.69 430 LEU A C 1
ATOM 3547 O O . LEU A 1 430 ? 25.385 -37.412 -16.491 1.00 93.69 430 LEU A O 1
ATOM 3551 N N . VAL A 1 431 ? 26.503 -39.358 -16.363 1.00 95.62 431 VAL A N 1
ATOM 3552 C CA . VAL A 1 431 ? 25.696 -39.919 -15.267 1.00 95.62 431 VAL A CA 1
ATOM 3553 C C . VAL A 1 431 ? 25.820 -39.053 -14.013 1.00 95.62 431 VAL A C 1
ATOM 3555 O O . VAL A 1 431 ? 24.804 -38.650 -13.462 1.00 95.62 431 VAL A O 1
ATOM 3558 N N . LYS A 1 432 ? 27.039 -38.659 -13.614 1.00 96.06 432 LYS A N 1
ATOM 3559 C CA . LYS A 1 432 ? 27.243 -37.760 -12.459 1.00 96.06 432 LYS A CA 1
ATOM 3560 C C . LYS A 1 432 ? 26.562 -36.402 -12.640 1.00 96.06 432 LYS A C 1
ATOM 3562 O O . LYS A 1 432 ? 26.016 -35.864 -11.682 1.00 96.06 432 LYS A O 1
ATOM 3567 N N . GLN A 1 433 ? 26.582 -35.857 -13.857 1.00 96.25 433 GLN A N 1
ATOM 3568 C CA . GLN A 1 433 ? 25.897 -34.605 -14.182 1.00 96.25 433 GLN A CA 1
ATOM 3569 C C . GLN A 1 433 ? 24.367 -34.757 -14.151 1.00 96.25 433 GLN A C 1
ATOM 3571 O O . GLN A 1 433 ? 23.667 -33.849 -13.713 1.00 96.25 433 GLN A O 1
ATOM 3576 N N . GLN A 1 434 ? 23.832 -35.897 -14.594 1.00 96.38 434 GLN A N 1
ATOM 3577 C CA . GLN A 1 434 ? 22.401 -36.193 -14.489 1.00 96.38 434 GLN A CA 1
ATOM 3578 C C . GLN A 1 434 ? 21.978 -36.388 -13.029 1.00 96.38 434 GLN A C 1
ATOM 3580 O O . GLN A 1 434 ? 20.963 -35.844 -12.615 1.00 96.38 434 GLN A O 1
ATOM 3585 N N . GLU A 1 435 ? 22.775 -37.087 -12.221 1.00 95.31 435 GLU A N 1
ATOM 3586 C CA . GLU A 1 435 ? 22.520 -37.281 -10.788 1.00 95.31 435 GLU A CA 1
ATOM 3587 C C . GLU A 1 435 ? 22.589 -35.977 -9.982 1.00 95.31 435 GLU A C 1
ATOM 3589 O O . GLU A 1 435 ? 21.885 -35.840 -8.982 1.00 95.31 435 GLU A O 1
ATOM 3594 N N . SER A 1 436 ? 23.441 -35.018 -10.364 1.00 96.19 436 SER A N 1
ATOM 3595 C CA . SER A 1 436 ? 23.422 -33.689 -9.739 1.00 96.19 436 SER A CA 1
ATOM 3596 C C . SER A 1 436 ? 22.163 -32.917 -10.131 1.00 96.19 436 SER A C 1
ATOM 3598 O O . SER A 1 436 ? 21.481 -32.411 -9.253 1.00 96.19 436 SER A O 1
ATOM 3600 N N . GLN A 1 437 ? 21.788 -32.923 -11.416 1.00 96.25 437 GLN A N 1
ATOM 3601 C CA . GLN A 1 437 ? 20.557 -32.268 -11.880 1.00 96.25 437 GLN A CA 1
ATOM 3602 C C . GLN A 1 437 ? 19.295 -32.852 -11.234 1.00 96.25 437 GLN A C 1
ATOM 3604 O O . GLN A 1 437 ? 18.386 -32.103 -10.894 1.00 96.25 437 GLN A O 1
ATOM 3609 N N . ILE A 1 438 ? 19.233 -34.175 -11.048 1.00 95.50 438 ILE A N 1
ATOM 3610 C CA . ILE A 1 438 ? 18.115 -34.828 -10.354 1.00 95.50 438 ILE A CA 1
ATOM 3611 C C . ILE A 1 438 ? 18.044 -34.355 -8.899 1.00 95.50 438 ILE A C 1
ATOM 3613 O O . ILE A 1 438 ? 16.960 -34.013 -8.441 1.00 95.50 438 ILE A O 1
ATOM 3617 N N . ARG A 1 439 ? 19.181 -34.271 -8.195 1.00 96.25 439 ARG A N 1
ATOM 3618 C CA . ARG A 1 439 ? 19.219 -33.782 -6.808 1.00 96.25 439 ARG A CA 1
ATOM 3619 C C . ARG A 1 439 ? 18.768 -32.329 -6.681 1.00 96.25 439 ARG A C 1
ATOM 3621 O O . ARG A 1 439 ? 17.955 -32.042 -5.809 1.00 96.25 439 ARG A O 1
ATOM 3628 N N . ASP A 1 440 ? 19.230 -31.450 -7.568 1.00 95.50 440 ASP A N 1
ATOM 3629 C CA . ASP A 1 440 ? 18.825 -30.039 -7.566 1.00 95.50 440 ASP A CA 1
ATOM 3630 C C . ASP A 1 440 ? 17.304 -29.905 -7.801 1.00 95.50 440 ASP A C 1
ATOM 3632 O O . ASP A 1 440 ? 16.621 -29.157 -7.105 1.00 95.50 440 ASP A O 1
ATOM 3636 N N . LEU A 1 441 ? 16.745 -30.696 -8.729 1.00 95.38 441 LEU A N 1
ATOM 3637 C CA . LEU A 1 441 ? 15.299 -30.737 -8.988 1.00 95.38 441 LEU A CA 1
ATOM 3638 C C . LEU A 1 441 ? 14.498 -31.345 -7.826 1.00 95.38 441 LEU A C 1
ATOM 3640 O O . LEU A 1 441 ? 13.350 -30.962 -7.597 1.00 95.38 441 LEU A O 1
ATOM 3644 N N . GLU A 1 442 ? 15.051 -32.316 -7.101 1.00 96.06 442 GLU A N 1
ATOM 3645 C CA . GLU A 1 442 ? 14.425 -32.879 -5.900 1.00 96.06 442 GLU A CA 1
ATOM 3646 C C . GLU A 1 442 ? 14.378 -31.858 -4.756 1.00 96.06 442 GLU A C 1
ATOM 3648 O O . GLU A 1 442 ? 13.365 -31.777 -4.055 1.00 96.06 442 GLU A O 1
ATOM 3653 N N . GLU A 1 443 ? 15.433 -31.054 -4.592 1.00 96.31 443 GLU A N 1
ATOM 3654 C CA . GLU A 1 443 ? 15.489 -29.962 -3.618 1.00 96.31 443 GLU A CA 1
ATOM 3655 C C . GLU A 1 443 ? 14.503 -28.841 -3.977 1.00 96.31 443 GLU A C 1
ATOM 3657 O O . GLU A 1 443 ? 13.675 -28.470 -3.143 1.00 96.31 443 GLU A O 1
ATOM 3662 N N . GLU A 1 444 ? 14.460 -28.412 -5.241 1.00 96.31 444 GLU A N 1
ATOM 3663 C CA . GLU A 1 444 ? 13.473 -27.435 -5.721 1.00 96.31 444 GLU A CA 1
ATOM 3664 C C . GLU A 1 444 ? 12.030 -27.934 -5.511 1.00 96.31 444 GLU A C 1
ATOM 3666 O O . GLU A 1 444 ? 11.167 -27.206 -5.019 1.00 96.31 444 GLU A O 1
ATOM 3671 N N . ASN A 1 445 ? 11.750 -29.211 -5.798 1.00 92.69 445 ASN A N 1
ATOM 3672 C CA . ASN A 1 445 ? 10.433 -29.802 -5.538 1.00 92.69 445 ASN A CA 1
ATOM 3673 C C . ASN A 1 445 ? 10.081 -29.845 -4.046 1.00 92.69 445 ASN A C 1
ATOM 3675 O O . ASN A 1 445 ? 8.905 -29.732 -3.683 1.00 92.69 445 ASN A O 1
ATOM 3679 N N . LYS A 1 446 ? 11.068 -30.039 -3.169 1.00 96.62 446 LYS A N 1
ATOM 3680 C CA . LYS A 1 446 ? 10.869 -30.014 -1.718 1.00 96.62 446 LYS A CA 1
ATOM 3681 C C . LYS A 1 446 ? 10.503 -28.607 -1.244 1.00 96.62 446 LYS A C 1
ATOM 3683 O O . LYS A 1 446 ? 9.551 -28.470 -0.473 1.00 96.62 446 LYS A O 1
ATOM 3688 N N . ASP A 1 447 ? 11.183 -27.588 -1.755 1.00 93.56 447 ASP A N 1
ATOM 3689 C CA . ASP A 1 447 ? 10.898 -26.186 -1.442 1.00 93.56 447 ASP A CA 1
ATOM 3690 C C . ASP A 1 447 ? 9.532 -25.750 -1.979 1.00 93.56 447 ASP A C 1
ATOM 3692 O O . ASP A 1 447 ? 8.748 -25.128 -1.259 1.00 93.56 447 ASP A O 1
ATOM 3696 N N . LEU A 1 448 ? 9.175 -26.165 -3.200 1.00 94.81 448 LEU A N 1
ATOM 3697 C CA . LEU A 1 448 ? 7.848 -25.922 -3.769 1.00 94.81 448 LEU A CA 1
ATOM 3698 C C . LEU A 1 448 ? 6.736 -26.575 -2.939 1.00 94.81 448 LEU A C 1
ATOM 3700 O O . LEU A 1 448 ? 5.700 -25.952 -2.707 1.00 94.81 448 LEU A O 1
ATOM 3704 N N . ARG A 1 449 ? 6.935 -27.803 -2.439 1.00 95.12 449 ARG A N 1
ATOM 3705 C CA . ARG A 1 449 ? 5.972 -28.451 -1.528 1.00 95.12 449 ARG A CA 1
ATOM 3706 C C . ARG A 1 449 ? 5.828 -27.682 -0.216 1.00 95.12 449 ARG A C 1
ATOM 3708 O O . ARG A 1 449 ? 4.703 -27.455 0.222 1.00 95.12 449 ARG A O 1
ATOM 3715 N N . ALA A 1 450 ? 6.934 -27.226 0.372 1.00 92.31 450 ALA A N 1
ATOM 3716 C CA . ALA A 1 450 ? 6.899 -26.407 1.582 1.00 92.31 450 ALA A CA 1
ATOM 3717 C C . ALA A 1 450 ? 6.178 -25.063 1.353 1.00 92.31 450 ALA A C 1
ATOM 3719 O O . ALA A 1 450 ? 5.399 -24.626 2.203 1.00 92.31 450 ALA A O 1
ATOM 3720 N N . ALA A 1 451 ? 6.376 -24.436 0.189 1.00 92.38 451 ALA A N 1
ATOM 3721 C CA . ALA A 1 451 ? 5.668 -23.220 -0.200 1.00 92.38 451 ALA A CA 1
ATOM 3722 C C . ALA A 1 451 ? 4.158 -23.464 -0.366 1.00 92.38 451 ALA A C 1
ATOM 3724 O O . ALA A 1 451 ? 3.351 -22.690 0.152 1.00 92.38 451 ALA A O 1
ATOM 3725 N N . VAL A 1 452 ? 3.759 -24.562 -1.021 1.00 94.25 452 VAL A N 1
ATOM 3726 C CA . VAL A 1 452 ? 2.346 -24.960 -1.161 1.00 94.25 452 VAL A CA 1
ATOM 3727 C C . VAL A 1 452 ? 1.694 -25.181 0.206 1.00 94.25 452 VAL A C 1
ATOM 3729 O O . VAL A 1 452 ? 0.606 -24.654 0.442 1.00 94.25 452 VAL A O 1
ATOM 3732 N N . ASP A 1 453 ? 2.362 -25.876 1.128 1.00 93.81 453 ASP A N 1
ATOM 3733 C CA . ASP A 1 453 ? 1.874 -26.060 2.501 1.00 93.81 453 ASP A CA 1
ATOM 3734 C C . ASP A 1 453 ? 1.740 -24.719 3.246 1.00 93.81 453 ASP A C 1
ATOM 3736 O O . ASP A 1 453 ? 0.782 -24.505 3.996 1.00 93.81 453 ASP A O 1
ATOM 3740 N N . GLY A 1 454 ? 2.673 -23.788 3.018 1.00 93.56 454 GLY A N 1
ATOM 3741 C CA . GLY A 1 454 ? 2.603 -22.416 3.525 1.00 93.56 454 GLY A CA 1
ATOM 3742 C C . GLY A 1 454 ? 1.362 -21.671 3.026 1.00 93.56 454 GLY A C 1
ATOM 3743 O O . GLY A 1 454 ? 0.598 -21.131 3.829 1.00 93.56 454 GLY A O 1
ATOM 3744 N N . TYR A 1 455 ? 1.100 -21.708 1.717 1.00 92.50 455 TYR A N 1
ATOM 3745 C CA . TYR A 1 455 ? -0.084 -21.082 1.122 1.00 92.50 455 TYR A CA 1
ATOM 3746 C C . TYR A 1 455 ? -1.397 -21.728 1.581 1.00 92.50 455 TYR A C 1
ATOM 3748 O O . TYR A 1 455 ? -2.385 -21.024 1.789 1.00 92.50 455 TYR A O 1
ATOM 3756 N N . GLN A 1 456 ? -1.427 -23.048 1.787 1.00 91.31 456 GLN A N 1
ATOM 3757 C CA . GLN A 1 456 ? -2.606 -23.732 2.324 1.00 91.31 456 GLN A CA 1
ATOM 3758 C C . GLN A 1 456 ? -2.921 -23.295 3.759 1.00 91.31 456 GLN A C 1
ATOM 3760 O O . GLN A 1 456 ? -4.081 -23.025 4.073 1.00 91.31 456 GLN A O 1
ATOM 3765 N N . LYS A 1 457 ? -1.901 -23.163 4.618 1.00 93.81 457 LYS A N 1
ATOM 3766 C CA . LYS A 1 457 ? -2.074 -22.642 5.985 1.00 93.81 457 LYS A CA 1
ATOM 3767 C C . LYS A 1 457 ? -2.592 -21.205 5.982 1.00 93.81 457 LYS A C 1
ATOM 3769 O O . LYS A 1 457 ? -3.468 -20.879 6.781 1.00 93.81 457 LYS A O 1
ATOM 3774 N N . GLU A 1 458 ? -2.097 -20.365 5.077 1.00 93.50 458 GLU A N 1
ATOM 3775 C CA . GLU A 1 458 ? -2.552 -18.977 4.954 1.00 93.50 458 GLU A CA 1
ATOM 3776 C C . GLU A 1 458 ? -4.002 -18.880 4.452 1.00 93.50 458 GLU A C 1
ATOM 3778 O O . GLU A 1 458 ? -4.805 -18.114 4.986 1.00 93.50 458 GLU A O 1
ATOM 3783 N N . LEU A 1 459 ? -4.393 -19.724 3.492 1.00 90.12 459 LEU A N 1
ATOM 3784 C CA . LEU A 1 459 ? -5.788 -19.831 3.055 1.00 90.12 459 LEU A CA 1
ATOM 3785 C C . LEU A 1 459 ? -6.723 -20.248 4.195 1.00 90.12 459 LEU A C 1
ATOM 3787 O O . LEU A 1 459 ? -7.829 -19.714 4.302 1.00 90.12 459 LEU A O 1
ATOM 3791 N N . GLU A 1 460 ? -6.293 -21.171 5.054 1.00 93.25 460 GLU A N 1
ATOM 3792 C CA . GLU A 1 460 ? -7.095 -21.608 6.196 1.00 93.25 460 GLU A CA 1
ATOM 3793 C C . GLU A 1 460 ? -7.232 -20.504 7.254 1.00 93.25 460 GLU A C 1
ATOM 3795 O O . GLU A 1 460 ? -8.333 -20.258 7.747 1.00 93.25 460 GLU A O 1
ATOM 3800 N N . ARG A 1 461 ? -6.162 -19.738 7.513 1.00 89.31 461 ARG A N 1
ATOM 3801 C CA . ARG A 1 461 ? -6.225 -18.525 8.350 1.00 89.31 461 ARG A CA 1
ATOM 3802 C C . ARG A 1 461 ? -7.220 -17.506 7.799 1.00 89.31 461 ARG A C 1
ATOM 3804 O O . ARG A 1 461 ? -8.057 -16.999 8.543 1.00 89.31 461 ARG A O 1
ATOM 3811 N N . MET A 1 462 ? -7.199 -17.250 6.489 1.00 90.06 462 MET A N 1
ATOM 3812 C CA . MET A 1 462 ? -8.165 -16.344 5.860 1.00 90.06 462 MET A CA 1
ATOM 3813 C C . MET A 1 462 ? -9.611 -16.848 5.960 1.00 90.06 462 MET A C 1
ATOM 3815 O O . MET A 1 462 ? -10.528 -16.041 6.134 1.00 90.06 462 MET A O 1
ATOM 3819 N N . ARG A 1 463 ? -9.847 -18.166 5.876 1.00 90.44 463 ARG A N 1
ATOM 3820 C CA . ARG A 1 463 ? -11.184 -18.751 6.084 1.00 90.44 463 ARG A CA 1
ATOM 3821 C C . ARG A 1 463 ? -11.677 -18.523 7.508 1.00 90.44 463 ARG A C 1
ATOM 3823 O O . ARG A 1 463 ? -12.806 -18.060 7.667 1.00 90.44 463 ARG A O 1
ATOM 3830 N N . ILE A 1 464 ? -10.836 -18.779 8.509 1.00 89.25 464 ILE A N 1
ATOM 3831 C CA . ILE A 1 464 ? -11.160 -18.541 9.923 1.00 89.25 464 ILE A CA 1
ATOM 3832 C C . ILE A 1 464 ? -11.484 -17.056 10.141 1.00 89.25 464 ILE A C 1
ATOM 3834 O O . ILE A 1 464 ? -12.586 -16.737 10.590 1.00 89.25 464 ILE A O 1
ATOM 3838 N N . ASN A 1 465 ? -10.619 -16.145 9.683 1.00 86.88 465 ASN A N 1
ATOM 3839 C CA . ASN A 1 465 ? -10.845 -14.699 9.787 1.00 86.88 465 ASN A CA 1
ATOM 3840 C C . ASN A 1 465 ? -12.171 -14.269 9.137 1.00 86.88 465 ASN A C 1
ATOM 3842 O O . ASN A 1 465 ? -12.911 -13.455 9.690 1.00 86.88 465 ASN A O 1
ATOM 3846 N N . ARG A 1 466 ? -12.529 -14.842 7.979 1.00 89.69 466 ARG A N 1
ATOM 3847 C CA . ARG A 1 466 ? -13.818 -14.568 7.326 1.00 89.69 466 ARG A CA 1
ATOM 3848 C C . ARG A 1 466 ? -15.004 -15.012 8.185 1.00 89.69 466 ARG A C 1
ATOM 3850 O O . ARG A 1 466 ? -16.002 -14.295 8.247 1.00 89.69 466 ARG A O 1
ATOM 3857 N N . THR A 1 467 ? -14.915 -16.169 8.843 1.00 89.25 467 THR A N 1
ATOM 3858 C CA . THR A 1 467 ? -15.975 -16.627 9.756 1.00 89.25 467 THR A CA 1
ATOM 3859 C C . THR A 1 467 ? -16.093 -15.744 10.996 1.00 89.25 467 THR A C 1
ATOM 3861 O O . THR A 1 467 ? -17.207 -15.399 11.382 1.00 89.25 467 THR A O 1
ATOM 3864 N N . GLU A 1 468 ? -14.978 -15.281 11.560 1.00 86.69 468 GLU A N 1
ATOM 3865 C CA . GLU A 1 468 ? -14.984 -14.358 12.700 1.00 86.69 468 GLU A CA 1
ATOM 3866 C C . GLU A 1 468 ? -15.604 -13.004 12.342 1.00 86.69 468 GLU A C 1
ATOM 3868 O O . GLU A 1 468 ? -16.426 -12.479 13.096 1.00 86.69 468 GLU A O 1
ATOM 3873 N N . VAL A 1 469 ? -15.279 -12.462 11.163 1.00 88.75 469 VAL A N 1
ATOM 3874 C CA . VAL A 1 469 ? -15.894 -11.229 10.650 1.00 88.75 469 VAL A CA 1
ATOM 3875 C C . VAL A 1 469 ? -17.404 -11.398 10.473 1.00 88.75 469 VAL A C 1
ATOM 3877 O O . VAL A 1 469 ? -18.158 -10.491 10.834 1.00 88.75 469 VAL A O 1
ATOM 3880 N N . ASN A 1 470 ? -17.865 -12.552 9.981 1.00 85.38 470 ASN A N 1
ATOM 3881 C CA . ASN A 1 470 ? -19.296 -12.844 9.865 1.00 85.38 470 ASN A CA 1
ATOM 3882 C C . ASN A 1 470 ? -19.979 -12.901 11.241 1.00 85.38 470 ASN A C 1
ATOM 3884 O O . ASN A 1 470 ? -20.994 -12.235 11.435 1.00 85.38 470 ASN A O 1
ATOM 3888 N N . ILE A 1 471 ? -19.390 -13.608 12.213 1.00 87.00 471 ILE A N 1
ATOM 3889 C CA . ILE A 1 471 ? -19.910 -13.694 13.591 1.00 87.00 471 ILE A CA 1
ATOM 3890 C C . ILE A 1 471 ? -19.979 -12.301 14.234 1.00 87.00 471 ILE A C 1
ATOM 3892 O O . ILE A 1 471 ? -20.951 -11.958 14.907 1.00 87.00 471 ILE A O 1
ATOM 3896 N N . GLN A 1 472 ? -18.960 -11.462 14.033 1.00 85.31 472 GLN A N 1
ATOM 3897 C CA . GLN A 1 472 ? -18.997 -10.077 14.503 1.00 85.31 472 GLN A CA 1
ATOM 3898 C C . GLN A 1 472 ? -20.103 -9.274 13.809 1.00 85.31 472 GLN A C 1
ATOM 3900 O O . GLN A 1 472 ? -20.791 -8.499 14.472 1.00 85.31 472 GLN A O 1
ATOM 3905 N N . GLY A 1 473 ? -20.291 -9.459 12.500 1.00 85.56 473 GLY A N 1
ATOM 3906 C CA . GLY A 1 473 ? -21.382 -8.856 11.735 1.00 85.56 473 GLY A CA 1
ATOM 3907 C C . GLY A 1 473 ? -22.756 -9.182 12.322 1.00 85.56 473 GLY A C 1
ATOM 3908 O O . GLY A 1 473 ? -23.539 -8.265 12.569 1.00 85.56 473 GLY A O 1
ATOM 3909 N N . GLU A 1 474 ? -23.010 -10.453 12.638 1.00 87.75 474 GLU A N 1
ATOM 3910 C CA . GLU A 1 474 ? -24.243 -10.903 13.298 1.00 87.75 474 GLU A CA 1
ATOM 3911 C C . GLU A 1 474 ? -24.426 -10.256 14.680 1.00 87.75 474 GLU A C 1
ATOM 3913 O O . GLU A 1 474 ? -25.496 -9.728 14.976 1.00 87.75 474 GLU A O 1
ATOM 3918 N N . LYS A 1 475 ? -23.365 -10.164 15.497 1.00 86.00 475 LYS A N 1
ATOM 3919 C CA . LYS A 1 475 ? -23.422 -9.463 16.796 1.00 86.00 475 LYS A CA 1
ATOM 3920 C C . LYS A 1 475 ? -23.774 -7.977 16.657 1.00 86.00 475 LYS A C 1
ATOM 3922 O O . LYS A 1 475 ? -24.528 -7.443 17.472 1.00 86.00 475 LYS A O 1
ATOM 3927 N N . TYR A 1 476 ? -23.232 -7.286 15.651 1.00 87.50 476 TYR A N 1
ATOM 3928 C CA . TYR A 1 476 ? -23.586 -5.886 15.385 1.00 87.50 476 TYR A CA 1
ATOM 3929 C C . TYR A 1 476 ? -25.037 -5.743 14.919 1.00 87.50 476 TYR A C 1
ATOM 3931 O O . TYR A 1 476 ? -25.705 -4.793 15.330 1.00 87.50 476 TYR A O 1
ATOM 3939 N N . GLN A 1 477 ? -25.526 -6.685 14.111 1.00 87.56 477 GLN A N 1
ATOM 3940 C CA . GLN A 1 477 ? -26.922 -6.743 13.686 1.00 87.56 477 GLN A CA 1
ATOM 3941 C C . GLN A 1 477 ? -27.856 -6.900 14.899 1.00 87.56 477 GLN A C 1
ATOM 3943 O O . GLN A 1 477 ? -28.778 -6.104 15.071 1.00 87.56 477 GLN A O 1
ATOM 3948 N N . ASP A 1 478 ? -27.552 -7.837 15.802 1.00 89.69 478 ASP A N 1
ATOM 3949 C CA . ASP A 1 478 ? -28.312 -8.067 17.037 1.00 89.69 478 ASP A CA 1
ATOM 3950 C C . ASP A 1 478 ? -28.337 -6.832 17.949 1.00 89.69 478 ASP A C 1
ATOM 3952 O O . ASP A 1 478 ? -29.379 -6.479 18.511 1.00 89.69 478 ASP A O 1
ATOM 3956 N N . MET A 1 479 ? -27.201 -6.144 18.106 1.00 85.38 479 MET A N 1
ATOM 3957 C CA . MET A 1 479 ? -27.142 -4.891 18.867 1.00 85.38 479 MET A CA 1
ATOM 3958 C C . MET A 1 479 ? -27.968 -3.780 18.209 1.00 85.38 479 MET A C 1
ATOM 3960 O O . MET A 1 479 ? -28.674 -3.049 18.908 1.00 85.38 479 MET A O 1
ATOM 3964 N N . ALA A 1 480 ? -27.921 -3.661 16.880 1.00 83.19 480 ALA A N 1
ATOM 3965 C CA . ALA A 1 480 ? -28.724 -2.690 16.143 1.00 83.19 480 ALA A CA 1
ATOM 3966 C C . ALA A 1 480 ? -30.229 -2.963 16.301 1.00 83.19 480 ALA A C 1
ATOM 3968 O O . ALA A 1 480 ? -31.007 -2.027 16.507 1.00 83.19 480 ALA A O 1
ATOM 3969 N N . ASP A 1 481 ? -30.637 -4.232 16.286 1.00 90.56 481 ASP A N 1
ATOM 3970 C CA . ASP A 1 481 ? -32.023 -4.638 16.507 1.00 90.56 481 ASP A CA 1
ATOM 3971 C C . ASP A 1 481 ? -32.476 -4.385 17.952 1.00 90.56 481 ASP A C 1
ATOM 3973 O O . ASP A 1 481 ? -33.584 -3.884 18.168 1.00 90.56 481 ASP A O 1
ATOM 3977 N N . LYS A 1 482 ? -31.621 -4.640 18.953 1.00 89.31 482 LYS A N 1
ATOM 3978 C CA . LYS A 1 482 ? -31.888 -4.261 20.355 1.00 89.31 482 LYS A CA 1
ATOM 3979 C C . LYS A 1 482 ? -32.067 -2.750 20.507 1.00 89.31 482 LYS A C 1
ATOM 3981 O O . LYS A 1 482 ? -33.040 -2.314 21.119 1.00 89.31 482 LYS A O 1
ATOM 3986 N N . HIS A 1 483 ? -31.186 -1.949 19.908 1.00 85.44 483 HIS A N 1
ATOM 3987 C CA . HIS A 1 483 ? -31.298 -0.490 19.933 1.00 85.44 483 HIS A CA 1
ATOM 3988 C C . HIS A 1 483 ? -32.591 -0.009 19.259 1.00 85.44 483 HIS A C 1
ATOM 3990 O O . HIS A 1 483 ? -33.281 0.863 19.785 1.00 85.44 483 HIS A O 1
ATOM 3996 N N . ARG A 1 484 ? -32.979 -0.620 18.132 1.00 90.06 484 ARG A N 1
ATOM 3997 C CA . ARG A 1 484 ? -34.247 -0.317 17.455 1.00 90.06 484 ARG A CA 1
ATOM 3998 C C . ARG A 1 484 ? -35.456 -0.618 18.351 1.00 90.06 484 ARG A C 1
ATOM 4000 O O . ARG A 1 484 ? -36.334 0.231 18.466 1.00 90.06 484 ARG A O 1
ATOM 4007 N N . ARG A 1 485 ? -35.463 -1.757 19.059 1.00 91.31 485 ARG A N 1
ATOM 4008 C CA . ARG A 1 485 ? -36.517 -2.098 20.038 1.00 91.31 485 ARG A CA 1
ATOM 4009 C C . ARG A 1 485 ? -36.595 -1.091 21.189 1.00 91.31 485 ARG A C 1
ATOM 4011 O O . ARG A 1 485 ? -37.696 -0.682 21.543 1.00 91.31 485 ARG A O 1
ATOM 4018 N N . LEU A 1 486 ? -35.455 -0.652 21.728 1.00 89.44 486 LEU A N 1
ATOM 4019 C CA . LEU A 1 486 ? -35.406 0.365 22.789 1.00 89.44 486 LEU A CA 1
ATOM 4020 C C . LEU A 1 486 ? -35.916 1.734 22.319 1.00 89.44 486 LEU A C 1
ATOM 4022 O O . LEU A 1 486 ? -36.566 2.451 23.081 1.00 89.44 486 LEU A O 1
ATOM 4026 N N . LEU A 1 487 ? -35.642 2.117 21.070 1.00 89.31 487 LEU A N 1
ATOM 4027 C CA . LEU A 1 487 ? -36.198 3.340 20.484 1.00 89.31 487 LEU A CA 1
ATOM 4028 C C . LEU A 1 487 ? -37.718 3.243 20.309 1.00 89.31 487 LEU A C 1
ATOM 4030 O O . LEU A 1 487 ? -38.429 4.196 20.636 1.00 89.31 487 LEU A O 1
ATOM 4034 N N . ASP A 1 488 ? -38.219 2.098 19.844 1.00 92.19 488 ASP A N 1
ATOM 4035 C CA . ASP A 1 488 ? -39.657 1.851 19.711 1.00 92.19 488 ASP A CA 1
ATOM 4036 C C . ASP A 1 488 ? -40.364 1.855 21.076 1.00 92.19 488 ASP A C 1
ATOM 4038 O O . ASP A 1 488 ? -41.454 2.414 21.212 1.00 92.19 488 ASP A O 1
ATOM 4042 N N . GLU A 1 489 ? -39.741 1.291 22.111 1.00 91.88 489 GLU A N 1
ATOM 4043 C CA . GLU A 1 489 ? -40.251 1.327 23.483 1.00 91.88 489 GLU A CA 1
ATOM 4044 C C . GLU A 1 489 ? -40.259 2.748 24.055 1.00 91.88 489 GLU A C 1
ATOM 4046 O O . GLU A 1 489 ? -41.285 3.203 24.561 1.00 91.88 489 GLU A O 1
ATOM 4051 N N . ASN A 1 490 ? -39.174 3.507 23.883 1.00 85.12 490 ASN A N 1
ATOM 4052 C CA . ASN A 1 490 ? -39.135 4.921 24.260 1.00 85.12 490 ASN A CA 1
ATOM 4053 C C . ASN A 1 490 ? -40.222 5.737 23.555 1.00 85.12 490 ASN A C 1
ATOM 4055 O O . ASN A 1 490 ? -40.833 6.619 24.163 1.00 85.12 490 ASN A O 1
ATOM 4059 N N . ARG A 1 491 ? -40.490 5.447 22.278 1.00 93.75 491 ARG A N 1
ATOM 4060 C CA . ARG A 1 491 ? -41.584 6.079 21.537 1.00 93.75 491 ARG A CA 1
ATOM 4061 C C . ARG A 1 491 ? -42.939 5.741 22.159 1.00 93.75 491 ARG A C 1
ATOM 4063 O O . ARG A 1 491 ? -43.702 6.658 22.445 1.00 93.75 491 ARG A O 1
ATOM 4070 N N . ARG A 1 492 ? -43.197 4.463 22.463 1.00 94.19 492 ARG A N 1
ATOM 4071 C CA . ARG A 1 492 ? -44.424 4.022 23.154 1.00 94.19 492 ARG A CA 1
ATOM 4072 C C . ARG A 1 492 ? -44.601 4.696 24.514 1.00 94.19 492 ARG A C 1
ATOM 4074 O O . ARG A 1 492 ? -45.704 5.131 24.829 1.00 94.19 492 ARG A O 1
ATOM 4081 N N . LEU A 1 493 ? -43.533 4.820 25.302 1.00 91.81 493 LEU A N 1
ATOM 4082 C CA . LEU A 1 493 ? -43.571 5.491 26.605 1.00 91.81 493 LEU A CA 1
ATOM 4083 C C . LEU A 1 493 ? -43.868 6.988 26.469 1.00 91.81 493 LEU A C 1
ATOM 4085 O O . LEU A 1 493 ? -44.662 7.527 27.238 1.00 91.81 493 LEU A O 1
ATOM 4089 N N . ARG A 1 494 ? -43.288 7.668 25.471 1.00 91.00 494 ARG A N 1
ATOM 4090 C CA . ARG A 1 494 ? -43.614 9.074 25.179 1.00 91.00 494 ARG A CA 1
ATOM 4091 C C . ARG A 1 494 ? -45.074 9.246 24.775 1.00 91.00 494 ARG A C 1
ATOM 4093 O O . ARG A 1 494 ? -45.718 10.167 25.272 1.00 91.00 494 ARG A O 1
ATOM 4100 N N . ASP A 1 495 ? -45.597 8.360 23.934 1.00 92.12 495 ASP A N 1
ATOM 4101 C CA . ASP A 1 495 ? -47.005 8.382 23.528 1.00 92.12 495 ASP A CA 1
ATOM 4102 C C . ASP A 1 495 ? -47.932 8.124 24.731 1.00 92.12 495 ASP A C 1
ATOM 4104 O O . ASP A 1 495 ? -48.925 8.831 24.917 1.00 92.12 495 ASP A O 1
ATOM 4108 N N . ALA A 1 496 ? -47.573 7.182 25.611 1.00 89.12 496 ALA A N 1
ATOM 4109 C CA . ALA A 1 496 ? -48.297 6.916 26.854 1.00 89.12 496 ALA A CA 1
ATOM 4110 C C . ALA A 1 496 ? -48.292 8.129 27.801 1.00 89.12 496 ALA A C 1
ATOM 4112 O O . ALA A 1 496 ? -49.343 8.512 28.312 1.00 89.12 496 ALA A O 1
ATOM 4113 N N . LEU A 1 497 ? -47.143 8.789 27.984 1.00 87.38 497 LEU A N 1
ATOM 4114 C CA . LEU A 1 497 ? -47.035 10.018 28.778 1.00 87.38 497 LEU A CA 1
ATOM 4115 C C . LEU A 1 497 ? -47.830 11.175 28.167 1.00 87.38 497 LEU A C 1
ATOM 4117 O O . LEU A 1 497 ? -48.467 11.937 28.893 1.00 87.38 497 LEU A O 1
ATOM 4121 N N . ALA A 1 498 ? -47.815 11.319 26.841 1.00 89.56 498 ALA A N 1
ATOM 4122 C CA . ALA A 1 498 ? -48.609 12.328 26.149 1.00 89.56 498 ALA A CA 1
ATOM 4123 C C . ALA A 1 498 ? -50.113 12.091 26.353 1.00 89.56 498 ALA A C 1
ATOM 4125 O O . ALA A 1 498 ? -50.857 13.045 26.584 1.00 89.56 498 ALA A O 1
ATOM 4126 N N . ASN A 1 499 ? -50.556 10.832 26.331 1.00 85.06 499 ASN A N 1
ATOM 4127 C CA . ASN A 1 499 ? -51.937 10.469 26.639 1.00 85.06 499 ASN A CA 1
ATOM 4128 C C . ASN A 1 499 ? -52.276 10.711 28.116 1.00 85.06 499 ASN A C 1
ATOM 4130 O O . ASN A 1 499 ? -53.325 11.282 28.401 1.00 85.06 499 ASN A O 1
ATOM 4134 N N . HIS A 1 500 ? -51.378 10.383 29.049 1.00 82.81 500 HIS A N 1
ATOM 4135 C CA . HIS A 1 500 ? -51.576 10.673 30.473 1.00 82.81 500 HIS A CA 1
ATOM 4136 C C . HIS A 1 500 ? -51.728 12.178 30.727 1.00 82.81 500 HIS A C 1
ATOM 4138 O O . HIS A 1 500 ? -52.671 12.598 31.386 1.00 82.81 500 HIS A O 1
ATOM 4144 N N . ARG A 1 501 ? -50.887 13.017 30.105 1.00 81.69 501 ARG A N 1
ATOM 4145 C CA . ARG A 1 501 ? -51.004 14.485 30.192 1.00 81.69 501 ARG A CA 1
ATOM 4146 C C . ARG A 1 501 ? -52.331 15.017 29.650 1.00 81.69 501 ARG A C 1
ATOM 4148 O O . ARG A 1 501 ? -52.841 16.008 30.166 1.00 81.69 501 ARG A O 1
ATOM 4155 N N . LYS A 1 502 ? -52.895 14.383 28.616 1.00 78.12 502 LYS A N 1
ATOM 4156 C CA . LYS A 1 502 ? -54.238 14.728 28.123 1.00 78.12 502 LYS A CA 1
ATOM 4157 C C . LYS A 1 502 ? -55.309 14.374 29.156 1.00 78.12 502 LYS A C 1
ATOM 4159 O O . LYS A 1 502 ? -56.216 15.173 29.356 1.00 78.12 502 LYS A O 1
ATOM 4164 N N . HIS A 1 503 ? -55.183 13.246 29.852 1.00 71.00 503 HIS A N 1
ATOM 4165 C CA . HIS A 1 503 ? -56.115 12.862 30.916 1.00 71.00 503 HIS A CA 1
ATOM 4166 C C . HIS A 1 503 ? -55.962 13.707 32.197 1.00 71.00 503 HIS A C 1
ATOM 4168 O O . HIS A 1 503 ? -56.971 14.087 32.785 1.00 71.00 503 HIS A O 1
ATOM 4174 N N . ASP A 1 504 ? -54.747 14.119 32.571 1.00 65.19 504 ASP A N 1
ATOM 4175 C CA . ASP A 1 504 ? -54.499 15.011 33.720 1.00 65.19 504 ASP A CA 1
ATOM 4176 C C . ASP A 1 504 ? -55.080 16.422 33.536 1.00 65.19 504 ASP A C 1
ATOM 4178 O O . ASP A 1 504 ? -55.290 17.147 34.511 1.00 65.19 504 ASP A O 1
ATOM 4182 N N . SER A 1 505 ? -55.394 16.822 32.299 1.00 59.56 505 SER A N 1
ATOM 4183 C CA . SER A 1 505 ? -56.111 18.076 32.044 1.00 59.56 505 SER A CA 1
ATOM 4184 C C . SER A 1 505 ? -57.524 18.093 32.653 1.00 59.56 505 SER A C 1
ATOM 4186 O O . SER A 1 505 ? -58.037 19.175 32.934 1.00 59.56 505 SER A O 1
ATOM 4188 N N . HIS A 1 506 ? -58.108 16.929 32.976 1.00 56.06 506 HIS A N 1
ATOM 4189 C CA . HIS A 1 506 ? -59.326 16.841 33.789 1.00 56.06 506 HIS A CA 1
ATOM 4190 C C . HIS A 1 506 ? -59.062 17.055 35.289 1.00 56.06 506 HIS A C 1
ATOM 4192 O O . HIS A 1 506 ? -59.850 17.722 35.948 1.00 56.06 506 HIS A O 1
ATOM 4198 N N . GLY A 1 507 ? -57.911 16.633 35.826 1.00 56.25 507 GLY A N 1
ATOM 4199 C CA . GLY A 1 507 ? -57.522 16.937 37.215 1.00 56.25 507 GLY A CA 1
ATOM 4200 C C . GLY A 1 507 ? -57.217 18.424 37.461 1.00 56.25 507 GLY A C 1
ATOM 4201 O O . GLY A 1 507 ? -57.257 18.912 38.593 1.00 56.25 507 GLY A O 1
ATOM 4202 N N . SER A 1 508 ? -56.947 19.190 36.397 1.00 56.59 508 SER A N 1
ATOM 4203 C CA . SER A 1 508 ? -56.811 20.648 36.477 1.00 56.59 508 SER A CA 1
ATOM 4204 C C . SER A 1 508 ? -58.126 21.351 36.830 1.00 56.59 508 SER A C 1
ATOM 4206 O O . SER A 1 508 ? -58.064 22.414 37.456 1.00 56.59 508 SER A O 1
ATOM 4208 N N . SER A 1 509 ? -59.295 20.809 36.457 1.00 60.72 509 SER A N 1
ATOM 4209 C CA . SER A 1 509 ? -60.572 21.430 36.833 1.00 60.72 509 SER A CA 1
ATOM 4210 C C . SER A 1 509 ? -60.828 21.246 38.326 1.00 60.72 509 SER A C 1
ATOM 4212 O O . SER A 1 509 ? -61.026 22.242 39.016 1.00 60.72 509 SER A O 1
ATOM 4214 N N . GLU A 1 510 ? -60.647 20.035 38.857 1.00 63.66 510 GLU A N 1
ATOM 4215 C CA . GLU A 1 510 ? -60.794 19.737 40.292 1.00 63.66 510 GLU A CA 1
ATOM 4216 C C . GLU A 1 510 ? -59.821 20.553 41.156 1.00 63.66 510 GLU A C 1
ATOM 4218 O O . GLU A 1 510 ? -60.190 21.120 42.186 1.00 63.66 510 GLU A O 1
ATOM 4223 N N . LYS A 1 511 ? -58.565 20.706 40.714 1.00 70.44 511 LYS A N 1
ATOM 4224 C CA . LYS A 1 511 ? -57.583 21.539 41.427 1.00 70.44 511 LYS A CA 1
ATOM 4225 C C . LYS A 1 511 ? -57.949 23.027 41.394 1.00 70.44 511 LYS A C 1
ATOM 4227 O O . LYS A 1 511 ? -57.652 23.754 42.345 1.00 70.44 511 LYS A O 1
ATOM 4232 N N . SER A 1 512 ? -58.573 23.497 40.312 1.00 72.94 512 SER A N 1
ATOM 4233 C CA . SER A 1 512 ? -59.062 24.876 40.208 1.00 72.94 512 SER A CA 1
ATOM 4234 C C . SER A 1 512 ? -60.314 25.116 41.060 1.00 72.94 512 SER A C 1
ATOM 4236 O O . SER A 1 512 ? -60.414 26.165 41.699 1.00 72.94 512 SER A O 1
ATOM 4238 N N . GLU A 1 513 ? -61.201 24.125 41.160 1.00 73.06 513 GLU A N 1
ATOM 4239 C CA . GLU A 1 513 ? -62.391 24.140 42.013 1.00 73.06 513 GLU A CA 1
ATOM 4240 C C . GLU A 1 513 ? -62.004 24.159 43.491 1.00 73.06 513 GLU A C 1
ATOM 4242 O O . GLU A 1 513 ? -62.370 25.099 44.197 1.00 73.06 513 GLU A O 1
ATOM 4247 N N . MET A 1 514 ? -61.130 23.250 43.936 1.00 75.62 514 MET A N 1
ATOM 4248 C CA . MET A 1 514 ? -60.623 23.251 45.314 1.00 75.62 514 MET A CA 1
ATOM 4249 C C . MET A 1 514 ? -59.910 24.561 45.678 1.00 75.62 514 MET A C 1
ATOM 4251 O O . MET A 1 514 ? -60.025 25.059 46.798 1.00 75.62 514 MET A O 1
ATOM 4255 N N . LYS A 1 515 ? -59.185 25.178 44.734 1.00 79.56 515 LYS A N 1
ATOM 4256 C CA . LYS A 1 515 ? -58.537 26.480 44.962 1.00 79.56 515 LYS A CA 1
ATOM 4257 C C . LYS A 1 515 ? -59.558 27.611 45.128 1.00 79.56 515 LYS A C 1
ATOM 4259 O O . LYS A 1 515 ? -59.311 28.542 45.899 1.00 79.56 515 LYS A O 1
ATOM 4264 N N . ASN A 1 516 ? -60.684 27.550 44.420 1.00 80.75 516 ASN A N 1
ATOM 4265 C CA . ASN A 1 516 ? -61.775 28.510 44.565 1.00 80.75 516 ASN A CA 1
ATOM 4266 C C . ASN A 1 516 ? -62.527 28.303 45.886 1.00 80.75 516 ASN A C 1
ATOM 4268 O O . ASN A 1 516 ? -62.779 29.279 46.592 1.00 80.75 516 ASN A O 1
ATOM 4272 N N . GLU A 1 517 ? -62.791 27.059 46.281 1.00 85.00 517 GLU A N 1
ATOM 4273 C CA . GLU A 1 517 ? -63.382 26.735 47.584 1.00 85.00 517 GLU A CA 1
ATOM 4274 C C . GLU A 1 517 ? -62.500 27.209 48.744 1.00 85.00 517 GLU A C 1
ATOM 4276 O O . GLU A 1 517 ? -62.984 27.864 49.669 1.00 85.00 517 GLU A O 1
ATOM 4281 N N . LEU A 1 518 ? -61.183 26.992 48.656 1.00 85.88 518 LEU A N 1
ATOM 4282 C CA . LEU A 1 518 ? -60.230 27.456 49.664 1.00 85.88 518 LEU A CA 1
ATOM 4283 C C . LEU A 1 518 ? -60.238 28.988 49.803 1.00 85.88 518 LEU A C 1
ATOM 4285 O O . LEU A 1 518 ? -60.170 29.511 50.916 1.00 85.88 518 LEU A O 1
ATOM 4289 N N . LYS A 1 519 ? -60.364 29.726 48.690 1.00 87.25 519 LYS A N 1
ATOM 4290 C CA . LYS A 1 519 ? -60.517 31.192 48.722 1.00 87.25 519 LYS A CA 1
ATOM 4291 C C . LYS A 1 519 ? -61.799 31.614 49.438 1.00 87.25 519 LYS A C 1
ATOM 4293 O O . LYS A 1 519 ? -61.762 32.550 50.234 1.00 87.25 519 LYS A O 1
ATOM 4298 N N . VAL A 1 520 ? -62.913 30.924 49.186 1.00 87.69 520 VAL A N 1
ATOM 4299 C CA . VAL A 1 520 ? -64.191 31.201 49.859 1.00 87.69 520 VAL A CA 1
ATOM 4300 C C . VAL A 1 520 ? -64.072 30.938 51.360 1.00 87.69 520 VAL A C 1
ATOM 4302 O O . VAL A 1 520 ? -64.457 31.793 52.157 1.00 87.69 520 VAL A O 1
ATOM 4305 N N . VAL A 1 521 ? -63.488 29.808 51.763 1.00 88.25 521 VAL A N 1
ATOM 4306 C CA . VAL A 1 521 ? -63.266 29.482 53.182 1.00 88.25 521 VAL A CA 1
ATOM 4307 C C . VAL A 1 521 ? -62.381 30.529 53.855 1.00 88.25 521 VAL A C 1
ATOM 4309 O O . VAL A 1 521 ? -62.732 31.017 54.927 1.00 88.25 521 VAL A O 1
ATOM 4312 N N . LYS A 1 522 ? -61.292 30.949 53.202 1.00 88.44 522 LYS A N 1
ATOM 4313 C CA . LYS A 1 522 ? -60.408 31.996 53.724 1.00 88.44 522 LYS A CA 1
ATOM 4314 C C . LYS A 1 522 ? -61.144 33.324 53.926 1.00 88.44 522 LYS A C 1
ATOM 4316 O O . LYS A 1 522 ? -61.058 33.898 55.001 1.00 88.44 522 LYS A O 1
ATOM 4321 N N . SER A 1 523 ? -61.957 33.752 52.957 1.00 87.19 523 SER A N 1
ATOM 4322 C CA . SER A 1 523 ? -62.749 34.985 53.095 1.00 87.19 523 SER A CA 1
ATOM 4323 C C . SER A 1 523 ? -63.764 34.932 54.249 1.00 87.19 523 SER A C 1
ATOM 4325 O O . SER A 1 523 ? -63.983 35.931 54.933 1.00 87.19 523 SER A O 1
ATOM 4327 N N . LYS A 1 524 ? -64.359 33.758 54.509 1.00 89.25 524 LYS A N 1
ATOM 4328 C CA . LYS A 1 524 ? -65.257 33.547 55.655 1.00 89.25 524 LYS A CA 1
ATOM 4329 C C . LYS A 1 524 ? -64.500 33.597 56.979 1.00 89.25 524 LYS A C 1
ATOM 4331 O O . LYS A 1 524 ? -65.016 34.169 57.935 1.00 89.25 524 LYS A O 1
ATOM 4336 N N . LEU A 1 525 ? -63.297 33.023 57.021 1.00 89.50 525 LEU A N 1
ATOM 4337 C CA . LEU A 1 525 ? -62.430 33.063 58.194 1.00 89.50 525 LEU A CA 1
ATOM 4338 C C . LEU A 1 525 ? -62.018 34.503 58.514 1.00 89.50 525 LEU A C 1
ATOM 4340 O O . LEU A 1 525 ? -62.227 34.947 59.635 1.00 89.50 525 LEU A O 1
ATOM 4344 N N . ASP A 1 526 ? -61.553 35.260 57.520 1.00 88.25 526 ASP A N 1
ATOM 4345 C CA . ASP A 1 526 ? -61.172 36.667 57.689 1.00 88.25 526 ASP A CA 1
ATOM 4346 C C . ASP A 1 526 ? -62.363 37.515 58.183 1.00 88.25 526 ASP A C 1
ATOM 4348 O O . ASP A 1 526 ? -62.231 38.333 59.095 1.00 88.25 526 ASP A O 1
ATOM 4352 N N . SER A 1 527 ? -63.571 37.271 57.656 1.00 89.25 527 SER A N 1
ATOM 4353 C CA . SER A 1 527 ? -64.791 37.928 58.143 1.00 89.25 527 SER A CA 1
ATOM 4354 C C . SER A 1 527 ? -65.157 37.542 59.582 1.00 89.25 527 SER A C 1
ATOM 4356 O O . SER A 1 527 ? -65.734 38.369 60.290 1.00 89.25 527 SER A O 1
ATOM 4358 N N . ALA A 1 528 ? -64.886 36.306 60.006 1.00 84.06 528 ALA A N 1
ATOM 4359 C CA . ALA A 1 528 ? -65.124 35.859 61.375 1.00 84.06 528 ALA A CA 1
ATOM 4360 C C . ALA A 1 528 ? -64.116 36.497 62.339 1.00 84.06 528 ALA A C 1
ATOM 4362 O O . ALA A 1 528 ? -64.523 37.027 63.368 1.00 84.06 528 ALA A O 1
ATOM 4363 N N . THR A 1 529 ? -62.836 36.543 61.964 1.00 86.88 529 THR A N 1
ATOM 4364 C CA . THR A 1 529 ? -61.776 37.214 62.728 1.00 86.88 529 THR A CA 1
ATOM 4365 C C . THR A 1 529 ? -62.092 38.692 62.939 1.00 86.88 529 THR A C 1
ATOM 4367 O O . THR A 1 529 ? -62.027 39.178 64.064 1.00 86.88 529 THR A O 1
ATOM 4370 N N . ASN A 1 530 ? -62.546 39.394 61.895 1.00 87.50 530 ASN A N 1
ATOM 4371 C CA . ASN A 1 530 ? -62.959 40.795 62.015 1.00 87.50 530 ASN A CA 1
ATOM 4372 C C . ASN A 1 530 ? -64.143 40.982 62.978 1.00 87.50 530 ASN A C 1
ATOM 4374 O O . ASN A 1 530 ? -64.198 41.975 63.698 1.00 87.50 530 ASN A O 1
ATOM 4378 N N . ARG A 1 531 ? -65.097 40.040 63.018 1.00 84.31 531 ARG A N 1
ATOM 4379 C CA . ARG A 1 531 ? -66.203 40.083 63.992 1.00 84.31 531 ARG A CA 1
ATOM 4380 C C . ARG A 1 531 ? -65.720 39.849 65.417 1.00 84.31 531 ARG A C 1
ATOM 4382 O O . ARG A 1 531 ? -66.215 40.515 66.318 1.00 84.31 531 ARG A O 1
ATOM 4389 N N . VAL A 1 532 ? -64.776 38.932 65.616 1.00 85.75 532 VAL A N 1
ATOM 4390 C CA . VAL A 1 532 ? -64.170 38.689 66.932 1.00 85.75 532 VAL A CA 1
ATOM 4391 C C . VAL A 1 532 ? -63.450 39.945 67.416 1.00 85.75 532 VAL A C 1
ATOM 4393 O O . VAL A 1 532 ? -63.759 40.411 68.502 1.00 85.75 532 VAL A O 1
ATOM 4396 N N . GLN A 1 533 ? -62.626 40.576 66.577 1.00 86.00 533 GLN A N 1
ATOM 4397 C CA . GLN A 1 533 ? -61.948 41.834 66.919 1.00 86.00 533 GLN A CA 1
ATOM 4398 C C . GLN A 1 533 ? -62.923 42.978 67.229 1.00 86.00 533 GLN A C 1
ATOM 4400 O O . GLN A 1 533 ? -62.683 43.785 68.123 1.00 86.00 533 GLN A O 1
ATOM 4405 N N . GLN A 1 534 ? -64.048 43.063 66.510 1.00 83.69 534 GLN A N 1
ATOM 4406 C CA . GLN A 1 534 ? -65.097 44.034 66.835 1.00 83.69 534 GLN A CA 1
ATOM 4407 C C . GLN A 1 534 ? -65.717 43.756 68.206 1.00 83.69 534 GLN A C 1
ATOM 4409 O O . GLN A 1 534 ? -65.933 44.695 68.965 1.00 83.69 534 GLN A O 1
ATOM 4414 N N . LEU A 1 535 ? -66.002 42.490 68.525 1.00 82.12 535 LEU A N 1
ATOM 4415 C CA . LEU A 1 535 ? -66.542 42.092 69.827 1.00 82.12 535 LEU A CA 1
ATOM 4416 C C . LEU A 1 535 ? -65.543 42.335 70.961 1.00 82.12 535 LEU A C 1
ATOM 4418 O O . LEU A 1 535 ? -65.952 42.841 71.999 1.00 82.12 535 LEU A O 1
ATOM 4422 N N . GLU A 1 536 ? -64.259 42.050 70.748 1.00 80.62 536 GLU A N 1
ATOM 4423 C CA . GLU A 1 536 ? -63.174 42.394 71.676 1.00 80.62 536 GLU A CA 1
ATOM 4424 C C . GLU A 1 536 ? -63.145 43.906 71.919 1.00 80.62 536 GLU A C 1
ATOM 4426 O O . GLU A 1 536 ? -63.277 44.338 73.056 1.00 80.62 536 GLU A O 1
ATOM 4431 N N . GLY A 1 537 ? -63.164 44.725 70.861 1.00 79.50 537 GLY A N 1
ATOM 4432 C CA . GLY A 1 537 ? -63.225 46.183 71.002 1.00 79.50 537 GLY A CA 1
ATOM 4433 C C . GLY A 1 537 ? -64.516 46.716 71.644 1.00 79.50 537 GLY A C 1
ATOM 4434 O O . GLY A 1 537 ? -64.514 47.813 72.201 1.00 79.50 537 GLY A O 1
ATOM 4435 N N . TYR A 1 538 ? -65.635 45.984 71.575 1.00 76.50 538 TYR A N 1
ATOM 4436 C CA . TYR A 1 538 ? -66.839 46.303 72.352 1.00 76.50 538 TYR A CA 1
ATOM 4437 C C . TYR A 1 538 ? -66.682 45.916 73.823 1.00 76.50 538 TYR A C 1
ATOM 4439 O O . TYR A 1 538 ? -67.134 46.669 74.680 1.00 76.50 538 TYR A O 1
ATOM 4447 N N . MET A 1 539 ? -66.055 44.776 74.115 1.00 74.31 539 MET A N 1
ATOM 4448 C CA . MET A 1 539 ? -65.788 44.347 75.485 1.00 74.31 539 MET A CA 1
ATOM 4449 C C . MET A 1 539 ? -64.805 45.293 76.170 1.00 74.31 539 MET A C 1
ATOM 4451 O O . MET A 1 539 ? -65.116 45.762 77.258 1.00 74.31 539 MET A O 1
ATOM 4455 N N . ASP A 1 540 ? -63.710 45.671 75.514 1.00 77.00 540 ASP A N 1
ATOM 4456 C CA . ASP A 1 540 ? -62.734 46.623 76.058 1.00 77.00 540 ASP A CA 1
ATOM 4457 C C . ASP A 1 540 ? -63.412 47.958 76.410 1.00 77.00 540 ASP A C 1
ATOM 4459 O O . ASP A 1 540 ? -63.289 48.450 77.524 1.00 77.00 540 ASP A O 1
ATOM 4463 N N . LYS A 1 541 ? -64.288 48.480 75.538 1.00 73.69 541 LYS A N 1
ATOM 4464 C CA . LYS A 1 541 ? -65.086 49.691 75.829 1.00 73.69 541 LYS A CA 1
ATOM 4465 C C . LYS A 1 541 ? -66.069 49.540 76.993 1.00 73.69 541 LYS A C 1
ATOM 4467 O O . LYS A 1 541 ? -66.435 50.541 77.604 1.00 73.69 541 LYS A O 1
ATOM 4472 N N . ILE A 1 542 ? -66.551 48.328 77.261 1.00 70.50 542 ILE A N 1
ATOM 4473 C CA . ILE A 1 542 ? -67.427 48.043 78.405 1.00 70.50 542 ILE A CA 1
ATOM 4474 C C . ILE A 1 542 ? -66.601 47.940 79.696 1.00 70.50 542 ILE A C 1
ATOM 4476 O O . ILE A 1 542 ? -67.061 48.397 80.741 1.00 70.50 542 ILE A O 1
ATOM 4480 N N . PHE A 1 543 ? -65.400 47.359 79.634 1.00 69.94 543 PHE A N 1
ATOM 4481 C CA . PHE A 1 543 ? -64.554 47.103 80.802 1.00 69.94 543 PHE A CA 1
ATOM 4482 C C . PHE A 1 543 ? -63.644 48.282 81.188 1.00 69.94 543 PHE A C 1
ATOM 4484 O O . PHE A 1 543 ? -63.361 48.437 82.374 1.00 69.94 543 PHE A O 1
ATOM 4491 N N . ASP A 1 544 ? -63.284 49.168 80.254 1.00 66.94 544 ASP A N 1
ATOM 4492 C CA . ASP A 1 544 ? -62.423 50.341 80.494 1.00 66.94 544 ASP A CA 1
ATOM 4493 C C . ASP A 1 544 ? -63.149 51.548 81.133 1.00 66.94 544 ASP A C 1
ATOM 4495 O O . ASP A 1 544 ? -62.605 52.646 81.216 1.00 66.94 544 ASP A O 1
ATOM 4499 N N . GLY A 1 545 ? -64.368 51.367 81.651 1.00 57.06 545 GLY A N 1
ATOM 4500 C CA . GLY A 1 545 ? -64.935 52.268 82.667 1.00 57.06 545 GLY A CA 1
ATOM 4501 C C . GLY A 1 545 ? -65.566 53.589 82.200 1.00 57.06 545 GLY A C 1
ATOM 4502 O O . GLY A 1 545 ? -66.179 54.254 83.030 1.00 57.06 545 GLY A O 1
ATOM 4503 N N . ASP A 1 546 ? -65.540 53.933 80.907 1.00 55.31 546 ASP A N 1
ATOM 4504 C CA . ASP A 1 546 ? -66.090 55.205 80.378 1.00 55.31 546 ASP A CA 1
ATOM 4505 C C . ASP A 1 546 ? -67.444 55.074 79.633 1.00 55.31 546 ASP A C 1
ATOM 4507 O O . ASP A 1 546 ? -67.894 55.992 78.947 1.00 55.31 546 ASP A O 1
ATOM 4511 N N . GLY A 1 547 ? -68.144 53.939 79.767 1.00 51.56 547 GLY A N 1
ATOM 4512 C CA . GLY A 1 547 ? -69.341 53.617 78.968 1.00 51.56 547 GLY A CA 1
ATOM 4513 C C . GLY A 1 547 ? -70.699 53.574 79.684 1.00 51.56 547 GLY A C 1
ATOM 4514 O O . GLY A 1 547 ? -71.683 53.195 79.048 1.00 51.56 547 GLY A O 1
ATOM 4515 N N . PHE A 1 548 ? -70.801 53.918 80.976 1.00 49.59 548 PHE A N 1
ATOM 4516 C CA . PHE A 1 548 ? -72.080 53.843 81.717 1.00 49.59 548 PHE A CA 1
ATOM 4517 C C . PHE A 1 548 ? -72.847 55.168 81.856 1.00 49.59 548 PHE A C 1
ATOM 4519 O O . PHE A 1 548 ? -73.896 55.215 82.501 1.00 49.59 548 PHE A O 1
ATOM 4526 N N . GLN A 1 549 ? -72.395 56.240 81.207 1.00 51.00 549 GLN A N 1
ATOM 4527 C CA . GLN A 1 549 ? -73.166 57.474 81.049 1.00 51.00 549 GLN A CA 1
ATOM 4528 C C . GLN A 1 549 ? -72.977 57.991 79.620 1.00 51.00 549 GLN A C 1
ATOM 4530 O O . GLN A 1 549 ? -71.853 58.029 79.146 1.00 51.00 549 GLN A O 1
ATOM 4535 N N . VAL A 1 550 ? -74.069 58.410 78.961 1.00 45.53 550 VAL A N 1
ATOM 4536 C CA . VAL A 1 550 ? -74.161 58.802 77.531 1.00 45.53 550 VAL A CA 1
ATOM 4537 C C . VAL A 1 550 ? -74.263 57.561 76.618 1.00 45.53 550 VAL A C 1
ATOM 4539 O O . VAL A 1 550 ? -73.274 56.957 76.252 1.00 45.53 550 VAL A O 1
ATOM 4542 N N . VAL A 1 551 ? -75.433 57.021 76.260 1.00 43.31 551 VAL A N 1
ATOM 4543 C CA . VAL A 1 551 ? -76.476 57.643 75.431 1.00 43.31 551 VAL A CA 1
ATOM 4544 C C . VAL A 1 551 ? -77.842 57.075 75.839 1.00 43.31 551 VAL A C 1
ATOM 4546 O O . VAL A 1 551 ? -78.362 56.108 75.290 1.00 43.31 551 VAL A O 1
ATOM 4549 N N . SER A 1 552 ? -78.454 57.729 76.819 1.00 46.78 552 SER A N 1
ATOM 4550 C CA . SER A 1 552 ? -79.900 57.911 76.846 1.00 46.78 552 SER A CA 1
ATOM 4551 C C . SER A 1 552 ? -80.135 59.348 76.392 1.00 46.78 552 SER A C 1
ATOM 4553 O O . SER A 1 552 ? -79.687 60.252 77.088 1.00 46.78 552 SER A O 1
ATOM 4555 N N . LYS A 1 553 ? -80.877 59.544 75.293 1.00 42.50 553 LYS A N 1
ATOM 4556 C CA . LYS A 1 553 ? -81.420 60.826 74.777 1.00 42.50 553 LYS A CA 1
ATOM 4557 C C . LYS A 1 553 ? -80.557 61.602 73.763 1.00 42.50 553 LYS A C 1
ATOM 4559 O O . LYS A 1 553 ? -79.831 62.508 74.130 1.00 42.50 553 LYS A O 1
ATOM 4564 N N . GLU A 1 554 ? -80.821 61.356 72.478 1.00 40.62 554 GLU A N 1
ATOM 4565 C CA . GLU A 1 554 ? -80.934 62.391 71.427 1.00 40.62 554 GLU A CA 1
ATOM 4566 C C . GLU A 1 554 ? -81.718 61.793 70.237 1.00 40.62 554 GLU A C 1
ATOM 4568 O O . GLU A 1 554 ? -81.278 60.855 69.584 1.00 40.62 554 GLU A O 1
ATOM 4573 N N . ASN A 1 555 ? -83.041 61.997 70.189 1.00 38.56 555 ASN A N 1
ATOM 4574 C CA . ASN A 1 555 ? -83.751 62.970 69.336 1.00 38.56 555 ASN A CA 1
ATOM 4575 C C . ASN A 1 555 ? -83.406 62.868 67.835 1.00 38.56 555 ASN A C 1
ATOM 4577 O O . ASN A 1 555 ? -82.330 63.236 67.398 1.00 38.56 555 ASN A O 1
ATOM 4581 N N . ARG A 1 556 ? -84.291 62.295 67.005 1.00 41.53 556 ARG A N 1
ATOM 4582 C CA . ARG A 1 556 ? -85.444 62.966 66.349 1.00 41.53 556 ARG A CA 1
ATOM 4583 C C . ARG A 1 556 ? -85.044 64.170 65.470 1.00 41.53 556 ARG A C 1
ATOM 4585 O O . ARG A 1 556 ? -85.058 65.288 65.970 1.00 41.53 556 ARG A O 1
ATOM 4592 N N . LYS A 1 557 ? -84.863 63.961 64.153 1.00 39.25 557 LYS A N 1
ATOM 4593 C CA . LYS A 1 557 ? -85.501 64.724 63.043 1.00 39.25 557 LYS A CA 1
ATOM 4594 C C . LYS A 1 557 ? -84.951 64.336 61.654 1.00 39.25 557 LYS A C 1
ATOM 4596 O O . LYS A 1 557 ? -83.758 64.146 61.490 1.00 39.25 557 LYS A O 1
ATOM 4601 N N . ALA A 1 558 ? -85.873 64.357 60.683 1.00 36.12 558 ALA A N 1
ATOM 4602 C CA . ALA A 1 558 ? -85.719 64.413 59.220 1.00 36.12 558 ALA A CA 1
ATOM 4603 C C . ALA A 1 558 ? -85.336 63.124 58.449 1.00 36.12 558 ALA A C 1
ATOM 4605 O O . ALA A 1 558 ? -84.214 62.641 58.500 1.00 36.12 558 ALA A O 1
ATOM 4606 N N . GLY A 1 559 ? -86.299 62.620 57.658 1.00 36.75 559 GLY A N 1
ATOM 4607 C CA . GLY A 1 559 ? -86.053 61.727 56.511 1.00 36.75 559 GLY A CA 1
ATOM 4608 C C . GLY A 1 559 ? -85.391 62.465 55.327 1.00 36.75 559 GLY A C 1
ATOM 4609 O O . GLY A 1 559 ? -85.091 63.651 55.467 1.00 36.75 559 GLY A O 1
ATOM 4610 N N . PRO A 1 560 ? -85.223 61.836 54.140 1.00 53.00 560 PRO A N 1
ATOM 4611 C CA . PRO A 1 560 ? -86.388 61.383 53.372 1.00 53.00 560 PRO A CA 1
ATOM 4612 C C . PRO A 1 560 ? -86.215 60.115 52.493 1.00 53.00 560 PRO A C 1
ATOM 4614 O O . PRO A 1 560 ? -85.123 59.655 52.190 1.00 53.00 560 PRO A O 1
ATOM 4617 N N . ARG A 1 561 ? -87.375 59.673 51.982 1.00 36.38 561 ARG A N 1
ATOM 4618 C CA . ARG A 1 561 ? -87.648 59.129 50.632 1.00 36.38 561 ARG A CA 1
ATOM 4619 C C . ARG A 1 561 ? -87.113 57.750 50.205 1.00 36.38 561 ARG A C 1
ATOM 4621 O O . ARG A 1 561 ? -86.031 57.576 49.664 1.00 36.38 561 ARG A O 1
ATOM 4628 N N . VAL A 1 562 ? -88.070 56.826 50.253 1.00 44.28 562 VAL A N 1
ATOM 4629 C CA . VAL A 1 562 ? -88.401 55.773 49.277 1.00 44.28 562 VAL A CA 1
ATOM 4630 C C . VAL A 1 562 ? -87.941 56.063 47.834 1.00 44.28 562 VAL A C 1
ATOM 4632 O O . VAL A 1 562 ? -88.328 57.075 47.251 1.00 44.28 562 VAL A O 1
ATOM 4635 N N . SER A 1 563 ? -87.293 55.082 47.194 1.00 38.50 563 SER A N 1
ATOM 4636 C CA . SER A 1 563 ? -87.648 54.706 45.819 1.00 38.50 563 SER A CA 1
ATOM 4637 C C . SER A 1 563 ? -87.566 53.186 45.619 1.00 38.50 563 SER A C 1
ATOM 4639 O O . SER A 1 563 ? -86.542 52.540 45.816 1.00 38.50 563 SER A O 1
ATOM 4641 N N . LEU A 1 564 ? -88.722 52.621 45.273 1.00 43.06 564 LEU A N 1
ATOM 4642 C CA . LEU A 1 564 ? -88.946 51.252 44.825 1.00 43.06 564 LEU A CA 1
ATOM 4643 C C . LEU A 1 564 ? -88.581 51.122 43.337 1.00 43.06 564 LEU A C 1
ATOM 4645 O O . LEU A 1 564 ? -89.056 51.917 42.528 1.00 43.06 564 LEU A O 1
ATOM 4649 N N . LYS A 1 565 ? -87.880 50.048 42.958 1.00 37.19 565 LYS A N 1
ATOM 4650 C CA . LYS A 1 565 ? -88.010 49.356 41.652 1.00 37.19 565 LYS A CA 1
ATOM 4651 C C . LYS A 1 565 ? -87.413 47.948 41.808 1.00 37.19 565 LYS A C 1
ATOM 4653 O O . LYS A 1 565 ? -86.212 47.805 41.953 1.00 37.19 565 LYS A O 1
ATOM 4658 N N . LYS A 1 566 ? -88.217 46.919 42.103 1.00 40.53 566 LYS A N 1
ATOM 4659 C CA . LYS A 1 566 ? -88.946 46.023 41.172 1.00 40.53 566 LYS A CA 1
ATOM 4660 C C . LYS A 1 566 ? -88.091 45.441 40.033 1.00 40.53 566 LYS A C 1
ATOM 4662 O O . LYS A 1 566 ? -87.783 46.175 39.100 1.00 40.53 566 LYS A O 1
ATOM 4667 N N . ARG A 1 567 ? -87.924 44.105 40.081 1.00 33.94 567 ARG A N 1
ATOM 4668 C CA . ARG A 1 567 ? -87.819 43.068 39.011 1.00 33.94 567 ARG A CA 1
ATOM 4669 C C . ARG A 1 567 ? -86.682 42.087 39.353 1.00 33.94 567 ARG A C 1
ATOM 4671 O O . ARG A 1 567 ? -85.614 42.543 39.711 1.00 33.94 567 ARG A O 1
ATOM 4678 N N . SER A 1 568 ? -86.789 40.762 39.277 1.00 37.34 568 SER A N 1
ATOM 4679 C CA . SER A 1 568 ? -87.872 39.824 38.954 1.00 37.34 568 SER A CA 1
ATOM 4680 C C . SER A 1 568 ? -87.324 38.394 39.141 1.00 37.34 568 SER A C 1
ATOM 4682 O O . SER A 1 568 ? -86.253 38.106 38.630 1.00 37.34 568 SER A O 1
ATOM 4684 N N . ARG A 1 569 ? -88.075 37.542 39.856 1.00 35.06 569 ARG A N 1
ATOM 4685 C CA . ARG A 1 569 ? -88.364 36.111 39.593 1.00 35.06 569 ARG A CA 1
ATOM 4686 C C . ARG A 1 569 ? -87.287 35.208 38.930 1.00 35.06 569 ARG A C 1
ATOM 4688 O O . ARG A 1 569 ? -87.083 35.344 37.734 1.00 35.06 569 ARG A O 1
ATOM 4695 N N . SER A 1 570 ? -86.795 34.224 39.715 1.00 42.03 570 SER A N 1
ATOM 4696 C CA . SER A 1 570 ? -86.782 32.736 39.513 1.00 42.03 570 SER A CA 1
ATOM 4697 C C . SER A 1 570 ? -86.226 32.105 38.202 1.00 42.03 570 SER A C 1
ATOM 4699 O O . SER A 1 570 ? -86.247 32.780 37.183 1.00 42.03 570 SER A O 1
ATOM 4701 N N . PRO A 1 571 ? -85.851 30.796 38.149 1.00 51.56 571 PRO A N 1
ATOM 4702 C CA . PRO A 1 571 ? -86.096 29.741 39.140 1.00 51.56 571 PRO A CA 1
ATOM 4703 C C . PRO A 1 571 ? -84.894 28.869 39.549 1.00 51.56 571 PRO A C 1
ATOM 4705 O O . PRO A 1 571 ? -83.895 28.711 38.857 1.00 51.56 571 PRO A O 1
ATOM 4708 N N . VAL A 1 572 ? -85.096 28.265 40.717 1.00 43.72 572 VAL A N 1
ATOM 4709 C CA . VAL A 1 572 ? -84.438 27.069 41.233 1.00 43.72 572 VAL A CA 1
ATOM 4710 C C . VAL A 1 572 ? -84.994 25.854 40.484 1.00 43.72 572 VAL A C 1
ATOM 4712 O O . VAL A 1 572 ? -86.210 25.694 40.406 1.00 43.72 572 VAL A O 1
ATOM 4715 N N . THR A 1 573 ? -84.111 24.978 40.012 1.00 39.22 573 THR A N 1
ATOM 4716 C CA . THR A 1 573 ? -84.419 23.570 39.727 1.00 39.22 573 THR A CA 1
ATOM 4717 C C . THR A 1 573 ? -83.300 22.717 40.309 1.00 39.22 573 THR A C 1
ATOM 4719 O O . THR A 1 573 ? -82.121 23.018 40.134 1.00 39.22 573 THR A O 1
ATOM 4722 N N . ALA A 1 574 ? -83.723 21.721 41.078 1.00 44.62 574 ALA A N 1
ATOM 4723 C CA . ALA A 1 574 ? -82.939 20.789 41.872 1.00 44.62 574 ALA A CA 1
ATOM 4724 C C . ALA A 1 574 ? -81.994 19.898 41.046 1.00 44.62 574 ALA A C 1
ATOM 4726 O O . ALA A 1 574 ? -82.187 19.746 39.840 1.00 44.62 574 ALA A O 1
ATOM 4727 N N . PRO A 1 575 ? -81.085 19.182 41.725 1.00 49.25 575 PRO A N 1
ATOM 4728 C CA . PRO A 1 575 ? -80.762 17.820 41.346 1.00 49.25 575 PRO A CA 1
ATOM 4729 C C . PRO A 1 575 ? -81.229 16.828 42.416 1.00 49.25 575 PRO A C 1
ATOM 4731 O O . PRO A 1 575 ? -80.961 16.981 43.609 1.00 49.25 575 PRO A O 1
ATOM 4734 N N . ASP A 1 576 ? -81.940 15.818 41.925 1.00 37.34 576 ASP A N 1
ATOM 4735 C CA . ASP A 1 576 ? -82.404 14.633 42.637 1.00 37.34 576 ASP A CA 1
ATOM 4736 C C . ASP A 1 576 ? -81.237 13.691 43.020 1.00 37.34 576 ASP A C 1
ATOM 4738 O O . ASP A 1 576 ? -80.182 13.715 42.375 1.00 37.34 576 ASP A O 1
ATOM 4742 N N . PRO A 1 577 ? -81.423 12.828 44.037 1.00 62.84 577 PRO A N 1
ATOM 4743 C CA . PRO A 1 577 ? -80.413 11.934 44.589 1.00 62.84 577 PRO A CA 1
ATOM 4744 C C . PRO A 1 577 ? -80.577 10.500 44.067 1.00 62.84 577 PRO A C 1
ATOM 4746 O O . PRO A 1 577 ? -81.699 10.021 43.974 1.00 62.84 577 PRO A O 1
ATOM 4749 N N . HIS A 1 578 ? -79.493 9.744 43.852 1.00 38.28 578 HIS A N 1
ATOM 4750 C CA . HIS A 1 578 ? -79.600 8.279 43.839 1.00 38.28 578 HIS A CA 1
ATOM 4751 C C . HIS A 1 578 ? -78.311 7.527 44.227 1.00 38.28 578 HIS A C 1
ATOM 4753 O O . HIS A 1 578 ? -77.272 7.629 43.587 1.00 38.28 578 HIS A O 1
ATOM 4759 N N . TYR A 1 579 ? -78.503 6.714 45.272 1.00 41.03 579 TYR A N 1
ATOM 4760 C CA . TYR A 1 579 ? -77.915 5.416 45.623 1.00 41.03 579 TYR A CA 1
ATOM 4761 C C . TYR A 1 579 ? -76.442 5.271 46.046 1.00 41.03 579 TYR A C 1
ATOM 4763 O O . TYR A 1 579 ? -75.521 5.083 45.261 1.00 41.03 579 TYR A O 1
ATOM 4771 N N . MET A 1 580 ? -76.304 5.135 47.369 1.00 40.28 580 MET A N 1
ATOM 4772 C CA . MET A 1 580 ? -75.378 4.224 48.047 1.00 40.28 580 MET A CA 1
ATOM 4773 C C . MET A 1 580 ? -75.634 2.754 47.665 1.00 40.28 580 MET A C 1
ATOM 4775 O O . MET A 1 580 ? -76.789 2.347 47.581 1.00 40.28 580 MET A O 1
ATOM 4779 N N . THR A 1 581 ? -74.579 1.935 47.588 1.00 41.84 581 THR A N 1
ATOM 4780 C CA . THR A 1 581 ? -74.493 0.591 48.213 1.00 41.84 581 THR A CA 1
ATOM 4781 C C . THR A 1 581 ? -73.026 0.105 48.280 1.00 41.84 581 THR A C 1
ATOM 4783 O O . THR A 1 581 ? -72.167 0.691 47.619 1.00 41.84 581 THR A O 1
ATOM 4786 N N . PRO A 1 582 ? -72.696 -0.894 49.133 1.00 52.28 582 PRO A N 1
ATOM 4787 C CA . PRO A 1 582 ? -71.376 -1.007 49.756 1.00 52.28 582 PRO A CA 1
ATOM 4788 C C . PRO A 1 582 ? -70.565 -2.279 49.408 1.00 52.28 582 PRO A C 1
ATOM 4790 O O . PRO A 1 582 ? -71.111 -3.322 49.072 1.00 52.28 582 PRO A O 1
ATOM 4793 N N . ARG A 1 583 ? -69.241 -2.164 49.608 1.00 40.25 583 ARG A N 1
ATOM 4794 C CA . ARG A 1 583 ? -68.279 -3.120 50.215 1.00 40.25 583 ARG A CA 1
ATOM 4795 C C . ARG A 1 583 ? -68.411 -4.632 49.908 1.00 40.25 583 ARG A C 1
ATOM 4797 O O . ARG A 1 583 ? -69.317 -5.292 50.401 1.00 40.25 583 ARG A O 1
ATOM 4804 N N . ALA A 1 584 ? -67.353 -5.222 49.336 1.00 34.44 584 ALA A N 1
ATOM 4805 C CA . ALA A 1 584 ? -66.978 -6.619 49.600 1.00 34.44 584 ALA A CA 1
ATOM 4806 C C . ALA A 1 584 ? -65.462 -6.861 49.438 1.00 34.44 584 ALA A C 1
ATOM 4808 O O . ALA A 1 584 ? -64.890 -6.646 48.373 1.00 34.44 584 ALA A O 1
ATOM 4809 N N . ASN A 1 585 ? -64.841 -7.346 50.517 1.00 44.56 585 ASN A N 1
ATOM 4810 C CA . ASN A 1 585 ? -63.516 -7.969 50.559 1.00 44.56 585 ASN A CA 1
ATOM 4811 C C . ASN A 1 585 ? -63.558 -9.352 49.891 1.00 44.56 585 ASN A C 1
ATOM 4813 O O . ASN A 1 585 ? -64.438 -10.132 50.254 1.00 44.56 585 ASN A O 1
ATOM 4817 N N . LYS A 1 586 ? -62.559 -9.715 49.070 1.00 41.97 586 LYS A N 1
ATOM 4818 C CA . LYS A 1 586 ? -62.150 -11.120 48.850 1.00 41.97 586 LYS A CA 1
ATOM 4819 C C . LYS A 1 586 ? -60.633 -11.260 48.630 1.00 41.97 586 LYS A C 1
ATOM 4821 O O . LYS A 1 586 ? -60.081 -10.792 47.645 1.00 41.97 586 LYS A O 1
ATOM 4826 N N . SER A 1 587 ? -60.024 -11.876 49.641 1.00 40.47 587 SER A N 1
ATOM 4827 C CA . SER A 1 587 ? -58.913 -12.843 49.689 1.00 40.47 587 SER A CA 1
ATOM 4828 C C . SER A 1 587 ? -58.039 -13.163 48.462 1.00 40.47 587 SER A C 1
ATOM 4830 O O . SER A 1 587 ? -58.519 -13.497 47.384 1.00 40.47 587 SER A O 1
ATOM 4832 N N . LEU A 1 588 ? -56.743 -13.246 48.785 1.00 46.03 588 LEU A N 1
ATOM 4833 C CA . LEU A 1 588 ? -55.655 -14.089 48.264 1.00 46.03 588 LEU A CA 1
ATOM 4834 C C . LEU A 1 588 ? -56.061 -15.404 47.566 1.00 46.03 588 LEU A C 1
ATOM 4836 O O . LEU A 1 588 ? -56.854 -16.168 48.112 1.00 46.03 588 LEU A O 1
ATOM 4840 N N . SER A 1 589 ? -55.388 -15.701 46.445 1.00 40.28 589 SER A N 1
ATOM 4841 C CA . SER A 1 589 ? -54.713 -16.970 46.070 1.00 40.28 589 SER A CA 1
ATOM 4842 C C . SER A 1 589 ? -54.743 -17.181 44.548 1.00 40.28 589 SER A C 1
ATOM 4844 O O . SER A 1 589 ? -55.810 -17.284 43.955 1.00 40.28 589 SER A O 1
ATOM 4846 N N . ASN A 1 590 ? -53.569 -17.204 43.903 1.00 39.69 590 ASN A N 1
ATOM 4847 C CA . ASN A 1 590 ? -53.108 -18.336 43.082 1.00 39.69 590 ASN A CA 1
ATOM 4848 C C . ASN A 1 590 ? -51.840 -17.994 42.283 1.00 39.69 590 ASN A C 1
ATOM 4850 O O . ASN A 1 590 ? -51.814 -17.126 41.414 1.00 39.69 590 ASN A O 1
ATOM 4854 N N . LEU A 1 591 ? -50.793 -18.737 42.640 1.00 40.94 591 LEU A N 1
ATOM 4855 C CA . LEU A 1 591 ? -49.622 -19.082 41.843 1.00 40.94 591 LEU A CA 1
ATOM 4856 C C . LEU A 1 591 ? -50.006 -20.076 40.729 1.00 40.94 591 LEU A C 1
ATOM 4858 O O . LEU A 1 591 ? -51.024 -20.755 40.836 1.00 40.94 591 LEU A O 1
ATOM 4862 N N . ALA A 1 592 ? -49.085 -20.225 39.768 1.00 36.19 592 ALA A N 1
ATOM 4863 C CA . ALA A 1 592 ? -49.072 -21.138 38.615 1.00 36.19 592 ALA A CA 1
ATOM 4864 C C . ALA A 1 592 ? -49.952 -20.672 37.436 1.00 36.19 592 ALA A C 1
ATOM 4866 O O . ALA A 1 592 ? -51.099 -20.300 37.616 1.00 36.19 592 ALA A O 1
ATOM 4867 N N . SER A 1 593 ? -49.494 -20.626 36.187 1.00 37.16 593 SER A N 1
ATOM 4868 C CA . SER A 1 593 ? -48.425 -21.385 35.538 1.00 37.16 593 SER A CA 1
ATOM 4869 C C . SER A 1 593 ? -47.988 -20.662 34.256 1.00 37.16 593 SER A C 1
ATOM 4871 O O . SER A 1 593 ? -48.813 -20.218 33.458 1.00 37.16 593 SER A O 1
ATOM 4873 N N . LEU A 1 594 ? -46.670 -20.582 34.044 1.00 43.00 594 LEU A N 1
ATOM 4874 C CA . LEU A 1 594 ? -46.088 -20.338 32.727 1.00 43.00 594 LEU A CA 1
ATOM 4875 C C . LEU A 1 594 ? -46.547 -21.449 31.775 1.00 43.00 594 LEU A C 1
ATOM 4877 O O . LEU A 1 594 ? -46.304 -22.626 32.038 1.00 43.00 594 LEU A O 1
ATOM 4881 N N . SER A 1 595 ? -47.118 -21.076 30.632 1.00 40.00 595 SER A N 1
ATOM 4882 C CA . SER A 1 595 ? -47.082 -21.924 29.444 1.00 40.00 595 SER A CA 1
ATOM 4883 C C . SER A 1 595 ? -46.539 -21.107 28.278 1.00 40.00 595 SER A C 1
ATOM 4885 O O . SER A 1 595 ? -47.018 -20.020 27.958 1.00 40.00 595 SER A O 1
ATOM 4887 N N . TYR A 1 596 ? -45.457 -21.623 27.704 1.00 42.00 596 TYR A N 1
ATOM 4888 C CA . TYR A 1 596 ? -44.839 -21.135 26.485 1.00 42.00 596 TYR A CA 1
ATOM 4889 C C . TYR A 1 596 ? -45.856 -21.205 25.341 1.00 42.00 596 TYR A C 1
ATOM 4891 O O . TYR A 1 596 ? -46.283 -22.293 24.958 1.00 42.00 596 TYR A O 1
ATOM 4899 N N . GLN A 1 597 ? -46.200 -20.060 24.754 1.00 36.38 597 GLN A N 1
ATOM 4900 C CA . GLN A 1 597 ? -46.784 -20.011 23.417 1.00 36.38 597 GLN A CA 1
ATOM 4901 C C . GLN A 1 597 ? -45.843 -19.251 22.486 1.00 36.38 597 GLN A C 1
ATOM 4903 O O . GLN A 1 597 ? -45.668 -18.037 22.560 1.00 36.38 597 GLN A O 1
ATOM 4908 N N . THR A 1 598 ? -45.213 -20.029 21.615 1.00 50.31 598 THR A N 1
ATOM 4909 C CA . THR A 1 598 ? -44.459 -19.603 20.441 1.00 50.31 598 THR A CA 1
ATOM 4910 C C . THR A 1 598 ? -45.359 -18.820 19.476 1.00 50.31 598 THR A C 1
ATOM 4912 O O . THR A 1 598 ? -46.438 -19.300 19.113 1.00 50.31 598 THR A O 1
ATOM 4915 N N . PRO A 1 599 ? -44.943 -17.644 18.972 1.00 48.72 599 PRO A N 1
ATOM 4916 C CA . PRO A 1 599 ? -45.636 -17.020 17.860 1.00 48.72 599 PRO A CA 1
ATOM 4917 C C . PRO A 1 599 ? -45.217 -17.682 16.545 1.00 48.72 599 PRO A C 1
ATOM 4919 O O . PRO A 1 599 ? -44.053 -17.664 16.146 1.00 48.72 599 PRO A O 1
ATOM 4922 N N . ARG A 1 600 ? -46.225 -18.244 15.874 1.00 36.66 600 ARG A N 1
ATOM 4923 C CA . ARG A 1 600 ? -46.255 -18.676 14.473 1.00 36.66 600 ARG A CA 1
ATOM 4924 C C . ARG A 1 600 ? -45.403 -17.797 13.548 1.00 36.66 600 ARG A C 1
ATOM 4926 O O . ARG A 1 600 ? -45.630 -16.594 13.423 1.00 36.66 600 ARG A O 1
ATOM 4933 N N . THR A 1 601 ? -44.520 -18.454 12.805 1.00 39.38 601 THR A N 1
ATOM 4934 C CA . THR A 1 601 ? -43.861 -17.942 11.604 1.00 39.38 601 THR A CA 1
ATOM 4935 C C . THR A 1 601 ? -44.906 -17.512 10.569 1.00 39.38 601 THR A C 1
ATOM 4937 O O . THR A 1 601 ? -45.636 -18.323 10.002 1.00 39.38 601 THR A O 1
ATOM 4940 N N . ARG A 1 602 ? -44.990 -16.204 10.302 1.00 38.91 602 ARG A N 1
ATOM 4941 C CA . ARG A 1 602 ? -45.629 -15.691 9.085 1.00 38.91 602 ARG A CA 1
ATOM 4942 C C . ARG A 1 602 ? -44.649 -15.876 7.932 1.00 38.91 602 ARG A C 1
ATOM 4944 O O . ARG A 1 602 ? -43.605 -15.233 7.902 1.00 38.91 602 ARG A O 1
ATOM 4951 N N . GLN A 1 603 ? -45.013 -16.741 6.989 1.00 43.84 603 GLN A N 1
ATOM 4952 C CA . GLN A 1 603 ? -44.413 -16.804 5.660 1.00 43.84 603 GLN A CA 1
ATOM 4953 C C . GLN A 1 603 ? -44.505 -15.418 5.004 1.00 43.84 603 GLN A C 1
ATOM 4955 O O . GLN A 1 603 ? -45.590 -14.957 4.644 1.00 43.84 603 GLN A O 1
ATOM 4960 N N . ALA A 1 604 ? -43.364 -14.746 4.875 1.00 38.97 604 ALA A N 1
ATOM 4961 C CA . ALA A 1 604 ? -43.212 -13.593 4.007 1.00 38.97 604 ALA A CA 1
ATOM 4962 C C . ALA A 1 604 ? -42.686 -14.079 2.653 1.00 38.97 604 ALA A C 1
ATOM 4964 O O . ALA A 1 604 ? -41.729 -14.845 2.567 1.00 38.97 604 ALA A O 1
ATOM 4965 N N . LYS A 1 605 ? -43.394 -13.648 1.614 1.00 41.09 605 LYS A N 1
ATOM 4966 C CA . LYS A 1 605 ? -43.205 -13.960 0.202 1.00 41.09 605 LYS A CA 1
ATOM 4967 C C . LYS A 1 605 ? -41.757 -13.721 -0.238 1.00 41.09 605 LYS A C 1
ATOM 4969 O O . LYS A 1 605 ? -41.200 -12.651 -0.009 1.00 41.09 605 LYS A O 1
ATOM 4974 N N . SER A 1 606 ? -41.198 -14.717 -0.914 1.00 35.69 606 SER A N 1
ATOM 4975 C CA . SER A 1 606 ? -39.950 -14.647 -1.665 1.00 35.69 606 SER A CA 1
ATOM 4976 C C . SER A 1 606 ? -40.023 -13.548 -2.729 1.00 35.69 606 SER A C 1
ATOM 4978 O O . SER A 1 606 ? -40.766 -13.679 -3.703 1.00 35.69 606 SER A O 1
ATOM 4980 N N . TYR A 1 607 ? -39.232 -12.489 -2.570 1.00 37.66 607 TYR A N 1
ATOM 4981 C CA . TYR A 1 607 ? -38.831 -11.659 -3.699 1.00 37.66 607 TYR A CA 1
ATOM 4982 C C . TYR A 1 607 ? -37.658 -12.353 -4.388 1.00 37.66 607 TYR A C 1
ATOM 4984 O O . TYR A 1 607 ? -36.578 -12.503 -3.824 1.00 37.66 607 TYR A O 1
ATOM 4992 N N . SER A 1 608 ? -37.931 -12.826 -5.600 1.00 45.09 608 SER A N 1
ATOM 4993 C CA . SER A 1 608 ? -36.945 -13.266 -6.577 1.00 45.09 608 SER A CA 1
ATOM 4994 C C . SER A 1 608 ? -36.024 -12.090 -6.908 1.00 45.09 608 SER A C 1
ATOM 4996 O O . SER A 1 608 ? -36.432 -11.141 -7.573 1.00 45.09 608 SER A O 1
ATOM 4998 N N . THR A 1 609 ? -34.785 -12.136 -6.429 1.00 40.78 609 THR A N 1
ATOM 4999 C CA . THR A 1 609 ? -33.691 -11.354 -7.000 1.00 40.78 609 THR A CA 1
ATOM 5000 C C . THR A 1 609 ? -33.013 -12.222 -8.052 1.00 40.78 609 THR A C 1
ATOM 5002 O O . THR A 1 609 ? -32.302 -13.177 -7.747 1.00 40.78 609 THR A O 1
ATOM 5005 N N . GLN A 1 610 ? -33.295 -11.906 -9.316 1.00 38.00 610 GLN A N 1
ATOM 5006 C CA . GLN A 1 610 ? -32.532 -12.365 -10.472 1.00 38.00 610 GLN A CA 1
ATOM 5007 C C . GLN A 1 610 ? -31.048 -12.058 -10.250 1.00 38.00 610 GLN A C 1
ATOM 5009 O O . GLN A 1 610 ? -30.615 -10.909 -10.316 1.00 38.00 610 GLN A O 1
ATOM 5014 N N . THR A 1 611 ? -30.260 -13.095 -9.996 1.00 39.16 611 THR A N 1
ATOM 5015 C CA . THR A 1 611 ? -28.809 -13.048 -10.121 1.00 39.16 611 THR A CA 1
ATOM 5016 C C . THR A 1 611 ? -28.460 -13.175 -11.600 1.00 39.16 611 THR A C 1
ATOM 5018 O O . THR A 1 611 ? -28.559 -14.239 -12.206 1.00 39.16 611 THR A O 1
ATOM 5021 N N . TYR A 1 612 ? -28.072 -12.050 -12.196 1.00 37.91 612 TYR A N 1
ATOM 5022 C CA . TYR A 1 612 ? -27.484 -11.994 -13.529 1.00 37.91 612 TYR A CA 1
ATOM 5023 C C . TYR A 1 612 ? -26.100 -12.665 -13.467 1.00 37.91 612 TYR A C 1
ATOM 5025 O O . TYR A 1 612 ? -25.137 -12.085 -12.968 1.00 37.91 612 TYR A O 1
ATOM 5033 N N . ARG A 1 613 ? -26.013 -13.925 -13.907 1.00 34.91 613 ARG A N 1
ATOM 5034 C CA . ARG A 1 613 ? -24.747 -14.617 -14.192 1.00 34.91 613 ARG A CA 1
ATOM 5035 C C . ARG A 1 613 ? -24.293 -14.207 -15.598 1.00 34.91 613 ARG A C 1
ATOM 5037 O O . ARG A 1 613 ? -24.997 -14.545 -16.546 1.00 34.91 613 ARG A O 1
ATOM 5044 N N . PRO A 1 614 ? -23.139 -13.548 -15.786 1.00 46.16 614 PRO A N 1
ATOM 5045 C CA . PRO A 1 614 ? -22.517 -13.515 -17.097 1.00 46.16 614 PRO A CA 1
ATOM 5046 C C . PRO A 1 614 ? -21.834 -14.868 -17.334 1.00 46.16 614 PRO A C 1
ATOM 5048 O O . PRO A 1 614 ? -20.814 -15.186 -16.723 1.00 46.16 614 PRO A O 1
ATOM 5051 N N . GLU A 1 615 ? -22.427 -15.682 -18.202 1.00 38.16 615 GLU A N 1
ATOM 5052 C CA . GLU A 1 615 ? -21.766 -16.840 -18.797 1.00 38.16 615 GLU A CA 1
ATOM 5053 C C . GLU A 1 615 ? -20.629 -16.345 -19.697 1.00 38.16 615 GLU A C 1
ATOM 5055 O O . GLU A 1 615 ? -20.855 -15.832 -20.793 1.00 38.16 615 GLU A O 1
ATOM 5060 N N . TRP A 1 616 ? -19.388 -16.491 -19.236 1.00 46.47 616 TRP A N 1
ATOM 5061 C CA . TRP A 1 616 ? -18.231 -16.431 -20.120 1.00 46.47 616 TRP A CA 1
ATOM 5062 C C . TRP A 1 616 ? -18.127 -17.772 -20.844 1.00 46.47 616 TRP A C 1
ATOM 5064 O O . TRP A 1 616 ? -17.599 -18.754 -20.326 1.00 46.47 616 TRP A O 1
ATOM 5074 N N . ASN A 1 617 ? -18.689 -17.801 -22.051 1.00 44.69 617 ASN A N 1
ATOM 5075 C CA . ASN A 1 617 ? -18.436 -18.826 -23.053 1.00 44.69 617 ASN A CA 1
ATOM 5076 C C . ASN A 1 617 ? -16.986 -18.693 -23.540 1.00 44.69 617 ASN A C 1
ATOM 5078 O O . ASN A 1 617 ? -16.698 -17.892 -24.427 1.00 44.69 617 ASN A O 1
ATOM 5082 N N . CYS A 1 618 ? -16.078 -19.500 -22.997 1.00 44.56 618 CYS A N 1
ATOM 5083 C CA . CYS A 1 618 ? -14.818 -19.798 -23.670 1.00 44.56 618 CYS A CA 1
ATOM 5084 C C . CYS A 1 618 ? -15.074 -20.926 -24.678 1.00 44.56 618 CYS A C 1
ATOM 5086 O O . CYS A 1 618 ? -15.315 -22.070 -24.292 1.00 44.56 618 CYS A O 1
ATOM 5088 N N . LYS A 1 619 ? -15.041 -20.595 -25.972 1.00 51.16 619 LYS A N 1
ATOM 5089 C CA . LYS A 1 619 ? -14.882 -21.573 -27.053 1.00 51.16 619 LYS A CA 1
ATOM 5090 C C . LYS A 1 619 ? -13.415 -21.579 -27.488 1.00 51.16 619 LYS A C 1
ATOM 5092 O O . LYS A 1 619 ? -12.931 -20.529 -27.889 1.00 51.16 619 LYS A O 1
ATOM 5097 N N . PHE A 1 620 ? -12.828 -22.772 -27.347 1.00 46.16 620 PHE A N 1
ATOM 5098 C CA . PHE A 1 620 ? -11.640 -23.376 -27.972 1.00 46.16 620 PHE A CA 1
ATOM 5099 C C . PHE A 1 620 ? -10.493 -22.482 -28.439 1.00 46.16 620 PHE A C 1
ATOM 5101 O O . PHE A 1 620 ? -10.677 -21.742 -29.428 1.00 46.16 620 PHE A O 1
#

Organism: Capitella teleta (NCBI:txid283909)